Protein AF-0000000074087307 (afdb_homodimer)

Radius of gyration: 29.1 Å; Cα contacts (8 Å, |Δi|>4): 1219; chains: 2; bounding box: 66×86×50 Å

Foldseek 3Di:
DEAEQDQDAEDEDAPAAEQAPPDADVVAASAEYEQPARYQFYFHQNYFEYQGGAHEYEQAQRQQLVVAQADQCRHHPPCNVPRYHYDPNYNNPYDNVVAADDPERHARHNDPSGHHDGFQVLQPPVEPLSGWDDAPPDPDIDDEDNQADSHFHDHFQQTHP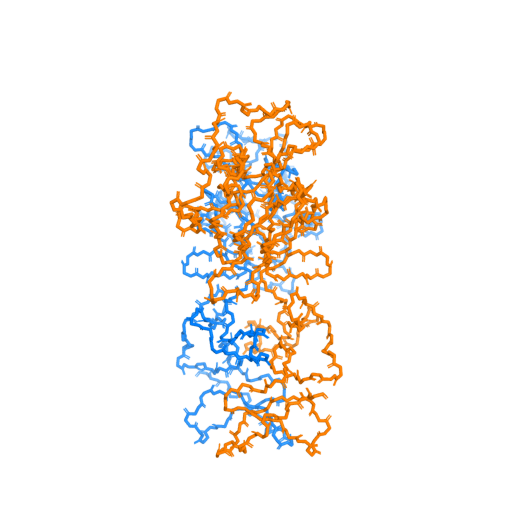DGSAADEPRGHDPDFAFQWDADPVVRDIDGDPRHFADDHRYTHNDEPPCFADERRYTHNADDPQWDDDPVDPHSYIGGDPPDDDPDDSPPPD/DEDEQDQDAEDEDAPAAEQAPPDADVVAASAEAEQPARHQFYFYQNYFEYQGGAHEYEQAQRQQLVVAQADQCRHHPPCNVPRYHYDPNYNNPYDNVVAADDPERHARHNDPSGHHDGFQVVQPPVEPLSGWDDAPPDPDIDDEDNQADSHFHDHFQQTHPDGSAADEPNGHDPDFAFQWDADPVVRDIDGDPRAFADDHRYTHNDEPPCFADEGRYTHNADDPQWDDDPVDPHSYIDGDPPDDPPDDSPPPD

Sequence (506 aa):
LLIYNVDIRSIDFPSLKIIWGDDLLDETSALTLSSNLELKELRMPKLRAIHKGNVRIENSTFLCYLQSKVNWNELLEDDAENRLITSDSAFRQCNPKLLKCTECDHCWSGKAKYCQEEYRSVCGDRCSSRQCFLPANSSEYECCHEACTGGCTGRGAHQCVACRELSLDGACVHQCPPMMVHDPKKGMLIPNPKGRYVYDRYCVEECPKELLVERDACVRHCSEGSHHDMTKDSRRCEPCKGPCPKGNLTLFVLLIYNVDIRSIDFPSLKIIWGDDLLDETSALTLSSNLELKELRMPKLRAIHKGNVRIENSTFLCYLQSKVNWNELLEDDAENRLITSDSAFRQCNPKLLKCTECDHCWSGKAKYCQEEYRSVCGDRCSSRQCFLPANSSEYECCHEACTGGCTGRGAHQCVACRELSLDGACVHQCPPMMVHDPKKGMLIPNPKGRYVYDRYCVEECPKELLVERDACVRHCSEGSHHDMTKDSRRCEPCKGPCPKGNLTLFV

Structure (mmCIF, N/CA/C/O backbone):
data_AF-0000000074087307-model_v1
#
loop_
_entity.id
_entity.type
_entity.pdbx_description
1 polymer 'receptor protein-tyrosine kinase'
#
loop_
_atom_site.group_PDB
_atom_site.id
_atom_site.type_symbol
_atom_site.label_atom_id
_atom_site.label_alt_id
_atom_site.label_comp_id
_atom_site.label_asym_id
_atom_site.label_entity_id
_atom_site.label_seq_id
_atom_site.pdbx_PDB_ins_code
_atom_site.Cartn_x
_atom_site.Cartn_y
_atom_site.Cartn_z
_atom_site.occupancy
_atom_site.B_iso_or_equiv
_atom_site.auth_seq_id
_atom_site.auth_comp_id
_atom_site.auth_asym_id
_atom_site.auth_atom_id
_atom_site.pdbx_PDB_model_num
ATOM 1 N N . LEU A 1 1 ? -1.862 25.969 13.203 1 85.94 1 LEU A N 1
ATOM 2 C CA . LEU A 1 1 ? -0.921 26.719 14.031 1 85.94 1 LEU A CA 1
ATOM 3 C C . LEU A 1 1 ? -0.958 28.203 13.68 1 85.94 1 LEU A C 1
ATOM 5 O O . LEU A 1 1 ? -0.869 28.578 12.508 1 85.94 1 LEU A O 1
ATOM 9 N N . LEU A 1 2 ? -1.305 28.938 14.594 1 84 2 LEU A N 1
ATOM 10 C CA . LEU A 1 2 ? -1.378 30.375 14.375 1 84 2 LEU A CA 1
ATOM 11 C C . LEU A 1 2 ? -0.417 31.109 15.305 1 84 2 LEU A C 1
ATOM 13 O O . LEU A 1 2 ? -0.439 30.906 16.516 1 84 2 LEU A O 1
ATOM 17 N N . ILE A 1 3 ? 0.475 31.875 14.773 1 87.94 3 ILE A N 1
ATOM 18 C CA . ILE A 1 3 ? 1.354 32.781 15.508 1 87.94 3 ILE A CA 1
ATOM 19 C C . ILE A 1 3 ? 1.018 34.219 15.156 1 87.94 3 ILE A C 1
ATOM 21 O O . ILE A 1 3 ? 1.267 34.656 14.039 1 87.94 3 ILE A O 1
ATOM 25 N N . TYR A 1 4 ? 0.355 34.875 16.219 1 88.31 4 TYR A N 1
ATOM 26 C CA . TYR A 1 4 ? -0.213 36.188 15.945 1 88.31 4 TYR A CA 1
ATOM 27 C C . TYR A 1 4 ? 0.204 37.219 17 1 88.31 4 TYR A C 1
ATOM 29 O O . TYR A 1 4 ? 0.026 36.969 18.203 1 88.31 4 TYR A O 1
ATOM 37 N N . ASN A 1 5 ? 0.677 38.219 16.547 1 88 5 ASN A N 1
ATOM 38 C CA . ASN A 1 5 ? 0.942 39.406 17.375 1 88 5 ASN A CA 1
ATOM 39 C C . ASN A 1 5 ? 1.734 39.031 18.625 1 88 5 ASN A C 1
ATOM 41 O O . ASN A 1 5 ? 1.336 39.375 19.75 1 88 5 ASN A O 1
ATOM 45 N N . VAL A 1 6 ? 2.846 38.344 18.344 1 85.69 6 VAL A N 1
ATOM 46 C CA . VAL A 1 6 ? 3.699 37.969 19.469 1 85.69 6 VAL A CA 1
ATOM 47 C C . VAL A 1 6 ? 4.773 39.031 19.672 1 85.69 6 VAL A C 1
ATOM 49 O O . VAL A 1 6 ? 5.301 39.594 18.703 1 85.69 6 VAL A O 1
ATOM 52 N N . ASP A 1 7 ? 5.004 39.344 21.016 1 87.81 7 ASP A N 1
ATOM 53 C CA . ASP A 1 7 ? 5.977 40.375 21.359 1 87.81 7 ASP A CA 1
ATOM 54 C C . ASP A 1 7 ? 7.277 39.75 21.859 1 87.81 7 ASP A C 1
ATOM 56 O O . ASP A 1 7 ? 7.703 40 23 1 87.81 7 ASP A O 1
ATOM 60 N N . ILE A 1 8 ? 7.758 38.812 21.234 1 90 8 ILE A N 1
ATOM 61 C CA . ILE A 1 8 ? 9.031 38.188 21.531 1 90 8 ILE A CA 1
ATOM 62 C C . ILE A 1 8 ? 9.898 38.125 20.281 1 90 8 ILE A C 1
ATOM 64 O O . ILE A 1 8 ? 9.391 38.312 19.172 1 90 8 ILE A O 1
ATOM 68 N N . ARG A 1 9 ? 11.117 37.906 20.531 1 91.69 9 ARG A N 1
ATOM 69 C CA . ARG A 1 9 ? 12.078 37.969 19.438 1 91.69 9 ARG A CA 1
ATOM 70 C C . ARG A 1 9 ? 12.172 36.656 18.703 1 91.69 9 ARG A C 1
ATOM 72 O O . ARG A 1 9 ? 12.461 36.594 17.5 1 91.69 9 ARG A O 1
ATOM 79 N N . SER A 1 10 ? 12.047 35.562 19.531 1 94 10 SER A N 1
ATOM 80 C CA . SER A 1 10 ? 12.188 34.25 18.891 1 94 10 SER A CA 1
ATOM 81 C C . SER A 1 10 ? 11.211 33.25 19.484 1 94 10 SER A C 1
ATOM 83 O O . SER A 1 10 ? 10.844 33.344 20.656 1 94 10 SER A O 1
ATOM 85 N N . ILE A 1 11 ? 10.727 32.344 18.641 1 93.62 11 ILE A N 1
ATOM 86 C CA . ILE A 1 11 ? 9.906 31.219 19.062 1 93.62 11 ILE A CA 1
ATOM 87 C C . ILE A 1 11 ? 10.57 29.922 18.625 1 93.62 11 ILE A C 1
ATOM 89 O O . ILE A 1 11 ? 11.07 29.812 17.516 1 93.62 11 ILE A O 1
ATOM 93 N N . ASP A 1 12 ? 10.641 28.953 19.625 1 93.25 12 ASP A N 1
ATOM 94 C CA . ASP A 1 12 ? 11.281 27.672 19.328 1 93.25 12 ASP A CA 1
ATOM 95 C C . ASP A 1 12 ? 10.281 26.531 19.406 1 93.25 12 ASP A C 1
ATOM 97 O O . ASP A 1 12 ? 9.555 26.406 20.391 1 93.25 12 ASP A O 1
ATOM 101 N N . PHE A 1 13 ? 10.164 25.719 18.391 1 94.25 13 PHE A N 1
ATOM 102 C CA . PHE A 1 13 ? 9.484 24.438 18.391 1 94.25 13 PHE A CA 1
ATOM 103 C C . PHE A 1 13 ? 10.461 23.297 18.109 1 94.25 13 PHE A C 1
ATOM 105 O O . PHE A 1 13 ? 10.453 22.719 17.016 1 94.25 13 PHE A O 1
ATOM 112 N N . PRO A 1 14 ? 11.211 22.906 19.109 1 92.06 14 PRO A N 1
ATOM 113 C CA . PRO A 1 14 ? 12.344 22.016 18.859 1 92.06 14 PRO A CA 1
ATOM 114 C C . PRO A 1 14 ? 11.914 20.578 18.547 1 92.06 14 PRO A C 1
ATOM 116 O O . PRO A 1 14 ? 12.695 19.797 18 1 92.06 14 PRO A O 1
ATOM 119 N N . SER A 1 15 ? 10.625 20.234 18.828 1 90.38 15 SER A N 1
ATOM 120 C CA . SER A 1 15 ? 10.227 18.828 18.672 1 90.38 15 SER A CA 1
ATOM 121 C C . SER A 1 15 ? 9.094 18.688 17.672 1 90.38 15 SER A C 1
ATOM 123 O O . SER A 1 15 ? 8.633 17.578 17.391 1 90.38 15 SER A O 1
ATOM 125 N N . LEU A 1 16 ? 8.703 19.781 17.031 1 93.75 16 LEU A N 1
ATOM 126 C CA . LEU A 1 16 ? 7.629 19.75 16.047 1 93.75 16 LEU A CA 1
ATOM 127 C C . LEU A 1 16 ? 8.109 19.109 14.75 1 93.75 16 LEU A C 1
ATOM 129 O O . LEU A 1 16 ? 9.055 19.594 14.125 1 93.75 16 LEU A O 1
ATOM 133 N N . LYS A 1 17 ? 7.406 18.047 14.406 1 94.81 17 LYS A N 1
ATOM 134 C CA . LYS A 1 17 ? 7.887 17.312 13.234 1 94.81 17 LYS A CA 1
ATOM 135 C C . LYS A 1 17 ? 6.938 17.484 12.055 1 94.81 17 LYS A C 1
ATOM 137 O O . LYS A 1 17 ? 7.375 17.531 10.898 1 94.81 17 LYS A O 1
ATOM 142 N N . ILE A 1 18 ? 5.684 17.547 12.398 1 95.06 18 ILE A N 1
ATOM 143 C CA . ILE A 1 18 ? 4.703 17.578 11.32 1 95.06 18 ILE A CA 1
ATOM 144 C C . ILE A 1 18 ? 3.562 18.531 11.688 1 95.06 18 ILE A C 1
ATOM 146 O O . ILE A 1 18 ? 3.09 18.531 12.828 1 95.06 18 ILE A O 1
ATOM 150 N N . ILE A 1 19 ? 3.156 19.328 10.797 1 94.69 19 ILE A N 1
ATOM 151 C CA . ILE A 1 19 ? 1.884 20.047 10.852 1 94.69 19 ILE A CA 1
ATOM 152 C C . ILE A 1 19 ? 0.872 19.359 9.938 1 94.69 19 ILE A C 1
ATOM 154 O O . ILE A 1 19 ? 0.979 19.453 8.711 1 94.69 19 ILE A O 1
ATOM 158 N N . TRP A 1 20 ? -0.094 18.703 10.477 1 90.44 20 TRP A N 1
ATOM 159 C CA . TRP A 1 20 ? -0.995 17.844 9.719 1 90.44 20 TRP A CA 1
ATOM 160 C C . TRP A 1 20 ? -2.012 18.672 8.938 1 90.44 20 TRP A C 1
ATOM 162 O O . TRP A 1 20 ? -2.4 18.297 7.828 1 90.44 20 TRP A O 1
ATOM 172 N N . GLY A 1 21 ? -2.447 19.781 9.523 1 91.12 21 GLY A N 1
ATOM 173 C CA . GLY A 1 21 ? -3.459 20.594 8.867 1 91.12 21 GLY A CA 1
ATOM 174 C C . GLY A 1 21 ? -4.844 19.969 8.906 1 91.12 21 GLY A C 1
ATOM 175 O O . GLY A 1 21 ? -5.621 20.109 7.961 1 91.12 21 GLY A O 1
ATOM 176 N N . ASP A 1 22 ? -5.105 19.234 9.906 1 84.19 22 ASP A N 1
ATOM 177 C CA . ASP A 1 22 ? -6.434 18.641 10.062 1 84.19 22 ASP A CA 1
ATOM 178 C C . ASP A 1 22 ? -7.484 19.719 10.352 1 84.19 22 ASP A C 1
ATOM 180 O O . ASP A 1 22 ? -8.625 19.594 9.898 1 84.19 22 ASP A O 1
ATOM 184 N N . ASP A 1 23 ? -7.098 20.672 11.133 1 84.69 23 ASP A N 1
ATOM 185 C CA . ASP A 1 23 ? -7.906 21.875 11.359 1 84.69 23 ASP A CA 1
ATOM 186 C C . ASP A 1 23 ? -7.238 23.109 10.773 1 84.69 23 ASP A C 1
ATOM 188 O O . ASP A 1 23 ? -6.207 23.562 11.281 1 84.69 23 ASP A O 1
ATOM 192 N N . LEU A 1 24 ? -7.945 23.625 9.781 1 91.5 24 LEU A N 1
ATOM 193 C CA . LEU A 1 24 ? -7.336 24.734 9.055 1 91.5 24 LEU A CA 1
ATOM 194 C C . LEU A 1 24 ? -7.93 26.062 9.5 1 91.5 24 LEU A C 1
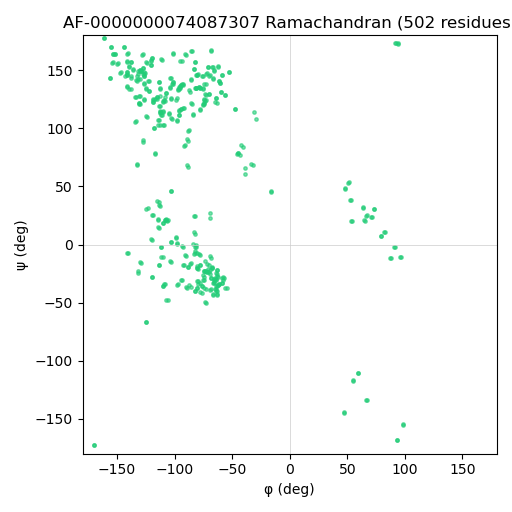ATOM 196 O O . LEU A 1 24 ? -9.133 26.156 9.742 1 91.5 24 LEU A O 1
ATOM 200 N N . LEU A 1 25 ? -6.988 26.953 9.586 1 88.75 25 LEU A N 1
ATOM 201 C CA . LEU A 1 25 ? -7.434 28.312 9.836 1 88.75 25 LEU A CA 1
ATOM 202 C C . LEU A 1 25 ? -8.023 28.938 8.57 1 88.75 25 LEU A C 1
ATOM 204 O O . LEU A 1 25 ? -7.457 28.797 7.484 1 88.75 25 LEU A O 1
ATOM 208 N N . ASP A 1 26 ? -9.203 29.609 8.648 1 88.38 26 ASP A N 1
ATOM 209 C CA . ASP A 1 26 ? -9.898 30.219 7.523 1 88.38 26 ASP A CA 1
ATOM 210 C C . ASP A 1 26 ? -10.133 29.219 6.406 1 88.38 26 ASP A C 1
ATOM 212 O O . ASP A 1 26 ? -10.023 29.547 5.223 1 88.38 26 ASP A O 1
ATOM 216 N N . GLU A 1 27 ? -10.102 27.953 6.656 1 89.94 27 GLU A N 1
ATOM 217 C CA . GLU A 1 27 ? -10.438 26.828 5.773 1 89.94 27 GLU A CA 1
ATOM 218 C C . GLU A 1 27 ? -9.227 26.406 4.949 1 89.94 27 GLU A C 1
ATOM 220 O O . GLU A 1 27 ? -9.188 25.281 4.422 1 89.94 27 GLU A O 1
ATOM 225 N N . THR A 1 28 ? -8.188 27.219 4.973 1 94.06 28 THR A N 1
ATOM 226 C CA . THR A 1 28 ? -7.145 26.875 4.008 1 94.06 28 THR A CA 1
ATOM 227 C C . THR A 1 28 ? -5.773 26.859 4.68 1 94.06 28 THR A C 1
ATOM 229 O O . THR A 1 28 ? -4.828 26.25 4.172 1 94.06 28 THR A O 1
ATOM 232 N N . SER A 1 29 ? -5.648 27.562 5.73 1 95.25 29 SER A N 1
ATOM 233 C CA . SER A 1 29 ? -4.305 27.797 6.246 1 95.25 29 SER A CA 1
ATOM 234 C C . SER A 1 29 ? -3.961 26.828 7.371 1 95.25 29 SER A C 1
ATOM 236 O O . SER A 1 29 ? -4.695 26.734 8.359 1 95.25 29 SER A O 1
ATOM 238 N N . ALA A 1 30 ? -2.828 26.141 7.184 1 96.12 30 ALA A N 1
ATOM 239 C CA . ALA A 1 30 ? -2.324 25.25 8.219 1 96.12 30 ALA A CA 1
ATOM 240 C C . ALA A 1 30 ? -1.382 25.984 9.172 1 96.12 30 ALA A C 1
ATOM 242 O O . ALA A 1 30 ? -1.341 25.688 10.367 1 96.12 30 ALA A O 1
ATOM 243 N N . LEU A 1 31 ? -0.605 26.891 8.656 1 95.88 31 LEU A N 1
ATOM 244 C CA . LEU A 1 31 ? 0.32 27.734 9.406 1 95.88 31 LEU A CA 1
ATOM 245 C C . LEU A 1 31 ? 0.159 29.188 9.023 1 95.88 31 LEU A C 1
ATOM 247 O O . LEU A 1 31 ? 0.284 29.547 7.848 1 95.88 31 LEU A O 1
ATOM 251 N N . THR A 1 32 ? -0.162 30 10.023 1 95.19 32 THR A N 1
ATOM 252 C CA . THR A 1 32 ? -0.345 31.438 9.758 1 95.19 32 THR A CA 1
ATOM 253 C C . THR A 1 32 ? 0.518 32.281 10.695 1 95.19 32 THR A C 1
ATOM 255 O O . THR A 1 32 ? 0.467 32.094 11.914 1 95.19 32 THR A O 1
ATOM 258 N N . LEU A 1 33 ? 1.315 33.094 10.164 1 94.44 33 LEU A N 1
ATOM 259 C CA . LEU A 1 33 ? 2.07 34.125 10.875 1 94.44 33 LEU A CA 1
ATOM 260 C C . LEU A 1 33 ? 1.579 35.5 10.492 1 94.44 33 LEU A C 1
ATOM 262 O O . LEU A 1 33 ? 1.708 35.938 9.336 1 94.44 33 LEU A O 1
ATOM 266 N N . SER A 1 34 ? 1.016 36.156 11.469 1 92.75 34 SER A N 1
ATOM 267 C CA . SER A 1 34 ? 0.419 37.438 11.133 1 92.75 34 SER A CA 1
ATOM 268 C C . SER A 1 34 ? 0.702 38.469 12.219 1 92.75 34 SER A C 1
ATOM 270 O O . SER A 1 34 ? 0.574 38.188 13.406 1 92.75 34 SER A O 1
ATOM 272 N N . SER A 1 35 ? 1.08 39.594 11.836 1 91.94 35 SER A N 1
ATOM 273 C CA . SER A 1 35 ? 1.216 40.781 12.68 1 91.94 35 SER A CA 1
ATOM 274 C C . SER A 1 35 ? 2.268 40.594 13.758 1 91.94 35 SER A C 1
ATOM 276 O O . SER A 1 35 ? 2.072 41 14.906 1 91.94 35 SER A O 1
ATOM 278 N N . ASN A 1 36 ? 3.305 39.781 13.414 1 90.12 36 ASN A N 1
ATOM 279 C CA . ASN A 1 36 ? 4.414 39.594 14.344 1 90.12 36 ASN A CA 1
ATOM 280 C C . ASN A 1 36 ? 5.527 40.625 14.086 1 90.12 36 ASN A C 1
ATOM 282 O O . ASN A 1 36 ? 6.527 40.312 13.438 1 90.12 36 ASN A O 1
ATOM 286 N N . LEU A 1 37 ? 5.383 41.75 14.664 1 86.94 37 LEU A N 1
ATOM 287 C CA . LEU A 1 37 ? 6.215 42.906 14.312 1 86.94 37 LEU A CA 1
ATOM 288 C C . LEU A 1 37 ? 7.574 42.812 15 1 86.94 37 LEU A C 1
ATOM 290 O O . LEU A 1 37 ? 8.539 43.438 14.555 1 86.94 37 LEU A O 1
ATOM 294 N N . GLU A 1 38 ? 7.652 42.031 16.047 1 88.19 38 GLU A N 1
ATOM 295 C CA . GLU A 1 38 ? 8.906 41.969 16.781 1 88.19 38 GLU A CA 1
ATOM 296 C C . GLU A 1 38 ? 9.57 40.594 16.609 1 88.19 38 GLU A C 1
ATOM 298 O O . GLU A 1 38 ? 10.734 40.406 16.953 1 88.19 38 GLU A O 1
ATOM 303 N N . LEU A 1 39 ? 8.852 39.688 16.062 1 90.5 39 LEU A N 1
ATOM 304 C CA . LEU A 1 39 ? 9.375 38.312 15.906 1 90.5 39 LEU A CA 1
ATOM 305 C C . LEU A 1 39 ? 10.43 38.281 14.812 1 90.5 39 LEU A C 1
ATOM 307 O O . LEU A 1 39 ? 10.156 38.625 13.664 1 90.5 39 LEU A O 1
ATOM 311 N N . LYS A 1 40 ? 11.57 37.812 15.141 1 90.75 40 LYS A N 1
ATOM 312 C CA . LYS A 1 40 ? 12.672 37.781 14.18 1 90.75 40 LYS A CA 1
ATOM 313 C C . LYS A 1 40 ? 12.992 36.375 13.719 1 90.75 40 LYS A C 1
ATOM 315 O O . LYS A 1 40 ? 13.414 36.156 12.578 1 90.75 40 LYS A O 1
ATOM 320 N N . GLU A 1 41 ? 12.797 35.5 14.695 1 93.44 41 GLU A N 1
ATOM 321 C CA . GLU A 1 41 ? 13.156 34.125 14.359 1 93.44 41 GLU A CA 1
ATOM 322 C C . GLU A 1 41 ? 12.07 33.125 14.805 1 93.44 41 GLU A C 1
ATOM 324 O O . GLU A 1 41 ? 11.641 33.156 15.961 1 93.44 41 GLU A O 1
ATOM 329 N N . LEU A 1 42 ? 11.617 32.312 13.891 1 95.06 42 LEU A N 1
ATOM 330 C CA . LEU A 1 42 ? 10.797 31.141 14.148 1 95.06 42 LEU A CA 1
ATOM 331 C C . LEU A 1 42 ? 11.57 29.875 13.859 1 95.06 42 LEU A C 1
ATOM 333 O O . LEU A 1 42 ? 11.891 29.578 12.695 1 95.06 42 LEU A O 1
ATOM 337 N N . ARG A 1 43 ? 11.859 29.172 14.945 1 96.44 43 ARG A N 1
ATOM 338 C CA . ARG A 1 43 ? 12.797 28.062 14.812 1 96.44 43 ARG A CA 1
ATOM 339 C C . ARG A 1 43 ? 12.086 26.719 14.969 1 96.44 43 ARG A C 1
ATOM 341 O O . ARG A 1 43 ? 11.586 26.391 16.047 1 96.44 43 ARG A O 1
ATOM 348 N N . MET A 1 44 ? 12.047 25.906 13.875 1 97 44 MET A N 1
ATOM 349 C CA . MET A 1 44 ? 11.445 24.578 13.828 1 97 44 MET A CA 1
ATOM 350 C C . MET A 1 44 ? 12.383 23.578 13.164 1 97 44 MET A C 1
ATOM 352 O O . MET A 1 44 ? 12.055 23.016 12.117 1 97 44 MET A O 1
ATOM 356 N N . PRO A 1 45 ? 13.445 23.297 13.82 1 95.94 45 PRO A N 1
ATOM 357 C CA . PRO A 1 45 ? 14.508 22.547 13.148 1 95.94 45 PRO A CA 1
ATOM 358 C C . PRO A 1 45 ? 14.094 21.109 12.828 1 95.94 45 PRO A C 1
ATOM 360 O O . PRO A 1 45 ? 14.648 20.484 11.922 1 95.94 45 PRO A O 1
ATOM 363 N N . LYS A 1 46 ? 13.07 20.578 13.484 1 95.25 46 LYS A N 1
ATOM 364 C CA . LYS A 1 46 ? 12.68 19.188 13.273 1 95.25 46 LYS A CA 1
ATOM 365 C C . LYS A 1 46 ? 11.438 19.094 12.398 1 95.25 46 LYS A C 1
ATOM 367 O O . LYS A 1 46 ? 10.984 17.984 12.078 1 95.25 46 LYS A O 1
ATOM 372 N N . LEU A 1 47 ? 10.938 20.266 11.922 1 96.75 47 LEU A N 1
ATOM 373 C CA . LEU A 1 47 ? 9.766 20.25 11.047 1 96.75 47 LEU A CA 1
ATOM 374 C C . LEU A 1 47 ? 10.117 19.672 9.68 1 96.75 47 LEU A C 1
ATOM 376 O O . LEU A 1 47 ? 11.062 20.141 9.031 1 96.75 47 LEU A O 1
ATOM 380 N N . ARG A 1 48 ? 9.25 18.719 9.328 1 95.25 48 ARG A N 1
ATOM 381 C CA . ARG A 1 48 ? 9.586 18 8.102 1 95.25 48 ARG A CA 1
ATOM 382 C C . ARG A 1 48 ? 8.492 18.156 7.051 1 95.25 48 ARG A C 1
ATOM 384 O O . ARG A 1 48 ? 8.766 18.094 5.852 1 95.25 48 ARG A O 1
ATOM 391 N N . ALA A 1 49 ? 7.367 18.344 7.562 1 95.38 49 ALA A N 1
ATOM 392 C CA . ALA A 1 49 ? 6.297 18.391 6.566 1 95.38 49 ALA A CA 1
ATOM 393 C C . ALA A 1 49 ? 5.098 19.172 7.082 1 95.38 49 ALA A C 1
ATOM 395 O O . ALA A 1 49 ? 4.793 19.141 8.281 1 95.38 49 ALA A O 1
ATOM 396 N N . ILE A 1 50 ? 4.477 19.875 6.242 1 95.44 50 ILE A N 1
ATOM 397 C CA . ILE A 1 50 ? 3.123 20.406 6.387 1 95.44 50 ILE A CA 1
ATOM 398 C C . ILE A 1 50 ? 2.182 19.672 5.434 1 95.44 50 ILE A C 1
ATOM 400 O O . ILE A 1 50 ? 2.164 19.953 4.234 1 95.44 50 ILE A O 1
ATOM 404 N N . HIS A 1 51 ? 1.435 18.797 5.984 1 92.25 51 HIS A N 1
ATOM 405 C CA . HIS A 1 51 ? 0.752 17.766 5.211 1 92.25 51 HIS A CA 1
ATOM 406 C C . HIS A 1 51 ? -0.416 18.344 4.426 1 92.25 51 HIS A C 1
ATOM 408 O O . HIS A 1 51 ? -0.555 18.078 3.227 1 92.25 51 HIS A O 1
ATOM 414 N N . LYS A 1 52 ? -1.243 19.094 5.121 1 90.31 52 LYS A N 1
ATOM 415 C CA . LYS A 1 52 ? -2.381 19.75 4.484 1 90.31 52 LYS A CA 1
ATOM 416 C C . LYS A 1 52 ? -2.396 21.25 4.801 1 90.31 52 LYS A C 1
ATOM 418 O O . LYS A 1 52 ? -1.934 21.672 5.863 1 90.31 52 LYS A O 1
ATOM 423 N N . GLY A 1 53 ? -3.002 21.938 3.807 1 94.12 53 GLY A N 1
ATOM 424 C CA . GLY A 1 53 ? -3.223 23.359 4.059 1 94.12 53 GLY A CA 1
ATOM 425 C C . GLY A 1 53 ? -2.086 24.234 3.568 1 94.12 53 GLY A C 1
ATOM 426 O O . GLY A 1 53 ? -1.028 23.734 3.186 1 94.12 53 GLY A O 1
ATOM 427 N N . ASN A 1 54 ? -2.32 25.562 3.664 1 96.25 54 ASN A N 1
ATOM 428 C CA . ASN A 1 54 ? -1.366 26.547 3.191 1 96.25 54 ASN A CA 1
ATOM 429 C C . ASN A 1 54 ? -0.56 27.141 4.344 1 96.25 54 ASN A C 1
ATOM 431 O O . ASN A 1 54 ? -0.921 26.984 5.512 1 96.25 54 ASN A O 1
ATOM 435 N N . VAL A 1 55 ? 0.543 27.797 3.916 1 96.5 55 VAL A N 1
ATOM 436 C CA . VAL A 1 55 ? 1.328 28.625 4.828 1 96.5 55 VAL A CA 1
ATOM 437 C C . VAL A 1 55 ? 1.133 30.094 4.484 1 96.5 55 VAL A C 1
ATOM 439 O O . VAL A 1 55 ? 1.353 30.516 3.344 1 96.5 55 VAL A O 1
ATOM 442 N N . ARG A 1 56 ? 0.707 30.844 5.504 1 95.25 56 ARG A N 1
ATOM 443 C CA . ARG A 1 56 ? 0.451 32.281 5.301 1 95.25 56 ARG A CA 1
ATOM 444 C C . ARG A 1 56 ? 1.357 33.125 6.184 1 95.25 56 ARG A C 1
ATOM 446 O O . ARG A 1 56 ? 1.39 32.938 7.402 1 95.25 56 ARG A O 1
ATOM 453 N N . ILE A 1 57 ? 2.08 34.031 5.566 1 94.31 57 ILE A N 1
ATOM 454 C CA . ILE A 1 57 ? 2.961 34.938 6.285 1 94.31 57 ILE A CA 1
ATOM 455 C C . ILE A 1 57 ? 2.605 36.375 5.938 1 94.31 57 ILE A C 1
ATOM 457 O O . ILE A 1 57 ? 2.822 36.844 4.809 1 94.31 57 ILE A O 1
ATOM 461 N N . GLU A 1 58 ? 2.072 37 6.949 1 92.69 58 GLU A N 1
ATOM 462 C CA . GLU A 1 58 ? 1.597 38.344 6.719 1 92.69 58 GLU A CA 1
ATOM 463 C C . GLU A 1 58 ? 2.1 39.312 7.801 1 92.69 58 GLU A C 1
ATOM 465 O O . GLU A 1 58 ? 2.176 38.938 8.977 1 92.69 58 GLU A O 1
ATOM 470 N N . ASN A 1 59 ? 2.408 40.469 7.375 1 89.75 59 ASN A N 1
ATOM 471 C CA . ASN A 1 59 ? 2.773 41.531 8.297 1 89.75 59 ASN A CA 1
ATOM 472 C C . ASN A 1 59 ? 3.797 41.062 9.32 1 89.75 59 ASN A C 1
ATOM 474 O O . ASN A 1 59 ? 3.594 41.25 10.523 1 89.75 59 ASN A O 1
ATOM 478 N N . SER A 1 60 ? 4.789 40.438 8.875 1 88.69 60 SER A N 1
ATOM 479 C CA . SER A 1 60 ? 5.906 39.938 9.672 1 88.69 60 SER A CA 1
ATOM 480 C C . SER A 1 60 ? 7.242 40.406 9.109 1 88.69 60 SER A C 1
ATOM 482 O O . SER A 1 60 ? 7.891 39.688 8.352 1 88.69 60 SER A O 1
ATOM 484 N N . THR A 1 61 ? 7.609 41.5 9.586 1 88.12 61 THR A N 1
ATOM 485 C CA . THR A 1 61 ? 8.617 42.344 8.93 1 88.12 61 THR A CA 1
ATOM 486 C C . THR A 1 61 ? 10.008 41.75 9.125 1 88.12 61 THR A C 1
ATOM 488 O O . THR A 1 61 ? 10.867 41.875 8.242 1 88.12 61 THR A O 1
ATOM 491 N N . PHE A 1 62 ? 10.219 40.969 10.281 1 89.75 62 PHE A N 1
ATOM 492 C CA . PHE A 1 62 ? 11.602 40.656 10.617 1 89.75 62 PHE A CA 1
ATOM 493 C C . PHE A 1 62 ? 11.844 39.156 10.5 1 89.75 62 PHE A C 1
ATOM 495 O O . PHE A 1 62 ? 12.875 38.656 10.953 1 89.75 62 PHE A O 1
ATOM 502 N N . LEU A 1 63 ? 10.984 38.406 9.875 1 92.25 63 LEU A N 1
ATOM 503 C CA . LEU A 1 63 ? 11.148 36.938 9.734 1 92.25 63 LEU A CA 1
ATOM 504 C C . LEU A 1 63 ? 11.945 36.625 8.477 1 92.25 63 LEU A C 1
ATOM 506 O O . LEU A 1 63 ? 11.438 35.938 7.578 1 92.25 63 LEU A O 1
ATOM 510 N N . CYS A 1 64 ? 13.156 36.969 8.516 1 93.38 64 CYS A N 1
ATOM 511 C CA . CYS A 1 64 ? 13.969 37 7.301 1 93.38 64 CYS A CA 1
ATOM 512 C C . CYS A 1 64 ? 14.438 35.594 6.922 1 93.38 64 CYS A C 1
ATOM 514 O O . CYS A 1 64 ? 14.586 35.281 5.738 1 93.38 64 CYS A O 1
ATOM 516 N N . TYR A 1 65 ? 14.703 34.719 7.875 1 94.44 65 TYR A N 1
ATOM 517 C CA . TYR A 1 65 ? 15.109 33.344 7.57 1 94.44 65 TYR A CA 1
ATOM 518 C C . TYR A 1 65 ? 14.023 32.625 6.797 1 94.44 65 TYR A C 1
ATOM 520 O O . TYR A 1 65 ? 14.312 31.828 5.902 1 94.44 65 TYR A O 1
ATOM 528 N N . LEU A 1 66 ? 12.797 32.938 7.09 1 94.06 66 LEU A N 1
ATOM 529 C CA . LEU A 1 66 ? 11.672 32.281 6.434 1 94.06 66 LEU A CA 1
ATOM 530 C C . LEU A 1 66 ? 11.578 32.688 4.969 1 94.06 66 LEU A C 1
ATOM 532 O O . LEU A 1 66 ? 11.078 31.938 4.137 1 94.06 66 LEU A O 1
ATOM 536 N N . GLN A 1 67 ? 12.094 33.812 4.762 1 91.62 67 GLN A N 1
ATOM 537 C CA . GLN A 1 67 ? 12.031 34.344 3.402 1 91.62 67 GLN A CA 1
ATOM 538 C C . GLN A 1 67 ? 13.055 33.656 2.498 1 91.62 67 GLN A C 1
ATOM 540 O O . GLN A 1 67 ? 12.742 33.281 1.365 1 91.62 67 GLN A O 1
ATOM 545 N N . SER A 1 68 ? 14.242 33.469 3.096 1 92.62 68 SER A N 1
ATOM 546 C CA . SER A 1 68 ? 15.305 33.219 2.133 1 92.62 68 SER A CA 1
ATOM 547 C C . SER A 1 68 ? 16.109 31.953 2.502 1 92.62 68 SER A C 1
ATOM 549 O O . SER A 1 68 ? 16.859 31.422 1.68 1 92.62 68 SER A O 1
ATOM 551 N N . LYS A 1 69 ? 15.977 31.469 3.725 1 96 69 LYS A N 1
ATOM 552 C CA . LYS A 1 69 ? 16.891 30.406 4.152 1 96 69 LYS A CA 1
ATOM 553 C C . LYS A 1 69 ? 16.141 29.094 4.371 1 96 69 LYS A C 1
ATOM 555 O O . LYS A 1 69 ? 16.75 28.016 4.379 1 96 69 LYS A O 1
ATOM 560 N N . VAL A 1 70 ? 14.891 29.172 4.504 1 95.75 70 VAL A N 1
ATOM 561 C CA . VAL A 1 70 ? 14.086 27.969 4.648 1 95.75 70 VAL A CA 1
ATOM 562 C C . VAL A 1 70 ? 13.711 27.422 3.268 1 95.75 70 VAL A C 1
ATOM 564 O O . VAL A 1 70 ? 13.312 28.188 2.387 1 95.75 70 VAL A O 1
ATOM 567 N N . ASN A 1 71 ? 13.914 26.141 3.086 1 95.31 71 ASN A N 1
ATOM 568 C CA . ASN A 1 71 ? 13.453 25.484 1.871 1 95.31 71 ASN A CA 1
ATOM 569 C C . ASN A 1 71 ? 12.008 25 2.006 1 95.31 71 ASN A C 1
ATOM 571 O O . ASN A 1 71 ? 11.758 23.891 2.471 1 95.31 71 ASN A O 1
ATOM 575 N N . TRP A 1 72 ? 11.125 25.734 1.516 1 95.38 72 TRP A N 1
ATOM 576 C CA . TRP A 1 72 ? 9.703 25.453 1.692 1 95.38 72 TRP A CA 1
ATOM 577 C C . TRP A 1 72 ? 9.273 24.266 0.835 1 95.38 72 TRP A C 1
ATOM 579 O O . TRP A 1 72 ? 8.266 23.609 1.12 1 95.38 72 TRP A O 1
ATOM 589 N N . ASN A 1 73 ? 10.016 23.969 -0.233 1 92.31 73 ASN A N 1
ATOM 590 C CA . ASN A 1 73 ? 9.719 22.797 -1.049 1 92.31 73 ASN A CA 1
ATOM 591 C C . ASN A 1 73 ? 9.883 21.5 -0.255 1 92.31 73 ASN A C 1
ATOM 593 O O . ASN A 1 73 ? 9.227 20.5 -0.551 1 92.31 73 ASN A O 1
ATOM 597 N N . GLU A 1 74 ? 10.758 21.609 0.738 1 92.94 74 GLU A N 1
ATOM 598 C CA . GLU A 1 74 ? 10.977 20.469 1.62 1 92.94 74 GLU A CA 1
ATOM 599 C C . GLU A 1 74 ? 9.734 20.172 2.453 1 92.94 74 GLU A C 1
ATOM 601 O O . GLU A 1 74 ? 9.453 19.016 2.773 1 92.94 74 GLU A O 1
ATOM 606 N N . LEU A 1 75 ? 9 21.188 2.797 1 95.69 75 LEU A N 1
ATOM 607 C CA . LEU A 1 75 ? 7.914 21.078 3.766 1 95.69 75 LEU A CA 1
ATOM 608 C C . LEU A 1 75 ? 6.574 20.922 3.061 1 95.69 75 LEU A C 1
ATOM 610 O O . LEU A 1 75 ? 5.688 20.219 3.561 1 95.69 75 LEU A O 1
ATOM 614 N N . LEU A 1 76 ? 6.375 21.547 1.913 1 94.5 76 LEU A N 1
ATOM 615 C CA . LEU A 1 76 ? 5.082 21.625 1.241 1 94.5 76 LEU A CA 1
ATOM 616 C C . LEU A 1 76 ? 5.062 20.75 -0.01 1 94.5 76 LEU A C 1
ATOM 618 O O . LEU A 1 76 ? 4.172 20.891 -0.853 1 94.5 76 LEU A O 1
ATOM 622 N N . GLU A 1 77 ? 5.902 19.828 -0.062 1 78.94 77 GLU A N 1
ATOM 623 C CA . GLU A 1 77 ? 6.016 18.891 -1.177 1 78.94 77 GLU A CA 1
ATOM 624 C C . GLU A 1 77 ? 5.992 19.625 -2.516 1 78.94 77 GLU A C 1
ATOM 626 O O . GLU A 1 77 ? 6.648 20.656 -2.68 1 78.94 77 GLU A O 1
ATOM 631 N N . ASP A 1 78 ? 5.406 19.094 -3.572 1 74 78 ASP A N 1
ATOM 632 C CA . ASP A 1 78 ? 5.574 19.625 -4.926 1 74 78 ASP A CA 1
ATOM 633 C C . ASP A 1 78 ? 4.641 20.797 -5.176 1 74 78 ASP A C 1
ATOM 635 O O . ASP A 1 78 ? 4.613 21.359 -6.281 1 74 78 ASP A O 1
ATOM 639 N N . ASP A 1 79 ? 3.971 21.312 -4.219 1 83.88 79 ASP A N 1
ATOM 640 C CA . ASP A 1 79 ? 3.018 22.406 -4.434 1 83.88 79 ASP A CA 1
ATOM 641 C C . ASP A 1 79 ? 3.363 23.609 -3.576 1 83.88 79 ASP A C 1
ATOM 643 O O . ASP A 1 79 ? 2.475 24.359 -3.158 1 83.88 79 ASP A O 1
ATOM 647 N N . ALA A 1 80 ? 4.594 23.766 -3.35 1 87.88 80 ALA A N 1
ATOM 648 C CA . ALA A 1 80 ? 4.992 24.828 -2.43 1 87.88 80 ALA A CA 1
ATOM 649 C C . ALA A 1 80 ? 4.625 26.203 -2.988 1 87.88 80 ALA A C 1
ATOM 651 O O . ALA A 1 80 ? 4.172 27.078 -2.248 1 87.88 80 ALA A O 1
ATOM 652 N N . GLU A 1 81 ? 4.793 26.422 -4.234 1 88.44 81 GLU A N 1
ATOM 653 C CA . GLU A 1 81 ? 4.535 27.719 -4.855 1 88.44 81 GLU A CA 1
ATOM 654 C C . GLU A 1 81 ? 3.086 28.156 -4.652 1 88.44 81 GLU A C 1
ATOM 656 O O . GLU A 1 81 ? 2.805 29.344 -4.457 1 88.44 81 GLU A O 1
ATOM 661 N N . ASN A 1 82 ? 2.244 27.219 -4.625 1 93.06 82 ASN A N 1
ATOM 662 C CA . ASN A 1 82 ? 0.821 27.516 -4.508 1 93.06 82 ASN A CA 1
ATOM 663 C C . ASN A 1 82 ? 0.365 27.531 -3.053 1 93.06 82 ASN A C 1
ATOM 665 O O . ASN A 1 82 ? -0.658 28.125 -2.721 1 93.06 82 ASN A O 1
ATOM 669 N N . ARG A 1 83 ? 1.195 26.938 -2.258 1 96 83 ARG A N 1
ATOM 670 C CA . ARG A 1 83 ? 0.735 26.75 -0.886 1 96 83 ARG A CA 1
ATOM 671 C C . ARG A 1 83 ? 1.389 27.75 0.057 1 96 83 ARG A C 1
ATOM 673 O O . ARG A 1 83 ? 0.954 27.922 1.198 1 96 83 ARG A O 1
ATOM 680 N N . LEU A 1 84 ? 2.424 28.406 -0.403 1 95.69 84 LEU A N 1
ATOM 681 C CA . LEU A 1 84 ? 3.062 29.453 0.385 1 95.69 84 LEU A CA 1
ATOM 682 C C . LEU A 1 84 ? 2.543 30.828 -0.018 1 95.69 84 LEU A C 1
ATOM 684 O O . LEU A 1 84 ? 2.859 31.312 -1.103 1 95.69 84 LEU A O 1
ATOM 688 N N . ILE A 1 85 ? 1.807 31.453 0.892 1 94.44 85 ILE A N 1
ATOM 689 C CA . ILE A 1 85 ? 1.183 32.75 0.62 1 94.44 85 ILE A CA 1
ATOM 690 C C . ILE A 1 85 ? 1.82 33.812 1.494 1 94.44 85 ILE A C 1
ATOM 692 O O . ILE A 1 85 ? 1.736 33.75 2.723 1 94.44 85 ILE A O 1
ATOM 696 N N . THR A 1 86 ? 2.408 34.781 0.841 1 92.88 86 THR A N 1
ATOM 697 C CA . THR A 1 86 ? 3.062 35.875 1.568 1 92.88 86 THR A CA 1
ATOM 698 C C . THR A 1 86 ? 2.475 37.219 1.172 1 92.88 86 THR A C 1
ATOM 700 O O . THR A 1 86 ? 2.09 37.406 0.018 1 92.88 86 THR A O 1
ATOM 703 N N . SER A 1 87 ? 2.338 38.062 2.152 1 89.94 87 SER A N 1
ATOM 704 C CA . SER A 1 87 ? 1.892 39.406 1.872 1 89.94 87 SER A CA 1
ATOM 705 C C . SER A 1 87 ? 3.062 40.312 1.487 1 89.94 87 SER A C 1
ATOM 707 O O . SER A 1 87 ? 4.223 39.969 1.725 1 89.94 87 SER A O 1
ATOM 709 N N . ASP A 1 88 ? 2.674 41.5 0.935 1 81.88 88 ASP A N 1
ATOM 710 C CA . ASP A 1 88 ? 3.688 42.469 0.54 1 81.88 88 ASP A CA 1
ATOM 711 C C . ASP A 1 88 ? 4.438 43 1.758 1 81.88 88 ASP A C 1
ATOM 713 O O . ASP A 1 88 ? 5.613 43.375 1.663 1 81.88 88 ASP A O 1
ATOM 717 N N . SER A 1 89 ? 3.738 43.062 2.793 1 82.06 89 SER A N 1
ATOM 718 C CA . SER A 1 89 ? 4.316 43.625 4 1 82.06 89 SER A CA 1
ATOM 719 C C . SER A 1 89 ? 5.168 42.625 4.75 1 82.06 89 SER A C 1
ATOM 721 O O . SER A 1 89 ? 5.789 42.938 5.766 1 82.06 89 SER A O 1
ATOM 723 N N . ALA A 1 90 ? 5.152 41.562 4.129 1 82.81 90 ALA A N 1
ATOM 724 C CA . ALA A 1 90 ? 5.996 40.531 4.762 1 82.81 90 ALA A CA 1
ATOM 725 C C . ALA A 1 90 ? 7.469 40.781 4.43 1 82.81 90 ALA A C 1
ATOM 727 O O . ALA A 1 90 ? 7.801 41.219 3.334 1 82.81 90 ALA A O 1
ATOM 728 N N . PHE A 1 91 ? 8.312 40.688 5.34 1 87 91 PHE A N 1
ATOM 729 C CA . PHE A 1 91 ? 9.758 40.656 5.207 1 87 91 PHE A CA 1
ATOM 730 C C . PHE A 1 91 ? 10.305 42 4.785 1 87 91 PHE A C 1
ATOM 732 O O . PHE A 1 91 ? 11.328 42.094 4.102 1 87 91 PHE A O 1
ATOM 739 N N . ARG A 1 92 ? 9.656 43.062 5.02 1 85.69 92 ARG A N 1
ATOM 740 C CA . ARG A 1 92 ? 9.992 44.406 4.531 1 85.69 92 ARG A CA 1
ATOM 741 C C . ARG A 1 92 ? 11.383 44.844 4.988 1 85.69 92 ARG A C 1
ATOM 743 O O . ARG A 1 92 ? 12.07 45.594 4.293 1 85.69 92 ARG A O 1
ATOM 750 N N . GLN A 1 93 ? 11.789 44.375 6.062 1 86.12 93 GLN A N 1
ATOM 751 C CA . GLN A 1 93 ? 13.062 44.844 6.602 1 86.12 93 GLN A CA 1
ATOM 752 C C . GLN A 1 93 ? 14.141 43.75 6.465 1 86.12 93 GLN A C 1
ATOM 754 O O . GLN A 1 93 ? 15.148 43.781 7.168 1 86.12 93 GLN A O 1
ATOM 759 N N . CYS A 1 94 ? 13.914 42.875 5.602 1 88.56 94 CYS A N 1
ATOM 760 C CA . CYS A 1 94 ? 14.852 41.75 5.48 1 88.56 94 CYS A CA 1
ATOM 761 C C . CYS A 1 94 ? 15.867 42.031 4.383 1 88.56 94 CYS A C 1
ATOM 763 O O . CYS A 1 94 ? 15.531 42.594 3.34 1 88.56 94 CYS A O 1
ATOM 765 N N . ASN A 1 95 ? 17.109 41.719 4.754 1 88 95 ASN A N 1
ATOM 766 C CA . ASN A 1 95 ? 18.203 41.656 3.793 1 88 95 ASN A CA 1
ATOM 767 C C . ASN A 1 95 ? 18.812 40.281 3.699 1 88 95 ASN A C 1
ATOM 769 O O . ASN A 1 95 ? 19.656 39.906 4.527 1 88 95 ASN A O 1
ATOM 773 N N . PRO A 1 96 ? 18.438 39.531 2.676 1 85.19 96 PRO A N 1
ATOM 774 C CA . PRO A 1 96 ? 18.844 38.125 2.557 1 85.19 96 PRO A CA 1
ATOM 775 C C . PRO A 1 96 ? 20.359 37.938 2.566 1 85.19 96 PRO A C 1
ATOM 777 O O . PRO A 1 96 ? 20.859 36.906 2.979 1 85.19 96 PRO A O 1
ATOM 780 N N . LYS A 1 97 ? 21.109 38.906 2.113 1 87.88 97 LYS A N 1
ATOM 781 C CA . LYS A 1 97 ? 22.562 38.844 2.014 1 87.88 97 LYS A CA 1
ATOM 782 C C . LYS A 1 97 ? 23.203 38.812 3.395 1 87.88 97 LYS A C 1
ATOM 784 O O . LYS A 1 97 ? 24.359 38.406 3.543 1 87.88 97 LYS A O 1
ATOM 789 N N . LEU A 1 98 ? 22.438 39.25 4.34 1 86 98 LEU A N 1
ATOM 790 C CA . LEU A 1 98 ? 23 39.344 5.688 1 86 98 LEU A CA 1
ATOM 791 C C . LEU A 1 98 ? 22.75 38.031 6.457 1 86 98 LEU A C 1
ATOM 793 O O . LEU A 1 98 ? 23.297 37.844 7.547 1 86 98 LEU A O 1
ATOM 797 N N . LEU A 1 99 ? 22 37.188 5.938 1 91.81 99 LEU A N 1
ATOM 798 C CA . LEU A 1 99 ? 21.656 35.938 6.645 1 91.81 99 LEU A CA 1
ATOM 799 C C . LEU A 1 99 ? 22.562 34.812 6.207 1 91.81 99 LEU A C 1
ATOM 801 O O . LEU A 1 99 ? 22.906 34.688 5.027 1 91.81 99 LEU A O 1
ATOM 805 N N . LYS A 1 100 ? 23.031 34.125 7.188 1 93.62 100 LYS A N 1
ATOM 806 C CA . LYS A 1 100 ? 23.875 32.969 6.902 1 93.62 100 LYS A CA 1
ATOM 807 C C . LYS A 1 100 ? 23.422 31.734 7.695 1 93.62 100 LYS A C 1
ATOM 809 O O . LYS A 1 100 ? 22.922 31.875 8.812 1 93.62 100 LYS A O 1
ATOM 814 N N . CYS A 1 101 ? 23.594 30.594 7.07 1 95.75 101 CYS A N 1
ATOM 815 C CA . CYS A 1 101 ? 23.422 29.312 7.742 1 95.75 101 CYS A CA 1
ATOM 816 C C . CYS A 1 101 ? 24.766 28.672 8.047 1 95.75 101 CYS A C 1
ATOM 818 O O . CYS A 1 101 ? 25.656 28.672 7.199 1 95.75 101 CYS A O 1
ATOM 820 N N . THR A 1 102 ? 24.891 28.172 9.188 1 95.44 102 THR A N 1
ATOM 821 C CA . THR A 1 102 ? 26.125 27.5 9.578 1 95.44 102 THR A CA 1
ATOM 822 C C . THR A 1 102 ? 26.016 26 9.289 1 95.44 102 THR A C 1
ATOM 824 O O . THR A 1 102 ? 25.125 25.328 9.797 1 95.44 102 THR A O 1
ATOM 827 N N . GLU A 1 103 ? 26.875 25.469 8.391 1 94.69 103 GLU A N 1
ATOM 828 C CA . GLU A 1 103 ? 27.078 24.047 8.164 1 94.69 103 GLU A CA 1
ATOM 829 C C . GLU A 1 103 ? 25.969 23.469 7.285 1 94.69 103 GLU A C 1
ATOM 831 O O . GLU A 1 103 ? 25.859 22.25 7.137 1 94.69 103 GLU A O 1
ATOM 836 N N . CYS A 1 104 ? 25.109 24.281 6.75 1 95 104 CYS A N 1
ATOM 837 C CA . CYS A 1 104 ? 24.031 23.797 5.906 1 95 104 CYS A CA 1
ATOM 838 C C . CYS A 1 104 ? 23.562 24.891 4.941 1 95 104 CYS A C 1
ATOM 840 O O . CYS A 1 104 ? 23.969 26.047 5.059 1 95 104 CYS A O 1
ATOM 842 N N . ASP A 1 105 ? 22.75 24.5 4.027 1 94.25 105 ASP A N 1
ATOM 843 C CA . ASP A 1 105 ? 22.281 25.453 3.021 1 94.25 105 ASP A CA 1
ATOM 844 C C . ASP A 1 105 ? 20.953 26.094 3.447 1 94.25 105 ASP A C 1
ATOM 846 O O . ASP A 1 105 ? 20.656 27.219 3.051 1 94.25 105 ASP A O 1
ATOM 850 N N . HIS A 1 106 ? 20.188 25.359 4.164 1 97.19 106 HIS A N 1
ATOM 851 C CA . HIS A 1 106 ? 18.891 25.844 4.621 1 97.19 106 HIS A CA 1
ATOM 852 C C . HIS A 1 106 ? 18.766 25.734 6.137 1 97.19 106 HIS A C 1
ATOM 854 O O . HIS A 1 106 ? 19.156 24.734 6.73 1 97.19 106 HIS A O 1
ATOM 860 N N . CYS A 1 107 ? 18.281 26.797 6.746 1 97.62 107 CYS A N 1
ATOM 861 C CA . CYS A 1 107 ? 18.234 26.844 8.203 1 97.62 107 CYS A CA 1
ATOM 862 C C . CYS A 1 107 ? 17.109 27.766 8.688 1 97.62 107 CYS A C 1
ATOM 864 O O . CYS A 1 107 ? 16.625 28.609 7.938 1 97.62 107 CYS A O 1
ATOM 866 N N . TRP A 1 108 ? 16.688 27.531 9.883 1 97.38 108 TRP A N 1
ATOM 867 C CA . TRP A 1 108 ? 15.656 28.328 10.539 1 97.38 108 TRP A CA 1
ATOM 868 C C . TRP A 1 108 ? 16.281 29.516 11.281 1 97.38 108 TRP A C 1
ATOM 870 O O . TRP A 1 108 ? 15.578 30.453 11.664 1 97.38 108 TRP A O 1
ATOM 880 N N . SER A 1 109 ? 17.578 29.391 11.547 1 95.94 109 SER A N 1
ATOM 881 C CA . SER A 1 109 ? 18.406 30.406 12.203 1 95.94 109 SER A CA 1
ATOM 882 C C . SER A 1 109 ? 19.891 30.156 11.953 1 95.94 109 SER A C 1
ATOM 884 O O . SER A 1 109 ? 20.266 29.141 11.375 1 95.94 109 SER A O 1
ATOM 886 N N . GLY A 1 110 ? 20.703 31.047 12.469 1 95.19 110 GLY A N 1
ATOM 887 C CA . GLY A 1 110 ? 22.094 31.109 12.047 1 95.19 110 GLY A CA 1
ATOM 888 C C . GLY A 1 110 ? 22.969 30.047 12.695 1 95.19 110 GLY A C 1
ATOM 889 O O . GLY A 1 110 ? 24.125 29.859 12.289 1 95.19 110 GLY A O 1
ATOM 890 N N . LYS A 1 111 ? 22.484 29.344 13.625 1 95.31 111 LYS A N 1
ATOM 891 C CA . LYS A 1 111 ? 23.297 28.328 14.305 1 95.31 111 LYS A CA 1
ATOM 892 C C . LYS A 1 111 ? 23.125 26.953 13.664 1 95.31 111 LYS A C 1
ATOM 894 O O . LYS A 1 111 ? 22.062 26.656 13.094 1 95.31 111 LYS A O 1
ATOM 899 N N . ALA A 1 112 ? 24.078 26.125 13.875 1 96.56 112 ALA A N 1
ATOM 900 C CA . ALA A 1 112 ? 24.109 24.812 13.266 1 96.56 112 ALA A CA 1
ATOM 901 C C . ALA A 1 112 ? 22.938 23.953 13.742 1 96.56 112 ALA A C 1
ATOM 903 O O . ALA A 1 112 ? 22.391 23.141 12.984 1 96.56 112 ALA A O 1
ATOM 904 N N . LYS A 1 113 ? 22.594 24.109 14.906 1 95.94 113 LYS A N 1
ATOM 905 C CA . LYS A 1 113 ? 21.531 23.281 15.477 1 95.94 113 LYS A CA 1
ATOM 906 C C . LYS A 1 113 ? 20.172 23.625 14.859 1 95.94 113 LYS A C 1
ATOM 908 O O . LYS A 1 113 ? 19.203 22.906 15.062 1 95.94 113 LYS A O 1
ATOM 913 N N . TYR A 1 114 ? 20.109 24.734 14.078 1 97.25 114 TYR A N 1
ATOM 914 C CA . TYR A 1 114 ? 18.844 25.156 13.477 1 97.25 114 TYR A CA 1
ATOM 915 C C . TYR A 1 114 ? 18.828 24.891 11.977 1 97.25 114 TYR A C 1
ATOM 917 O O . TYR A 1 114 ? 18.062 25.5 11.234 1 97.25 114 TYR A O 1
ATOM 925 N N . CYS A 1 115 ? 19.688 23.969 11.602 1 97.31 115 CYS A N 1
ATOM 926 C CA . CYS A 1 115 ? 19.641 23.516 10.211 1 97.31 115 CYS A CA 1
ATOM 927 C C . CYS A 1 115 ? 18.344 22.766 9.922 1 97.31 115 CYS A C 1
ATOM 929 O O . CYS A 1 115 ? 17.859 22.016 10.766 1 97.31 115 CYS A O 1
ATOM 931 N N . GLN A 1 116 ? 17.859 22.969 8.734 1 96.38 116 GLN A N 1
ATOM 932 C CA . GLN A 1 116 ? 16.641 22.281 8.297 1 96.38 116 GLN A CA 1
ATOM 933 C C . GLN A 1 116 ? 16.922 20.828 7.984 1 96.38 116 GLN A C 1
ATOM 935 O O . GLN A 1 116 ? 17.953 20.5 7.387 1 96.38 116 GLN A O 1
ATOM 940 N N . GLU A 1 117 ? 15.992 19.953 8.422 1 92.94 117 GLU A N 1
ATOM 941 C CA . GLU A 1 117 ? 16.062 18.547 8.023 1 92.94 117 GLU A CA 1
ATOM 942 C C . GLU A 1 117 ? 15.547 18.344 6.602 1 92.94 117 GLU A C 1
ATOM 944 O O . GLU A 1 117 ? 14.375 18.609 6.32 1 92.94 117 GLU A O 1
ATOM 949 N N . GLU A 1 118 ? 16.484 17.891 5.723 1 92.94 118 GLU A N 1
ATOM 950 C CA . GLU A 1 118 ? 16.109 17.703 4.328 1 92.94 118 GLU A CA 1
ATOM 951 C C . GLU A 1 118 ? 16 16.219 3.979 1 92.94 118 GLU A C 1
ATOM 953 O O . GLU A 1 118 ? 16.875 15.43 4.32 1 92.94 118 GLU A O 1
ATOM 958 N N . TYR A 1 119 ? 14.898 15.844 3.365 1 93.56 119 TYR A N 1
ATOM 959 C CA . TYR A 1 119 ? 14.672 14.438 3.066 1 93.56 119 TYR A CA 1
ATOM 960 C C . TYR A 1 119 ? 14.031 14.266 1.692 1 93.56 119 TYR A C 1
ATOM 962 O O . TYR A 1 119 ? 13.93 13.148 1.184 1 93.56 119 TYR A O 1
ATOM 970 N N . ARG A 1 120 ? 13.648 15.297 1.061 1 93.06 120 ARG A N 1
ATOM 971 C CA . ARG A 1 120 ? 13.047 15.234 -0.269 1 93.06 120 ARG A CA 1
ATOM 972 C C . ARG A 1 120 ? 14.031 15.711 -1.333 1 93.06 120 ARG A C 1
ATOM 974 O O . ARG A 1 120 ? 14.258 15.023 -2.33 1 93.06 120 ARG A O 1
ATOM 981 N N . SER A 1 121 ? 14.641 16.828 -1.055 1 91.56 121 SER A N 1
ATOM 982 C CA . SER A 1 121 ? 15.547 17.438 -2.029 1 91.56 121 SER A CA 1
ATOM 983 C C . SER A 1 121 ? 16.766 16.547 -2.258 1 91.56 121 SER A C 1
ATOM 985 O O . SER A 1 121 ? 17.344 16.547 -3.348 1 91.56 121 SER A O 1
ATOM 987 N N . VAL A 1 122 ? 17.094 15.852 -1.284 1 90.06 122 VAL A N 1
ATOM 988 C CA . VAL A 1 122 ? 18.297 15.016 -1.378 1 90.06 122 VAL A CA 1
ATOM 989 C C . VAL A 1 122 ? 17.969 13.727 -2.131 1 90.06 122 VAL A C 1
ATOM 991 O O . VAL A 1 122 ? 18.859 13 -2.561 1 90.06 122 VAL A O 1
ATOM 994 N N . CYS A 1 123 ? 16.734 13.398 -2.217 1 87.5 123 CYS A N 1
ATOM 995 C CA . CYS A 1 123 ? 16.297 12.156 -2.84 1 87.5 123 CYS A CA 1
ATOM 996 C C . CYS A 1 123 ? 16.234 12.305 -4.355 1 87.5 123 CYS A C 1
ATOM 998 O O . CYS A 1 123 ? 16.641 11.398 -5.086 1 87.5 123 CYS A O 1
ATOM 1000 N N . GLY A 1 124 ? 15.766 13.445 -4.812 1 78.12 124 GLY A N 1
ATOM 1001 C CA . GLY A 1 124 ? 15.508 13.602 -6.238 1 78.12 124 GLY A CA 1
ATOM 1002 C C . GLY A 1 124 ? 14.375 12.727 -6.742 1 78.12 124 GLY A C 1
ATOM 1003 O O . GLY A 1 124 ? 13.297 12.68 -6.141 1 78.12 124 GLY A O 1
ATOM 1004 N N . ASP A 1 125 ? 14.672 12.047 -7.941 1 77.56 125 ASP A N 1
ATOM 1005 C CA . ASP A 1 125 ? 13.617 11.242 -8.555 1 77.56 125 ASP A CA 1
ATOM 1006 C C . ASP A 1 125 ? 13.93 9.75 -8.445 1 77.56 125 ASP A C 1
ATOM 1008 O O . ASP A 1 125 ? 13.359 8.938 -9.18 1 77.56 125 ASP A O 1
ATOM 1012 N N . ARG A 1 126 ? 14.82 9.477 -7.543 1 75.44 126 ARG A N 1
ATOM 1013 C CA . ARG A 1 126 ? 15.312 8.109 -7.473 1 75.44 126 ARG A CA 1
ATOM 1014 C C . ARG A 1 126 ? 14.273 7.184 -6.84 1 75.44 126 ARG A C 1
ATOM 1016 O O . ARG A 1 126 ? 14.234 5.992 -7.145 1 75.44 126 ARG A O 1
ATOM 1023 N N . CYS A 1 127 ? 13.469 7.836 -5.898 1 81.5 127 CYS A N 1
ATOM 1024 C CA . CYS A 1 127 ? 12.508 7.031 -5.148 1 81.5 127 CYS A CA 1
ATOM 1025 C C . CYS A 1 127 ? 11.078 7.41 -5.504 1 81.5 127 CYS A C 1
ATOM 1027 O O . CYS A 1 127 ? 10.758 8.594 -5.621 1 81.5 127 CYS A O 1
ATOM 1029 N N . SER A 1 128 ? 10.266 6.375 -5.598 1 77.5 128 SER A N 1
ATOM 1030 C CA . SER A 1 128 ? 8.859 6.652 -5.867 1 77.5 128 SER A CA 1
ATOM 1031 C C . SER A 1 128 ? 8.219 7.434 -4.727 1 77.5 128 SER A C 1
ATOM 1033 O O . SER A 1 128 ? 7.305 8.227 -4.949 1 77.5 128 SER A O 1
ATOM 1035 N N . SER A 1 129 ? 8.703 7.238 -3.57 1 83.94 129 SER A N 1
ATOM 1036 C CA . SER A 1 129 ? 8.18 7.945 -2.408 1 83.94 129 SER A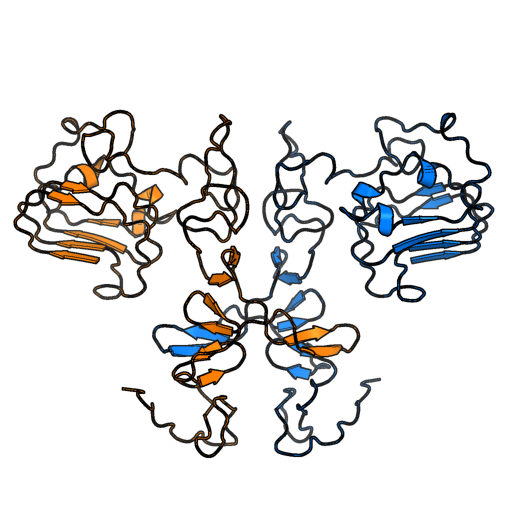 CA 1
ATOM 1037 C C . SER A 1 129 ? 8.641 9.398 -2.389 1 83.94 129 SER A C 1
ATOM 1039 O O . SER A 1 129 ? 8.102 10.219 -1.646 1 83.94 129 SER A O 1
ATOM 1041 N N . ARG A 1 130 ? 9.75 9.672 -3.082 1 88.06 130 ARG A N 1
ATOM 1042 C CA . ARG A 1 130 ? 10.391 10.977 -3.145 1 88.06 130 ARG A CA 1
ATOM 1043 C C . ARG A 1 130 ? 10.922 11.398 -1.778 1 88.06 130 ARG A C 1
ATOM 1045 O O . ARG A 1 130 ? 10.969 12.586 -1.461 1 88.06 130 ARG A O 1
ATOM 1052 N N . GLN A 1 131 ? 11.109 10.461 -0.943 1 92.5 131 GLN A N 1
ATOM 1053 C CA . GLN A 1 131 ? 11.672 10.648 0.391 1 92.5 131 GLN A CA 1
ATOM 1054 C C . GLN A 1 131 ? 12.859 9.719 0.628 1 92.5 131 GLN A C 1
ATOM 1056 O O . GLN A 1 131 ? 12.805 8.531 0.283 1 92.5 131 GLN A O 1
ATOM 1061 N N . CYS A 1 132 ? 13.883 10.273 1.259 1 93.75 132 CYS A N 1
ATOM 1062 C CA . CYS A 1 132 ? 15.086 9.477 1.453 1 93.75 132 CYS A CA 1
ATOM 1063 C C . CYS A 1 132 ? 15.695 9.734 2.824 1 93.75 132 CYS A C 1
ATOM 1065 O O . CYS A 1 132 ? 15.328 10.703 3.5 1 93.75 132 CYS A O 1
ATOM 1067 N N . PHE A 1 133 ? 16.562 8.797 3.143 1 93.38 133 PHE A N 1
ATOM 1068 C CA . PHE A 1 133 ? 17.359 8.93 4.355 1 93.38 133 PHE A CA 1
ATOM 1069 C C . PHE A 1 133 ? 18.781 8.438 4.125 1 93.38 133 PHE A C 1
ATOM 1071 O O . PHE A 1 133 ? 19.047 7.699 3.168 1 93.38 133 PHE A O 1
ATOM 1078 N N . LEU A 1 134 ? 19.641 8.938 4.961 1 92.62 134 LEU A N 1
ATOM 1079 C CA . LEU A 1 134 ? 21.031 8.508 4.898 1 92.62 134 LEU A CA 1
ATOM 1080 C C . LEU A 1 134 ? 21.359 7.551 6.035 1 92.62 134 LEU A C 1
ATOM 1082 O O . LEU A 1 134 ? 21.422 7.957 7.199 1 92.62 134 LEU A O 1
ATOM 1086 N N . PRO A 1 135 ? 21.625 6.281 5.641 1 90.12 135 PRO A N 1
ATOM 1087 C CA . PRO A 1 135 ? 22.016 5.348 6.707 1 90.12 135 PRO A CA 1
ATOM 1088 C C . PRO A 1 135 ? 23.344 5.707 7.355 1 90.12 135 PRO A C 1
ATOM 1090 O O . PRO A 1 135 ? 24.203 6.316 6.715 1 90.12 135 PRO A O 1
ATOM 1093 N N . ALA A 1 136 ? 23.578 5.41 8.664 1 87.38 136 ALA A N 1
ATOM 1094 C CA . ALA A 1 136 ? 24.75 5.777 9.445 1 87.38 136 ALA A CA 1
ATOM 1095 C C . ALA A 1 136 ? 26.031 5.301 8.766 1 87.38 136 ALA A C 1
ATOM 1097 O O . ALA A 1 136 ? 27.031 6.02 8.734 1 87.38 136 ALA A O 1
ATOM 1098 N N . ASN A 1 137 ? 26.094 4.168 8.141 1 86.81 137 ASN A N 1
ATOM 1099 C CA . ASN A 1 137 ? 27.312 3.615 7.578 1 86.81 137 ASN A CA 1
ATOM 1100 C C . ASN A 1 137 ? 27.266 3.553 6.055 1 86.81 137 ASN A C 1
ATOM 1102 O O . ASN A 1 137 ? 27.812 2.639 5.445 1 86.81 137 ASN A O 1
ATOM 1106 N N . SER A 1 138 ? 26.594 4.539 5.527 1 84.75 138 SER A N 1
ATOM 1107 C CA . SER A 1 138 ? 26.5 4.574 4.07 1 84.75 138 SER A CA 1
ATOM 1108 C C . SER A 1 138 ? 26.594 6 3.545 1 84.75 138 SER A C 1
ATOM 1110 O O . SER A 1 138 ? 26.312 6.957 4.266 1 84.75 138 SER A O 1
ATOM 1112 N N . SER A 1 139 ? 27.141 6.176 2.383 1 88.25 139 SER A N 1
ATOM 1113 C CA . SER A 1 139 ? 27.203 7.48 1.732 1 88.25 139 SER A CA 1
ATOM 1114 C C . SER A 1 139 ? 26.094 7.645 0.708 1 88.25 139 SER A C 1
ATOM 1116 O O . SER A 1 139 ? 26 8.68 0.045 1 88.25 139 SER A O 1
ATOM 1118 N N . GLU A 1 140 ? 25.375 6.695 0.642 1 85.75 140 GLU A N 1
ATOM 1119 C CA . GLU A 1 140 ? 24.312 6.73 -0.354 1 85.75 140 GLU A CA 1
ATOM 1120 C C . GLU A 1 140 ? 22.938 6.789 0.31 1 85.75 140 GLU A C 1
ATOM 1122 O O . GLU A 1 140 ? 22.688 6.098 1.303 1 85.75 140 GLU A O 1
ATOM 1127 N N . TYR A 1 141 ? 22.141 7.672 -0.2 1 89.56 141 TYR A N 1
ATOM 1128 C CA . TYR A 1 141 ? 20.766 7.797 0.303 1 89.56 141 TYR A CA 1
ATOM 1129 C C . TYR A 1 141 ? 19.938 6.586 -0.089 1 89.56 141 TYR A C 1
ATOM 1131 O O . TYR A 1 141 ? 20.141 5.992 -1.148 1 89.56 141 TYR A O 1
ATOM 1139 N N . GLU A 1 142 ? 19.047 6.238 0.783 1 87.19 142 GLU A N 1
ATOM 1140 C CA . GLU A 1 142 ? 18.109 5.148 0.531 1 87.19 142 GLU A CA 1
ATOM 1141 C C . GLU A 1 142 ? 16.672 5.641 0.578 1 87.19 142 GLU A C 1
ATOM 1143 O O . GLU A 1 142 ? 16.375 6.684 1.169 1 87.19 142 GLU A O 1
ATOM 1148 N N . CYS A 1 143 ? 15.836 4.859 -0.012 1 88.38 143 CYS A N 1
ATOM 1149 C CA . CYS A 1 143 ? 14.453 5.297 -0.174 1 88.38 143 CYS A CA 1
ATOM 1150 C C . CYS A 1 143 ? 13.633 4.973 1.064 1 88.38 143 CYS A C 1
ATOM 1152 O O . CYS A 1 143 ? 13.781 3.898 1.651 1 88.38 143 CYS A O 1
ATOM 1154 N N . CYS A 1 144 ? 12.742 5.91 1.378 1 92.38 144 CYS A N 1
ATOM 1155 C CA . CYS A 1 144 ? 11.734 5.625 2.396 1 92.38 144 CYS A CA 1
ATOM 1156 C C . CYS A 1 144 ? 10.562 4.848 1.807 1 92.38 144 CYS A C 1
ATOM 1158 O O . CYS A 1 144 ? 10.344 4.883 0.596 1 92.38 144 CYS A O 1
ATOM 1160 N N . HIS A 1 145 ? 9.875 4.168 2.672 1 89.69 145 HIS A N 1
ATOM 1161 C CA . HIS A 1 145 ? 8.633 3.521 2.252 1 89.69 145 HIS A CA 1
ATOM 1162 C C . HIS A 1 145 ? 7.605 4.547 1.784 1 89.69 145 HIS A C 1
ATOM 1164 O O . HIS A 1 145 ? 7.547 5.66 2.316 1 89.69 145 HIS A O 1
ATOM 1170 N N . GLU A 1 146 ? 6.73 4.168 0.926 1 89.75 146 GLU A N 1
ATOM 1171 C CA . GLU A 1 146 ? 5.797 5.094 0.29 1 89.75 146 GLU A CA 1
ATOM 1172 C C . GLU A 1 146 ? 4.734 5.574 1.276 1 89.75 146 GLU A C 1
ATOM 1174 O O . GLU A 1 146 ? 4.152 6.645 1.098 1 89.75 146 GLU A O 1
ATOM 1179 N N . ALA A 1 147 ? 4.512 4.832 2.266 1 93.19 147 ALA A N 1
ATOM 1180 C CA . ALA A 1 147 ? 3.471 5.184 3.23 1 93.19 147 ALA A CA 1
ATOM 1181 C C . ALA A 1 147 ? 3.982 6.203 4.242 1 93.19 147 ALA A C 1
ATOM 1183 O O . ALA A 1 147 ? 3.219 6.695 5.078 1 93.19 147 ALA A O 1
ATOM 1184 N N . CYS A 1 148 ? 5.203 6.566 4.141 1 94.62 148 CYS A N 1
ATOM 1185 C CA . CYS A 1 148 ? 5.812 7.496 5.086 1 94.62 148 CYS A CA 1
ATOM 1186 C C . CYS A 1 148 ? 5.496 8.938 4.707 1 94.62 148 CYS A C 1
ATOM 1188 O O . CYS A 1 148 ? 5.266 9.242 3.535 1 94.62 148 CYS A O 1
ATOM 1190 N N . THR A 1 149 ? 5.461 9.773 5.734 1 94.25 149 THR A N 1
ATOM 1191 C CA . THR A 1 149 ? 5.5 11.219 5.547 1 94.25 149 THR A CA 1
ATOM 1192 C C . THR A 1 149 ? 6.504 11.859 6.496 1 94.25 149 THR A C 1
ATOM 1194 O O . THR A 1 149 ? 6.68 11.398 7.625 1 94.25 149 THR A O 1
ATOM 1197 N N . GLY A 1 150 ? 7.191 12.867 5.926 1 94.88 150 GLY A N 1
ATOM 1198 C CA . GLY A 1 150 ? 8.219 13.508 6.727 1 94.88 150 GLY A CA 1
ATOM 1199 C C . GLY A 1 150 ? 9.531 12.742 6.73 1 94.88 150 GLY A C 1
ATOM 1200 O O . GLY A 1 150 ? 10.398 12.992 7.57 1 94.88 150 GLY A O 1
ATOM 1201 N N . GLY A 1 151 ? 9.562 11.812 5.863 1 94.88 151 GLY A N 1
ATOM 1202 C CA . GLY A 1 151 ? 10.797 11.047 5.758 1 94.88 151 GLY A CA 1
ATOM 1203 C C . GLY A 1 151 ? 10.789 9.789 6.602 1 94.88 151 GLY A C 1
ATOM 1204 O O . GLY A 1 151 ? 9.734 9.344 7.055 1 94.88 151 GLY A O 1
ATOM 1205 N N . CYS A 1 152 ? 12.078 9.164 6.727 1 95.38 152 CYS A N 1
ATOM 1206 C CA . CYS A 1 152 ? 12.273 7.926 7.469 1 95.38 152 CYS A CA 1
ATOM 1207 C C . CYS A 1 152 ? 13.688 7.848 8.039 1 95.38 152 CYS A C 1
ATOM 1209 O O . CYS A 1 152 ? 14.539 8.68 7.719 1 95.38 152 CYS A O 1
ATOM 1211 N N . THR A 1 153 ? 13.805 6.926 8.977 1 93.38 153 THR A N 1
ATOM 1212 C CA . THR A 1 153 ? 15.109 6.742 9.602 1 93.38 153 THR A CA 1
ATOM 1213 C C . THR A 1 153 ? 15.711 5.395 9.211 1 93.38 153 THR A C 1
ATOM 1215 O O . THR A 1 153 ? 16.812 5.059 9.633 1 93.38 153 THR A O 1
ATOM 1218 N N . GLY A 1 154 ? 14.953 4.707 8.469 1 90.69 154 GLY A N 1
ATOM 1219 C CA . GLY A 1 154 ? 15.383 3.393 8.016 1 90.69 154 GLY A CA 1
ATOM 1220 C C . GLY A 1 154 ? 14.469 2.805 6.953 1 90.69 154 GLY A C 1
ATOM 1221 O O . GLY A 1 154 ? 13.562 3.477 6.465 1 90.69 154 GLY A O 1
ATOM 1222 N N . ARG A 1 155 ? 14.805 1.536 6.676 1 86.25 155 ARG A N 1
ATOM 1223 C CA . ARG A 1 155 ? 14.055 0.856 5.625 1 86.25 155 ARG A CA 1
ATOM 1224 C C . ARG A 1 155 ? 12.719 0.333 6.148 1 86.25 155 ARG A C 1
ATOM 1226 O O . ARG A 1 155 ? 12.625 -0.081 7.309 1 86.25 155 ARG A O 1
ATOM 1233 N N . GLY A 1 156 ? 11.75 0.379 5.23 1 87.88 156 GLY A N 1
ATOM 1234 C CA . GLY A 1 156 ? 10.492 -0.273 5.555 1 87.88 156 GLY A CA 1
ATOM 1235 C C . GLY A 1 156 ? 9.469 0.672 6.152 1 87.88 156 GLY A C 1
ATOM 1236 O O . GLY A 1 156 ? 9.797 1.804 6.516 1 87.88 156 GLY A O 1
ATOM 1237 N N . ALA A 1 157 ? 8.281 0.164 6.344 1 93 157 ALA A N 1
ATOM 1238 C CA . ALA A 1 157 ? 7.133 0.957 6.773 1 93 157 ALA A CA 1
ATOM 1239 C C . ALA A 1 157 ? 7.137 1.155 8.281 1 93 157 ALA A C 1
ATOM 1241 O O . ALA A 1 157 ? 6.336 1.925 8.82 1 93 157 ALA A O 1
ATOM 1242 N N . HIS A 1 158 ? 8.078 0.505 8.977 1 94.69 158 HIS A N 1
ATOM 1243 C CA . HIS A 1 158 ? 8.18 0.629 10.43 1 94.69 158 HIS A CA 1
ATOM 1244 C C . HIS A 1 158 ? 9.172 1.719 10.82 1 94.69 158 HIS A C 1
ATOM 1246 O O . HIS A 1 158 ? 9.328 2.033 12 1 94.69 158 HIS A O 1
ATOM 1252 N N . GLN A 1 159 ? 9.773 2.324 9.859 1 94.56 159 GLN A N 1
ATOM 1253 C CA . GLN A 1 159 ? 10.859 3.26 10.156 1 94.56 159 GLN A CA 1
ATOM 1254 C C . GLN A 1 159 ? 10.523 4.664 9.656 1 94.56 159 GLN A C 1
ATOM 1256 O O . GLN A 1 159 ? 11.422 5.434 9.32 1 94.56 159 GLN A O 1
ATOM 1261 N N . CYS A 1 160 ? 9.227 4.906 9.555 1 96.06 160 CYS A N 1
ATOM 1262 C CA . CYS A 1 160 ? 8.758 6.211 9.094 1 96.06 160 CYS A CA 1
ATOM 1263 C C . CYS A 1 160 ? 8.797 7.23 10.227 1 96.06 160 CYS A C 1
ATOM 1265 O O . CYS A 1 160 ? 8.594 6.879 11.391 1 96.06 160 CYS A O 1
ATOM 1267 N N . VAL A 1 161 ? 9.078 8.508 9.945 1 96 161 VAL A N 1
ATOM 1268 C CA . VAL A 1 161 ? 8.914 9.578 10.922 1 96 161 VAL A CA 1
ATOM 1269 C C . VAL A 1 161 ? 7.445 9.703 11.32 1 96 161 VAL A C 1
ATOM 1271 O O . VAL A 1 161 ? 7.125 9.867 12.492 1 96 161 VAL A O 1
ATOM 1274 N N . ALA A 1 162 ? 6.633 9.617 10.312 1 95.56 162 ALA A N 1
ATOM 1275 C CA . ALA A 1 162 ? 5.188 9.617 10.516 1 95.56 162 ALA A CA 1
ATOM 1276 C C . ALA A 1 162 ? 4.477 8.883 9.383 1 95.56 162 ALA A C 1
ATOM 1278 O O . ALA A 1 162 ? 5.066 8.633 8.328 1 95.56 162 ALA A O 1
ATOM 1279 N N . CYS A 1 163 ? 3.207 8.57 9.695 1 95.94 163 CYS A N 1
ATOM 1280 C CA . CYS A 1 163 ? 2.426 7.871 8.68 1 95.94 163 CYS A CA 1
ATOM 1281 C C . CYS A 1 163 ? 1.562 8.852 7.891 1 95.94 163 CYS A C 1
ATOM 1283 O O . CYS A 1 163 ? 0.839 9.656 8.469 1 95.94 163 CYS A O 1
ATOM 1285 N N . ARG A 1 164 ? 1.634 8.656 6.609 1 94.06 164 ARG A N 1
ATOM 1286 C CA . ARG A 1 164 ? 0.891 9.539 5.719 1 94.06 164 ARG A CA 1
ATOM 1287 C C . ARG A 1 164 ? -0.612 9.391 5.926 1 94.06 164 ARG A C 1
ATOM 1289 O O . ARG A 1 164 ? -1.348 10.383 5.926 1 94.06 164 ARG A O 1
ATOM 1296 N N . GLU A 1 165 ? -1.021 8.117 6.156 1 93.56 165 GLU A N 1
ATOM 1297 C CA . GLU A 1 165 ? -2.455 7.879 6.301 1 93.56 165 GLU A CA 1
ATOM 1298 C C . GLU A 1 165 ? -2.768 7.168 7.613 1 93.56 165 GLU A C 1
ATOM 1300 O O . GLU A 1 165 ? -3.383 7.75 8.508 1 93.56 165 GLU A O 1
ATOM 1305 N N . LEU A 1 166 ? -2.322 5.961 7.711 1 96.12 166 LEU A N 1
ATOM 1306 C CA . LEU A 1 166 ? -2.732 5.16 8.859 1 96.12 166 LEU A CA 1
ATOM 1307 C C . LEU A 1 166 ? -1.545 4.406 9.445 1 96.12 166 LEU A C 1
ATOM 1309 O O . LEU A 1 166 ? -0.59 4.09 8.734 1 96.12 166 LEU A O 1
ATOM 1313 N N . SER A 1 167 ? -1.645 4.184 10.742 1 97.25 167 SER A N 1
ATOM 1314 C CA . SER A 1 167 ? -0.656 3.373 11.445 1 97.25 167 SER A CA 1
ATOM 1315 C C . SER A 1 167 ? -1.247 2.037 11.883 1 97.25 167 SER A C 1
ATOM 1317 O O . SER A 1 167 ? -2.289 1.997 12.539 1 97.25 167 SER A O 1
ATOM 1319 N N . LEU A 1 168 ? -0.631 0.942 11.445 1 97.69 168 LEU A N 1
ATOM 1320 C CA . LEU A 1 168 ? -1.003 -0.416 11.828 1 97.69 168 LEU A CA 1
ATOM 1321 C C . LEU A 1 168 ? 0.096 -1.067 12.664 1 97.69 168 LEU A C 1
ATOM 1323 O O . LEU A 1 168 ? 1.108 -1.516 12.117 1 97.69 168 LEU A O 1
ATOM 1327 N N . ASP A 1 169 ? -0.071 -1.143 13.945 1 95.31 169 ASP A N 1
ATOM 1328 C CA . ASP A 1 169 ? 0.872 -1.797 14.852 1 95.31 169 ASP A CA 1
ATOM 1329 C C . ASP A 1 169 ? 2.285 -1.251 14.656 1 95.31 169 ASP A C 1
ATOM 1331 O O . ASP A 1 169 ? 3.242 -2.02 14.539 1 95.31 169 ASP A O 1
ATOM 1335 N N . GLY A 1 170 ? 2.373 0.01 14.438 1 94.75 170 GLY A N 1
ATOM 1336 C CA . GLY A 1 170 ? 3.666 0.669 14.352 1 94.75 170 GLY A CA 1
ATOM 1337 C C . GLY A 1 170 ? 4.164 0.831 12.93 1 94.75 170 GLY A C 1
ATOM 1338 O O . GLY A 1 170 ? 5.18 1.493 12.695 1 94.75 170 GLY A O 1
ATOM 1339 N N . ALA A 1 171 ? 3.539 0.211 11.992 1 96.56 171 ALA A N 1
ATOM 1340 C CA . ALA A 1 171 ? 3.898 0.359 10.586 1 96.56 171 ALA A CA 1
ATOM 1341 C C . ALA A 1 171 ? 2.908 1.265 9.859 1 96.56 171 ALA A C 1
ATOM 1343 O O . ALA A 1 171 ? 1.704 1.215 10.117 1 96.56 171 ALA A O 1
ATOM 1344 N N . CYS A 1 172 ? 3.424 2.016 8.969 1 96.75 172 CYS A N 1
ATOM 1345 C CA . CYS A 1 172 ? 2.562 2.895 8.188 1 96.75 172 CYS A CA 1
ATOM 1346 C C . CYS A 1 172 ? 1.903 2.135 7.043 1 96.75 172 CYS A C 1
ATOM 1348 O O . CYS A 1 172 ? 2.564 1.369 6.34 1 96.75 172 CYS A O 1
ATOM 1350 N N . VAL A 1 173 ? 0.604 2.342 6.859 1 95 173 VAL A N 1
ATOM 1351 C CA . VAL A 1 173 ? -0.136 1.676 5.793 1 95 173 VAL A CA 1
ATOM 1352 C C . VAL A 1 173 ? -1.096 2.664 5.133 1 95 173 VAL A C 1
ATOM 1354 O O . VAL A 1 173 ? -1.477 3.668 5.742 1 95 173 VAL A O 1
ATOM 1357 N N . HIS A 1 174 ? -1.472 2.35 3.896 1 92.69 174 HIS A N 1
ATOM 1358 C CA . HIS A 1 174 ? -2.426 3.197 3.191 1 92.69 174 HIS A CA 1
ATOM 1359 C C . HIS A 1 174 ? -3.855 2.898 3.629 1 92.69 174 HIS A C 1
ATOM 1361 O O . HIS A 1 174 ? -4.711 3.787 3.611 1 92.69 174 HIS A O 1
ATOM 1367 N N . GLN A 1 175 ? -4.062 1.679 3.977 1 94.38 175 GLN A N 1
ATOM 1368 C CA . GLN A 1 175 ? -5.383 1.217 4.395 1 94.38 175 GLN A CA 1
ATOM 1369 C C . GLN A 1 175 ? -5.27 0.122 5.453 1 94.38 175 GLN A C 1
ATOM 1371 O O . GLN A 1 175 ? -4.324 -0.667 5.438 1 94.38 175 GLN A O 1
ATOM 1376 N N . CYS A 1 176 ? -6.266 0.119 6.34 1 96.75 176 CYS A N 1
ATOM 1377 C CA . CYS A 1 176 ? -6.312 -0.972 7.305 1 96.75 176 CYS A CA 1
ATOM 1378 C C . CYS A 1 176 ? -6.73 -2.277 6.637 1 96.75 176 CYS A C 1
ATOM 1380 O O . CYS A 1 176 ? -7.5 -2.268 5.676 1 96.75 176 CYS A O 1
ATOM 1382 N N . PRO A 1 177 ? -6.199 -3.389 7.137 1 96.06 177 PRO A N 1
ATOM 1383 C CA . PRO A 1 177 ? -6.754 -4.656 6.664 1 96.06 177 PRO A CA 1
ATOM 1384 C C . PRO A 1 177 ? -8.258 -4.766 6.891 1 96.06 177 PRO A C 1
ATOM 1386 O O . PRO A 1 177 ? -8.742 -4.527 8 1 96.06 177 PRO A O 1
ATOM 1389 N N . PRO A 1 178 ? -8.969 -5.102 5.852 1 95.62 178 PRO A N 1
ATOM 1390 C CA . PRO A 1 178 ? -10.43 -5.141 6.004 1 95.62 178 PRO A CA 1
ATOM 1391 C C . PRO A 1 178 ? -10.891 -6.258 6.934 1 95.62 178 PRO A C 1
ATOM 1393 O O . PRO A 1 178 ? -10.227 -7.289 7.051 1 95.62 178 PRO A O 1
ATOM 1396 N N . MET A 1 179 ? -12.055 -6.051 7.578 1 95.31 179 MET A N 1
ATOM 1397 C CA . MET A 1 179 ? -12.602 -7.023 8.523 1 95.31 179 MET A CA 1
ATOM 1398 C C . MET A 1 179 ? -13.047 -8.289 7.805 1 95.31 179 MET A C 1
ATOM 1400 O O . MET A 1 179 ? -13.133 -9.359 8.414 1 95.31 179 MET A O 1
ATOM 1404 N N . MET A 1 180 ? -13.438 -8.164 6.547 1 94.81 180 MET A N 1
ATOM 1405 C CA . MET A 1 180 ? -13.82 -9.289 5.699 1 94.81 180 MET A CA 1
ATOM 1406 C C . MET A 1 180 ? -13.031 -9.281 4.395 1 94.81 180 MET A C 1
ATOM 1408 O O . MET A 1 180 ? -12.719 -8.219 3.857 1 94.81 180 MET A O 1
ATOM 1412 N N . VAL A 1 181 ? -12.703 -10.438 3.895 1 94.31 181 VAL A N 1
ATOM 1413 C CA . VAL A 1 181 ? -11.953 -10.531 2.646 1 94.31 181 VAL A CA 1
ATOM 1414 C C . VAL A 1 181 ? -12.656 -11.484 1.687 1 94.31 181 VAL A C 1
ATOM 1416 O O . VAL A 1 181 ? -13.305 -12.438 2.115 1 94.31 181 VAL A O 1
ATOM 1419 N N . HIS A 1 182 ? -12.469 -11.156 0.437 1 92.5 182 HIS A N 1
ATOM 1420 C CA . HIS A 1 182 ? -13.062 -12 -0.595 1 92.5 182 HIS A CA 1
ATOM 1421 C C . HIS A 1 182 ? -12.305 -13.305 -0.745 1 92.5 182 HIS A C 1
ATOM 1423 O O . HIS A 1 182 ? -11.078 -13.305 -0.914 1 92.5 182 HIS A O 1
ATOM 1429 N N . ASP A 1 183 ? -12.992 -14.383 -0.632 1 88.75 183 ASP A N 1
ATOM 1430 C CA . ASP A 1 183 ? -12.453 -15.703 -0.936 1 88.75 183 ASP A CA 1
ATOM 1431 C C . ASP A 1 183 ? -12.859 -16.156 -2.338 1 88.75 183 ASP A C 1
ATOM 1433 O O . ASP A 1 183 ? -14.016 -16.5 -2.572 1 88.75 183 ASP A O 1
ATOM 1437 N N . PRO A 1 184 ? -11.961 -16.141 -3.17 1 83.62 184 PRO A N 1
ATOM 1438 C CA . PRO A 1 184 ? -12.312 -16.469 -4.551 1 83.62 184 PRO A CA 1
ATOM 1439 C C . PRO A 1 184 ? -12.844 -17.891 -4.703 1 83.62 184 PRO A C 1
ATOM 1441 O O . PRO A 1 184 ? -13.656 -18.172 -5.59 1 83.62 184 PRO A O 1
ATOM 1444 N N . LYS A 1 185 ? -12.352 -18.812 -3.961 1 84.12 185 LYS A N 1
ATOM 1445 C CA . LYS A 1 185 ? -12.805 -20.203 -4.055 1 84.12 185 LYS A CA 1
ATOM 1446 C C . LYS A 1 185 ? -14.25 -20.344 -3.592 1 84.12 185 LYS A C 1
ATOM 1448 O O . LYS A 1 185 ? -15.062 -20.984 -4.254 1 84.12 185 LYS A O 1
ATOM 1453 N N . LYS A 1 186 ? -14.578 -19.688 -2.527 1 88 186 LYS A N 1
ATOM 1454 C CA . LYS A 1 186 ? -15.93 -19.766 -1.976 1 88 186 LYS A CA 1
ATOM 1455 C C . LYS A 1 186 ? -16.859 -18.75 -2.633 1 88 186 LYS A C 1
ATOM 1457 O O . LYS A 1 186 ? -18.078 -18.859 -2.549 1 88 186 LYS A O 1
ATOM 1462 N N . GLY A 1 187 ? -16.203 -17.797 -3.273 1 90.5 187 GLY A N 1
ATOM 1463 C CA . GLY A 1 187 ? -16.969 -16.766 -3.943 1 90.5 187 GLY A CA 1
ATOM 1464 C C . GLY A 1 187 ? -17.734 -15.875 -2.982 1 90.5 187 GLY A C 1
ATOM 1465 O O . GLY A 1 187 ? -18.844 -15.438 -3.291 1 90.5 187 GLY A O 1
ATOM 1466 N N . MET A 1 188 ? -17.266 -15.773 -1.783 1 93.19 188 MET A N 1
ATOM 1467 C CA . MET A 1 188 ? -17.953 -14.969 -0.773 1 93.19 188 MET A CA 1
ATOM 1468 C C . MET A 1 188 ? -16.953 -14.281 0.146 1 93.19 188 MET A C 1
ATOM 1470 O O . MET A 1 188 ? -15.758 -14.562 0.091 1 93.19 188 MET A O 1
ATOM 1474 N N . LEU A 1 189 ? -17.484 -13.383 0.952 1 94.25 189 LEU A N 1
ATOM 1475 C CA . LEU A 1 189 ? -16.656 -12.734 1.968 1 94.25 189 LEU A CA 1
ATOM 1476 C C . LEU A 1 189 ? -16.531 -13.617 3.207 1 94.25 189 LEU A C 1
ATOM 1478 O O . LEU A 1 189 ? -17.5 -14.242 3.629 1 94.25 189 LEU A O 1
ATOM 1482 N N . ILE A 1 190 ? -15.375 -13.688 3.633 1 95.25 190 ILE A N 1
ATOM 1483 C CA . ILE A 1 190 ? -15.125 -14.422 4.867 1 95.25 190 ILE A CA 1
ATOM 1484 C C . ILE A 1 190 ? -14.406 -13.523 5.871 1 95.25 190 ILE A C 1
ATOM 1486 O O . ILE A 1 190 ? -13.773 -12.531 5.488 1 95.25 190 ILE A O 1
ATOM 1490 N N . PRO A 1 191 ? -14.516 -13.844 7.137 1 95.25 191 PRO A N 1
ATOM 1491 C CA . PRO A 1 191 ? -13.82 -13.031 8.141 1 95.25 191 PRO A CA 1
ATOM 1492 C C . PRO A 1 191 ? -12.305 -13.016 7.938 1 95.25 191 PRO A C 1
ATOM 1494 O O . PRO A 1 191 ? -11.711 -14.055 7.613 1 95.25 191 PRO A O 1
ATOM 1497 N N . ASN A 1 192 ? -11.711 -11.875 8.102 1 95.88 192 ASN A N 1
ATOM 1498 C CA . ASN A 1 192 ? -10.266 -11.688 8.062 1 95.88 192 ASN A CA 1
ATOM 1499 C C . ASN A 1 192 ? -9.664 -11.711 9.469 1 95.88 192 ASN A C 1
ATOM 1501 O O . ASN A 1 192 ? -9.914 -10.812 10.266 1 95.88 192 ASN A O 1
ATOM 1505 N N . PRO A 1 193 ? -8.883 -12.648 9.711 1 95.56 193 PRO A N 1
ATOM 1506 C CA . PRO A 1 193 ? -8.289 -12.703 11.047 1 95.56 193 PRO A CA 1
ATOM 1507 C C . PRO A 1 193 ? -7.398 -11.5 11.352 1 95.56 193 PRO A C 1
ATOM 1509 O O . PRO A 1 193 ? -7.176 -11.172 12.516 1 95.56 193 PRO A O 1
ATOM 1512 N N . LYS A 1 194 ? -6.91 -10.828 10.359 1 95.62 194 LYS A N 1
ATOM 1513 C CA . LYS A 1 194 ? -6.031 -9.672 10.539 1 95.62 194 LYS A CA 1
ATOM 1514 C C . LYS A 1 194 ? -6.812 -8.367 10.414 1 95.62 194 LYS A C 1
ATOM 1516 O O . LYS A 1 194 ? -6.219 -7.289 10.367 1 95.62 194 LYS A O 1
ATOM 1521 N N . GLY A 1 195 ? -8.047 -8.469 10.305 1 96.88 195 GLY A N 1
ATOM 1522 C CA . GLY A 1 195 ? -8.898 -7.305 10.109 1 96.88 195 GLY A CA 1
ATOM 1523 C C . GLY A 1 195 ? -8.773 -6.285 11.219 1 96.88 195 GLY A C 1
ATOM 1524 O O . GLY A 1 195 ? -8.594 -6.645 12.391 1 96.88 195 GLY A O 1
ATOM 1525 N N . ARG A 1 196 ? -8.891 -5 10.844 1 97.75 196 ARG A N 1
ATOM 1526 C CA . ARG A 1 196 ? -8.836 -3.879 11.781 1 97.75 196 ARG A CA 1
ATOM 1527 C C . ARG A 1 196 ? -9.875 -2.822 11.43 1 97.75 196 ARG A C 1
ATOM 1529 O O . ARG A 1 196 ? -10.297 -2.711 10.281 1 97.75 196 ARG A O 1
ATOM 1536 N N . TYR A 1 197 ? -10.258 -2.1 12.508 1 97.06 197 TYR A N 1
ATOM 1537 C CA . TYR A 1 197 ? -11.141 -0.954 12.305 1 97.06 197 TYR A CA 1
ATOM 1538 C C . TYR A 1 197 ? -10.336 0.329 12.141 1 97.06 197 TYR A C 1
ATOM 1540 O O . TYR A 1 197 ? -9.328 0.527 12.82 1 97.06 197 TYR A O 1
ATOM 1548 N N . VAL A 1 198 ? -10.789 1.093 11.188 1 96.88 198 VAL A N 1
ATOM 1549 C CA . VAL A 1 198 ? -10.18 2.412 11.047 1 96.88 198 VAL A CA 1
ATOM 1550 C C . VAL A 1 198 ? -10.68 3.336 12.156 1 96.88 198 VAL A C 1
ATOM 1552 O O . VAL A 1 198 ? -11.891 3.523 12.312 1 96.88 198 VAL A O 1
ATOM 1555 N N . TYR A 1 199 ? -9.789 3.857 12.969 1 94.5 199 TYR A N 1
ATOM 1556 C CA . TYR A 1 199 ? -10.086 4.84 14.008 1 94.5 199 TYR A CA 1
ATOM 1557 C C . TYR A 1 199 ? -9.07 5.98 13.977 1 94.5 199 TYR A C 1
ATOM 1559 O O . TYR A 1 199 ? -7.922 5.805 14.391 1 94.5 199 TYR A O 1
ATOM 1567 N N . ASP A 1 200 ? -9.625 7.145 13.438 1 89.25 200 ASP A N 1
ATOM 1568 C CA . ASP A 1 200 ? -8.734 8.289 13.258 1 89.25 200 ASP A CA 1
ATOM 1569 C C . ASP A 1 200 ? -7.574 7.934 12.32 1 89.25 200 ASP A C 1
ATOM 1571 O O . ASP A 1 200 ? -7.785 7.668 11.141 1 89.25 200 ASP A O 1
ATOM 1575 N N . ARG A 1 201 ? -6.328 7.836 12.859 1 92.12 201 ARG A N 1
ATOM 1576 C CA . ARG A 1 201 ? -5.164 7.531 12.031 1 92.12 201 ARG A CA 1
ATOM 1577 C C . ARG A 1 201 ? -4.57 6.172 12.398 1 92.12 201 ARG A C 1
ATOM 1579 O O . ARG A 1 201 ? -3.4 5.906 12.125 1 92.12 201 ARG A O 1
ATOM 1586 N N . TYR A 1 202 ? -5.406 5.414 12.984 1 95.81 202 TYR A N 1
ATOM 1587 C CA . TYR A 1 202 ? -4.906 4.129 13.461 1 95.81 202 TYR A CA 1
ATOM 1588 C C . TYR A 1 202 ? -5.812 2.99 13.008 1 95.81 202 TYR A C 1
ATOM 1590 O O . TYR A 1 202 ? -7.012 3.189 12.789 1 95.81 202 TYR A O 1
ATOM 1598 N N . CYS A 1 203 ? -5.234 1.838 12.82 1 97.75 203 CYS A N 1
ATOM 1599 C CA . CYS A 1 203 ? -5.957 0.582 12.664 1 97.75 203 CYS A CA 1
ATOM 1600 C C . CYS A 1 203 ? -6.074 -0.151 14 1 97.75 203 CYS A C 1
ATOM 1602 O O . CYS A 1 203 ? -5.066 -0.582 14.562 1 97.75 203 CYS A O 1
ATOM 1604 N N . VAL A 1 204 ? -7.273 -0.326 14.484 1 97.25 204 VAL A N 1
ATOM 1605 C CA . VAL A 1 204 ? -7.438 -0.856 15.828 1 97.25 204 VAL A CA 1
ATOM 1606 C C . VAL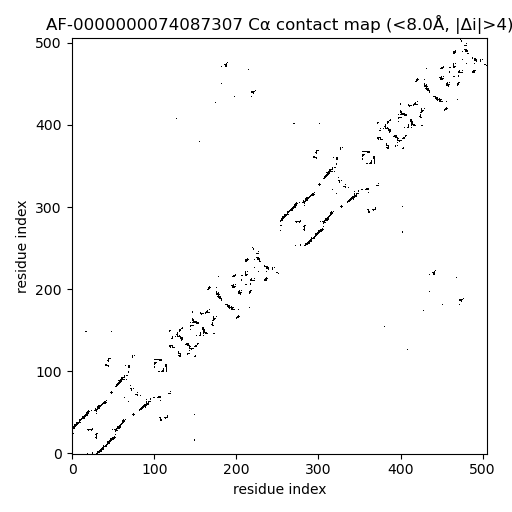 A 1 204 ? -8.234 -2.156 15.781 1 97.25 204 VAL A C 1
ATOM 1608 O O . VAL A 1 204 ? -9.039 -2.367 14.867 1 97.25 204 VAL A O 1
ATOM 1611 N N . GLU A 1 205 ? -8.062 -2.986 16.734 1 96.69 205 GLU A N 1
ATOM 1612 C CA . GLU A 1 205 ? -8.742 -4.277 16.781 1 96.69 205 GLU A CA 1
ATOM 1613 C C . GLU A 1 205 ? -10.211 -4.109 17.156 1 96.69 205 GLU A C 1
ATOM 1615 O O . GLU A 1 205 ? -11.07 -4.855 16.688 1 96.69 205 GLU A O 1
ATOM 1620 N N . GLU A 1 206 ? -10.383 -3.162 18.047 1 96.06 206 GLU A N 1
ATOM 1621 C CA . GLU A 1 206 ? -11.734 -2.879 18.531 1 96.06 206 GLU A CA 1
ATOM 1622 C C . GLU A 1 206 ? -11.977 -1.376 18.641 1 96.06 206 GLU A C 1
ATOM 1624 O O . GLU A 1 206 ? -11.094 -0.628 19.062 1 96.06 206 GLU A O 1
ATOM 1629 N N . CYS A 1 207 ? -13.234 -1.019 18.312 1 95.44 207 CYS A N 1
ATOM 1630 C CA . CYS A 1 207 ? -13.586 0.393 18.438 1 95.44 207 CYS A CA 1
ATOM 1631 C C . CYS A 1 207 ? -13.789 0.786 19.891 1 95.44 207 CYS A C 1
ATOM 1633 O O . CYS A 1 207 ? -14.312 -0.002 20.688 1 95.44 207 CYS A O 1
ATOM 1635 N N . PRO A 1 208 ? -13.398 2.021 20.219 1 93.94 208 PRO A N 1
ATOM 1636 C CA . PRO A 1 208 ? -13.742 2.514 21.562 1 93.94 208 PRO A CA 1
ATOM 1637 C C . PRO A 1 208 ? -15.234 2.377 21.875 1 93.94 208 PRO A C 1
ATOM 1639 O O . PRO A 1 208 ? -16.078 2.533 20.984 1 93.94 208 PRO A O 1
ATOM 1642 N N . LYS A 1 209 ? -15.523 2.16 23.172 1 91.56 209 LYS A N 1
ATOM 1643 C CA . LYS A 1 209 ? -16.891 1.854 23.609 1 91.56 209 LYS A CA 1
ATOM 1644 C C . LYS A 1 209 ? -17.828 3.027 23.328 1 91.56 209 LYS A C 1
ATOM 1646 O O . LYS A 1 209 ? -19.031 2.836 23.156 1 91.56 209 LYS A O 1
ATOM 1651 N N . GLU A 1 210 ? -17.25 4.188 23.266 1 91.75 210 GLU A N 1
ATOM 1652 C CA . GLU A 1 210 ? -18.062 5.395 23.109 1 91.75 210 GLU A CA 1
ATOM 1653 C C . GLU A 1 210 ? -18.438 5.633 21.656 1 91.75 210 GLU A C 1
ATOM 1655 O O . GLU A 1 210 ? -19.234 6.531 21.359 1 91.75 210 GLU A O 1
ATOM 1660 N N . LEU A 1 211 ? -17.906 4.867 20.75 1 93.88 211 LEU A N 1
ATOM 1661 C CA . LEU A 1 211 ? -18.141 5.09 19.328 1 93.88 211 LEU A CA 1
ATOM 1662 C C . LEU A 1 211 ? -18.984 3.963 18.75 1 93.88 211 LEU A C 1
ATOM 1664 O O . LEU A 1 211 ? -19.047 2.871 19.312 1 93.88 211 LEU A O 1
ATOM 1668 N N . LEU A 1 212 ? -19.578 4.301 17.641 1 94.56 212 LEU A N 1
ATOM 1669 C CA . LEU A 1 212 ? -20.328 3.312 16.875 1 94.56 212 LEU A CA 1
ATOM 1670 C C . LEU A 1 212 ? -19.422 2.639 15.844 1 94.56 212 LEU A C 1
ATOM 1672 O O . LEU A 1 212 ? -18.312 3.09 15.602 1 94.56 212 LEU A O 1
ATOM 1676 N N . VAL A 1 213 ? -19.938 1.509 15.344 1 95 213 VAL A N 1
ATOM 1677 C CA . VAL A 1 213 ? -19.203 0.774 14.32 1 95 213 VAL A CA 1
ATOM 1678 C C . VAL A 1 213 ? -20.016 0.75 13.023 1 95 213 VAL A C 1
ATOM 1680 O O . VAL A 1 213 ? -21.203 0.39 13.031 1 95 213 VAL A O 1
ATOM 1683 N N . GLU A 1 214 ? -19.438 1.187 11.984 1 93.38 214 GLU A N 1
ATOM 1684 C CA . GLU A 1 214 ? -20.016 1.048 10.648 1 93.38 214 GLU A CA 1
ATOM 1685 C C . GLU A 1 214 ? -19 0.488 9.664 1 93.38 214 GLU A C 1
ATOM 1687 O O . GLU A 1 214 ? -17.922 1.07 9.469 1 93.38 214 GLU A O 1
ATOM 1692 N N . ARG A 1 215 ? -19.328 -0.662 9.047 1 92.56 215 ARG A N 1
ATOM 1693 C CA . ARG A 1 215 ? -18.391 -1.348 8.18 1 92.56 215 ARG A CA 1
ATOM 1694 C C . ARG A 1 215 ? -17.078 -1.631 8.906 1 92.56 215 ARG A C 1
ATOM 1696 O O . ARG A 1 215 ? -17.062 -2.336 9.922 1 92.56 215 ARG A O 1
ATOM 1703 N N . ASP A 1 216 ? -15.961 -1.031 8.438 1 95.25 216 ASP A N 1
ATOM 1704 C CA . ASP A 1 216 ? -14.664 -1.266 9.055 1 95.25 216 ASP A CA 1
ATOM 1705 C C . ASP A 1 216 ? -14.117 0.011 9.688 1 95.25 216 ASP A C 1
ATOM 1707 O O . ASP A 1 216 ? -12.914 0.286 9.617 1 95.25 216 ASP A O 1
ATOM 1711 N N . ALA A 1 217 ? -15.07 0.782 10.273 1 96.44 217 ALA A N 1
ATOM 1712 C CA . ALA A 1 217 ? -14.617 2.053 10.844 1 96.44 217 ALA A CA 1
ATOM 1713 C C . ALA A 1 217 ? -15.336 2.355 12.148 1 96.44 217 ALA A C 1
ATOM 1715 O O . ALA A 1 217 ? -16.5 1.975 12.336 1 96.44 217 ALA A O 1
ATOM 1716 N N . CYS A 1 218 ? -14.688 2.975 13.055 1 96.69 218 CYS A N 1
ATOM 1717 C CA . CYS A 1 218 ? -15.281 3.535 14.266 1 96.69 218 CYS A CA 1
ATOM 1718 C C . CYS A 1 218 ? -15.828 4.934 14.008 1 96.69 218 CYS A C 1
ATOM 1720 O O . CYS A 1 218 ? -15.07 5.848 13.664 1 96.69 218 CYS A O 1
ATOM 1722 N N . VAL A 1 219 ? -17.094 5.148 14.234 1 95.81 219 VAL A N 1
ATOM 1723 C CA . VAL A 1 219 ? -17.703 6.402 13.812 1 95.81 219 VAL A CA 1
ATOM 1724 C C . VAL A 1 219 ? -18.516 7 14.969 1 95.81 219 VAL A C 1
ATOM 1726 O O . VAL A 1 219 ? -18.953 6.273 15.859 1 95.81 219 VAL A O 1
ATOM 1729 N N . ARG A 1 220 ? -18.562 8.289 14.953 1 94 220 ARG A N 1
ATOM 1730 C CA . ARG A 1 220 ? -19.406 8.977 15.93 1 94 220 ARG A CA 1
ATOM 1731 C C . ARG A 1 220 ? -20.875 8.969 15.484 1 94 220 ARG A C 1
ATOM 1733 O O . ARG A 1 220 ? -21.781 8.859 16.312 1 94 220 ARG A O 1
ATOM 1740 N N . HIS A 1 221 ? -21.031 9.117 14.18 1 92.31 221 HIS A N 1
ATOM 1741 C CA . HIS A 1 221 ? -22.359 9.117 13.555 1 92.31 221 HIS A CA 1
ATOM 1742 C C . HIS A 1 221 ? -22.422 8.117 12.414 1 92.31 221 HIS A C 1
ATOM 1744 O O . HIS A 1 221 ? -21.453 7.941 11.672 1 92.31 221 HIS A O 1
ATOM 1750 N N . CYS A 1 222 ? -23.641 7.508 12.242 1 93.12 222 CYS A N 1
ATOM 1751 C CA . CYS A 1 222 ? -23.828 6.625 11.094 1 93.12 222 CYS A CA 1
ATOM 1752 C C . CYS A 1 222 ? -23.875 7.418 9.797 1 93.12 222 CYS A C 1
ATOM 1754 O O . CYS A 1 222 ? -24.281 8.586 9.797 1 93.12 222 CYS A O 1
ATOM 1756 N N . SER A 1 223 ? -23.5 6.77 8.766 1 92.44 223 SER A N 1
ATOM 1757 C CA . SER A 1 223 ? -23.531 7.406 7.453 1 92.44 223 SER A CA 1
ATOM 1758 C C . SER A 1 223 ? -24.953 7.66 6.996 1 92.44 223 SER A C 1
ATOM 1760 O O . SER A 1 223 ? -25.906 7.137 7.582 1 92.44 223 SER A O 1
ATOM 1762 N N . GLU A 1 224 ? -24.984 8.469 5.953 1 87.88 224 GLU A N 1
ATOM 1763 C CA . GLU A 1 224 ? -26.312 8.758 5.398 1 87.88 224 GLU A CA 1
ATOM 1764 C C . GLU A 1 224 ? -27 7.477 4.938 1 87.88 224 GLU A C 1
ATOM 1766 O O . GLU A 1 224 ? -26.391 6.645 4.262 1 87.88 224 GLU A O 1
ATOM 1771 N N . GLY A 1 225 ? -28.234 7.273 5.32 1 86.19 225 GLY A N 1
ATOM 1772 C CA . GLY A 1 225 ? -29 6.098 4.945 1 86.19 225 GLY A CA 1
ATOM 1773 C C . GLY A 1 225 ? -28.875 4.957 5.938 1 86.19 225 GLY A C 1
ATOM 1774 O O . GLY A 1 225 ? -29.469 3.895 5.75 1 86.19 225 GLY A O 1
ATOM 1775 N N . SER A 1 226 ? -28.062 5.18 6.961 1 88.31 226 SER A N 1
ATOM 1776 C CA . SER A 1 226 ? -27.875 4.18 8.008 1 88.31 226 SER A CA 1
ATOM 1777 C C . SER A 1 226 ? -28.281 4.734 9.375 1 88.31 226 SER A C 1
ATOM 1779 O O . SER A 1 226 ? -28.391 5.949 9.547 1 88.31 226 SER A O 1
ATOM 1781 N N . HIS A 1 227 ? -28.594 3.809 10.281 1 87.19 227 HIS A N 1
ATOM 1782 C CA . HIS A 1 227 ? -28.969 4.219 11.625 1 87.19 227 HIS A CA 1
ATOM 1783 C C . HIS A 1 227 ? -28.562 3.174 12.656 1 87.19 227 HIS A C 1
ATOM 1785 O O . HIS A 1 227 ? -28.281 2.029 12.305 1 87.19 227 HIS A O 1
ATOM 1791 N N . HIS A 1 228 ? -28.422 3.703 13.812 1 87.06 228 HIS A N 1
ATOM 1792 C CA . HIS A 1 228 ? -28.156 2.809 14.938 1 87.06 228 HIS A CA 1
ATOM 1793 C C . HIS A 1 228 ? -29.406 2.604 15.781 1 87.06 228 HIS A C 1
ATOM 1795 O O . HIS A 1 228 ? -30.062 3.574 16.188 1 87.06 228 HIS A O 1
ATOM 1801 N N . ASP A 1 229 ? -29.703 1.351 15.938 1 77.88 229 ASP A N 1
ATOM 1802 C CA . ASP A 1 229 ? -30.844 1.033 16.781 1 77.88 229 ASP A CA 1
ATOM 1803 C C . ASP A 1 229 ? -30.438 0.997 18.266 1 77.88 229 ASP A C 1
ATOM 1805 O O . ASP A 1 229 ? -29.766 0.062 18.703 1 77.88 229 ASP A O 1
ATOM 1809 N N . MET A 1 230 ? -30.906 1.911 19.047 1 76.5 230 MET A N 1
ATOM 1810 C CA . MET A 1 230 ? -30.516 2.066 20.453 1 76.5 230 MET A CA 1
ATOM 1811 C C . MET A 1 230 ? -31.078 0.932 21.297 1 76.5 230 MET A C 1
ATOM 1813 O O . MET A 1 230 ? -30.625 0.7 22.422 1 76.5 230 MET A O 1
ATOM 1817 N N . THR A 1 231 ? -32.125 0.329 20.734 1 71.88 231 THR A N 1
ATOM 1818 C CA . THR A 1 231 ? -32.75 -0.733 21.5 1 71.88 231 THR A CA 1
ATOM 1819 C C . THR A 1 231 ? -31.938 -2.021 21.422 1 71.88 231 THR A C 1
ATOM 1821 O O . THR A 1 231 ? -32.125 -2.928 22.234 1 71.88 231 THR A O 1
ATOM 1824 N N . LYS A 1 232 ? -31.125 -2.068 20.5 1 67.5 232 LYS A N 1
ATOM 1825 C CA . LYS A 1 232 ? -30.266 -3.242 20.328 1 67.5 232 LYS A CA 1
ATOM 1826 C C . LYS A 1 232 ? -28.922 -3.045 21 1 67.5 232 LYS A C 1
ATOM 1828 O O . LYS A 1 232 ? -28.422 -1.92 21.094 1 67.5 232 LYS A O 1
ATOM 1833 N N . ASP A 1 233 ? -28.469 -4.012 21.641 1 68.69 233 ASP A N 1
ATOM 1834 C CA . ASP A 1 233 ? -27.156 -3.943 22.297 1 68.69 233 ASP A CA 1
ATOM 1835 C C . ASP A 1 233 ? -26.031 -3.918 21.281 1 68.69 233 ASP A C 1
ATOM 1837 O O . ASP A 1 233 ? -24.875 -4.23 21.609 1 68.69 233 ASP A O 1
ATOM 1841 N N . SER A 1 234 ? -26.438 -3.486 20.094 1 79 234 SER A N 1
ATOM 1842 C CA . SER A 1 234 ? -25.375 -3.475 19.078 1 79 234 SER A CA 1
ATOM 1843 C C . SER A 1 234 ? -24.953 -2.049 18.75 1 79 234 SER A C 1
ATOM 1845 O O . SER A 1 234 ? -25.781 -1.137 18.719 1 79 234 SER A O 1
ATOM 1847 N N . ARG A 1 235 ? -23.734 -1.715 18.812 1 88.62 235 ARG A N 1
ATOM 1848 C CA . ARG A 1 235 ? -23.188 -0.417 18.438 1 88.62 235 ARG A CA 1
ATOM 1849 C C . ARG A 1 235 ? -22.969 -0.324 16.922 1 88.62 235 ARG A C 1
ATOM 1851 O O . ARG A 1 235 ? -22.219 0.525 16.453 1 88.62 235 ARG A O 1
ATOM 1858 N N . ARG A 1 236 ? -23.672 -1.076 16.156 1 89.75 236 ARG A N 1
ATOM 1859 C CA . ARG A 1 236 ? -23.438 -1.135 14.719 1 89.75 236 ARG A CA 1
ATOM 1860 C C . ARG A 1 236 ? -24.469 -0.307 13.961 1 89.75 236 ARG A C 1
ATOM 1862 O O . ARG A 1 236 ? -25.656 -0.323 14.289 1 89.75 236 ARG A O 1
ATOM 1869 N N . CYS A 1 237 ? -24.016 0.382 13.016 1 90.94 237 CYS A N 1
ATOM 1870 C CA . CYS A 1 237 ? -24.906 1.086 12.102 1 90.94 237 CYS A CA 1
ATOM 1871 C C . CYS A 1 237 ? -25.516 0.127 11.078 1 90.94 237 CYS A C 1
ATOM 1873 O O . CYS A 1 237 ? -24.797 -0.705 10.508 1 90.94 237 CYS A O 1
ATOM 1875 N N . GLU A 1 238 ? -26.781 0.25 10.859 1 84.94 238 GLU A N 1
ATOM 1876 C CA . GLU A 1 238 ? -27.484 -0.609 9.914 1 84.94 238 GLU A CA 1
ATOM 1877 C C . GLU A 1 238 ? -28.25 0.216 8.883 1 84.94 238 GLU A C 1
ATOM 1879 O O . GLU A 1 238 ? -28.734 1.313 9.188 1 84.94 238 GLU A O 1
ATOM 1884 N N . PRO A 1 239 ? -28.344 -0.376 7.684 1 83.56 239 PRO A N 1
ATOM 1885 C CA . PRO A 1 239 ? -29.109 0.359 6.68 1 83.56 239 PRO A CA 1
ATOM 1886 C C . PRO A 1 239 ? -30.562 0.565 7.094 1 83.56 239 PRO A C 1
ATOM 1888 O O . PRO A 1 239 ? -31.172 -0.323 7.699 1 83.56 239 PRO A O 1
ATOM 1891 N N . CYS A 1 240 ? -31.047 1.647 6.828 1 81.38 240 CYS A N 1
ATOM 1892 C CA . CYS A 1 240 ? -32.438 1.949 7.152 1 81.38 240 CYS A CA 1
ATOM 1893 C C . CYS A 1 240 ? -33.406 1.197 6.227 1 81.38 240 CYS A C 1
ATOM 1895 O O . CYS A 1 240 ? -33.125 1.045 5.035 1 81.38 240 CYS A O 1
ATOM 1897 N N . LYS A 1 241 ? -34.375 0.51 6.93 1 72.81 241 LYS A N 1
ATOM 1898 C CA . LYS A 1 241 ? -35.5 -0.058 6.191 1 72.81 241 LYS A CA 1
ATOM 1899 C C . LYS A 1 241 ? -36.656 0.949 6.066 1 72.81 241 LYS A C 1
ATOM 1901 O O . LYS A 1 241 ? -37.375 1.185 7.027 1 72.81 241 LYS A O 1
ATOM 1906 N N . GLY A 1 242 ? -36.594 1.735 4.941 1 70.88 242 GLY A N 1
ATOM 1907 C CA . GLY A 1 242 ? -37.5 2.865 4.801 1 70.88 242 GLY A CA 1
ATOM 1908 C C . GLY A 1 242 ? -36.875 4.188 5.191 1 70.88 242 GLY A C 1
ATOM 1909 O O . GLY A 1 242 ? -35.656 4.379 5.023 1 70.88 242 GLY A O 1
ATOM 1910 N N . PRO A 1 243 ? -37.812 5.156 5.602 1 74.62 243 PRO A N 1
ATOM 1911 C CA . PRO A 1 243 ? -37.219 6.43 6.031 1 74.62 243 PRO A CA 1
ATOM 1912 C C . PRO A 1 243 ? -36.375 6.289 7.285 1 74.62 243 PRO A C 1
ATOM 1914 O O . PRO A 1 243 ? -36.75 5.617 8.242 1 74.62 243 PRO A O 1
ATOM 1917 N N . CYS A 1 244 ? -35.156 6.672 7.141 1 74.06 244 CYS A N 1
ATOM 1918 C CA . CYS A 1 244 ? -34.281 6.574 8.281 1 74.06 244 CYS A CA 1
ATOM 1919 C C . CYS A 1 244 ? -34.719 7.48 9.422 1 74.06 244 CYS A C 1
ATOM 1921 O O . CYS A 1 244 ? -35.156 8.617 9.18 1 74.06 244 CYS A O 1
ATOM 1923 N N . PRO A 1 245 ? -34.875 6.887 10.578 1 65.5 245 PRO A N 1
ATOM 1924 C CA . PRO A 1 245 ? -35.219 7.77 11.703 1 65.5 245 PRO A CA 1
ATOM 1925 C C . PRO A 1 245 ? -34.312 9 11.758 1 65.5 245 PRO A C 1
ATOM 1927 O O . PRO A 1 245 ? -33.156 8.945 11.352 1 65.5 245 PRO A O 1
ATOM 1930 N N . LYS A 1 246 ? -34.969 10.125 11.586 1 55.53 246 LYS A N 1
ATOM 1931 C CA . LYS A 1 246 ? -34.188 11.352 11.688 1 55.53 246 LYS A CA 1
ATOM 1932 C C . LYS A 1 246 ? -33.156 11.242 12.805 1 55.53 246 LYS A C 1
ATOM 1934 O O . LYS A 1 246 ? -33.5 11.008 13.961 1 55.53 246 LYS A O 1
ATOM 1939 N N . GLY A 1 247 ? -32.281 10.398 12.609 1 47.88 247 GLY A N 1
ATOM 1940 C CA . GLY A 1 247 ? -31.234 10.211 13.594 1 47.88 247 GLY A CA 1
ATOM 1941 C C . GLY A 1 247 ? -30.922 11.469 14.375 1 47.88 247 GLY A C 1
ATOM 1942 O O . GLY A 1 247 ? -30.844 12.555 13.805 1 47.88 247 GLY A O 1
ATOM 1943 N N . ASN A 1 248 ? -31.312 11.469 15.586 1 39.91 248 ASN A N 1
ATOM 1944 C CA . ASN A 1 248 ? -30.734 12.391 16.562 1 39.91 248 ASN A CA 1
ATOM 1945 C C . ASN A 1 248 ? -29.219 12.516 16.375 1 39.91 248 ASN A C 1
ATOM 1947 O O . ASN A 1 248 ? -28.516 11.508 16.281 1 39.91 248 ASN A O 1
ATOM 1951 N N . LEU A 1 249 ? -28.609 13.336 15.508 1 38.69 249 LEU A N 1
ATOM 1952 C CA . LEU A 1 249 ? -27.25 13.75 15.789 1 38.69 249 LEU A CA 1
ATOM 1953 C C . LEU A 1 249 ? -26.891 13.492 17.25 1 38.69 249 LEU A C 1
ATOM 1955 O O . LEU A 1 249 ? -27.266 14.266 18.125 1 38.69 249 LEU A O 1
ATOM 1959 N N . THR A 1 250 ? -27.188 12.414 17.781 1 34.72 250 THR A N 1
ATOM 1960 C CA . THR A 1 250 ? -26.797 12.273 19.172 1 34.72 250 THR A CA 1
ATOM 1961 C C . THR A 1 250 ? -25.359 12.742 19.391 1 34.72 250 THR A C 1
ATOM 1963 O O . THR A 1 250 ? -24.422 12.188 18.797 1 34.72 250 THR A O 1
ATOM 1966 N N . LEU A 1 251 ? -25.125 13.977 19.453 1 29.73 251 LEU A N 1
ATOM 1967 C CA . LEU A 1 251 ? -24.016 14.672 20.078 1 29.73 251 LEU A CA 1
ATOM 1968 C C . LEU A 1 251 ? -23.516 13.914 21.297 1 29.73 251 LEU A C 1
ATOM 1970 O O . LEU A 1 251 ? -24.234 13.781 22.297 1 29.73 251 LEU A O 1
ATOM 1974 N N . PHE A 1 252 ? -22.938 12.805 21.219 1 28.23 252 PHE A N 1
ATOM 1975 C CA . PHE A 1 252 ? -22.219 12.477 22.453 1 28.23 252 PHE A CA 1
ATOM 1976 C C . PHE A 1 252 ? -21.438 13.68 22.953 1 28.23 252 PHE A C 1
ATOM 1978 O O . PHE A 1 252 ? -20.578 14.203 22.25 1 28.23 252 PHE A O 1
ATOM 1985 N N . VAL A 1 253 ? -22.078 14.695 23.625 1 21.84 253 VAL A N 1
ATOM 1986 C CA . VAL A 1 253 ? -21.406 15.656 24.5 1 21.84 253 VAL A CA 1
ATOM 1987 C C . VAL A 1 253 ? -20.688 14.914 25.625 1 21.84 253 VAL A C 1
ATOM 1989 O O . VAL A 1 253 ? -21.25 14.031 26.266 1 21.84 253 VAL A O 1
ATOM 1992 N N . LEU B 1 1 ? -0.613 -26.656 -12.531 1 85.88 1 LEU B N 1
ATOM 1993 C CA . LEU B 1 1 ? 0.015 -27.172 -13.742 1 85.88 1 LEU B CA 1
ATOM 1994 C C . LEU B 1 1 ? 0.536 -28.594 -13.516 1 85.88 1 LEU B C 1
ATOM 1996 O O . LEU B 1 1 ? 1.241 -28.844 -12.531 1 85.88 1 LEU B O 1
ATOM 2000 N N . LEU B 1 2 ? 0.01 -29.438 -14.219 1 83.81 2 LEU B N 1
ATOM 2001 C CA . LEU B 1 2 ? 0.428 -30.828 -14.086 1 83.81 2 LEU B CA 1
ATOM 2002 C C . LEU B 1 2 ? 1.023 -31.344 -15.398 1 83.81 2 LEU B C 1
ATOM 2004 O O . LEU B 1 2 ? 0.4 -31.234 -16.453 1 83.81 2 LEU B O 1
ATOM 2008 N N . ILE B 1 3 ? 2.23 -31.812 -15.375 1 87.62 3 ILE B N 1
ATOM 2009 C CA . ILE B 1 3 ? 2.883 -32.5 -16.484 1 87.62 3 ILE B CA 1
ATOM 2010 C C . ILE B 1 3 ? 3.139 -33.938 -16.109 1 87.62 3 ILE B C 1
ATOM 2012 O O . ILE B 1 3 ? 3.973 -34.25 -15.258 1 87.62 3 ILE B O 1
ATOM 2016 N N . TYR B 1 4 ? 2.273 -34.844 -16.781 1 88.62 4 TYR B N 1
ATOM 2017 C CA . TYR B 1 4 ? 2.26 -36.219 -16.359 1 88.62 4 TYR B CA 1
ATOM 2018 C C . TYR B 1 4 ? 2.4 -37.156 -17.562 1 88.62 4 TYR B C 1
ATOM 2020 O O . TYR B 1 4 ? 1.645 -37.062 -18.531 1 88.62 4 TYR B O 1
ATOM 2028 N N . ASN B 1 5 ? 3.277 -37.969 -17.438 1 88.12 5 ASN B N 1
ATOM 2029 C CA . ASN B 1 5 ? 3.438 -39.094 -18.375 1 88.12 5 ASN B CA 1
ATOM 2030 C C . ASN B 1 5 ? 3.457 -38.594 -19.812 1 88.12 5 ASN B C 1
ATOM 2032 O O . ASN B 1 5 ? 2.703 -39.125 -20.656 1 88.12 5 ASN B O 1
ATOM 2036 N N . VAL B 1 6 ? 4.348 -37.656 -20.016 1 85.88 6 VAL B N 1
ATOM 2037 C CA . VAL B 1 6 ? 4.469 -37.125 -21.375 1 85.88 6 VAL B CA 1
ATOM 2038 C C . VAL B 1 6 ? 5.578 -37.875 -22.109 1 85.88 6 VAL B C 1
ATOM 2040 O O . VAL B 1 6 ? 6.609 -38.219 -21.516 1 85.88 6 VAL B O 1
ATOM 2043 N N . ASP B 1 7 ? 5.254 -38.219 -23.438 1 87.88 7 ASP B N 1
ATOM 2044 C CA . ASP B 1 7 ? 6.195 -38.969 -24.25 1 87.88 7 ASP B CA 1
ATOM 2045 C C . ASP B 1 7 ? 6.914 -38.062 -25.25 1 87.88 7 ASP B C 1
ATOM 2047 O O . ASP B 1 7 ? 6.836 -38.281 -26.453 1 87.88 7 ASP B O 1
ATOM 2051 N N . ILE B 1 8 ? 7.355 -37 -24.844 1 90.31 8 ILE B N 1
ATOM 2052 C CA . ILE B 1 8 ? 8.141 -36.062 -25.656 1 90.31 8 ILE B CA 1
ATOM 2053 C C . ILE B 1 8 ? 9.43 -35.719 -24.922 1 90.31 8 ILE B C 1
ATOM 2055 O O . ILE B 1 8 ? 9.547 -35.938 -23.719 1 90.31 8 ILE B O 1
ATOM 2059 N N . ARG B 1 9 ? 10.289 -35.188 -25.672 1 91.81 9 ARG B N 1
ATOM 2060 C CA . ARG B 1 9 ? 11.625 -34.938 -25.141 1 91.81 9 ARG B CA 1
ATOM 2061 C C . ARG B 1 9 ? 11.68 -33.562 -24.453 1 91.81 9 ARG B C 1
ATOM 2063 O O . ARG B 1 9 ? 12.461 -33.375 -23.516 1 91.81 9 ARG B O 1
ATOM 2070 N N . SER B 1 10 ? 10.914 -32.625 -25.047 1 94 10 SER B N 1
ATOM 2071 C CA . SER B 1 10 ? 10.977 -31.281 -24.469 1 94 10 SER B CA 1
ATOM 2072 C C . SER B 1 10 ? 9.617 -30.609 -24.5 1 94 10 SER B C 1
ATOM 2074 O O . SER B 1 10 ? 8.797 -30.859 -25.375 1 94 10 SER B O 1
ATOM 2076 N N . ILE B 1 11 ? 9.336 -29.812 -23.469 1 93.75 11 ILE B N 1
ATOM 2077 C CA . ILE B 1 11 ? 8.148 -28.969 -23.406 1 93.75 11 ILE B CA 1
ATOM 2078 C C . ILE B 1 11 ? 8.562 -27.516 -23.234 1 93.75 11 ILE B C 1
ATOM 2080 O O . ILE B 1 11 ? 9.461 -27.203 -22.453 1 93.75 11 ILE B O 1
ATOM 2084 N N . ASP B 1 12 ? 7.93 -26.625 -24.094 1 93.25 12 ASP B N 1
ATOM 2085 C CA . ASP B 1 12 ? 8.266 -25.203 -24.031 1 93.25 12 ASP B CA 1
ATOM 2086 C C . ASP B 1 12 ? 7.07 -24.375 -23.578 1 93.25 12 ASP B C 1
ATOM 2088 O O . ASP B 1 12 ? 5.969 -24.516 -24.109 1 93.25 12 ASP B O 1
ATOM 2092 N N . PHE B 1 13 ? 7.219 -23.547 -22.562 1 94.31 13 PHE B N 1
ATOM 2093 C CA . PHE B 1 13 ? 6.293 -22.5 -22.172 1 94.31 13 PHE B CA 1
ATOM 2094 C C . PHE B 1 13 ? 6.949 -21.125 -22.297 1 94.31 13 PHE B C 1
ATOM 2096 O O . PHE B 1 13 ? 7.281 -20.5 -21.281 1 94.31 13 PHE B O 1
ATOM 2103 N N . PRO B 1 14 ? 7.035 -20.625 -23.484 1 92.12 14 PRO B N 1
ATOM 2104 C CA . PRO B 1 14 ? 7.871 -19.438 -23.734 1 92.12 14 PRO B CA 1
ATOM 2105 C C . PRO B 1 14 ? 7.266 -18.156 -23.156 1 92.12 14 PRO B C 1
ATOM 2107 O O . PRO B 1 14 ? 7.977 -17.172 -22.984 1 92.12 14 PRO B O 1
ATOM 2110 N N . SER B 1 15 ? 5.945 -18.172 -22.812 1 90.38 15 SER B N 1
ATOM 2111 C CA . SER B 1 15 ? 5.305 -16.938 -22.406 1 90.38 15 SER B CA 1
ATOM 2112 C C . SER B 1 15 ? 4.758 -17.031 -20.984 1 90.38 15 SER B C 1
ATOM 2114 O O . SER B 1 15 ? 4.203 -16.062 -20.453 1 90.38 15 SER B O 1
ATOM 2116 N N . LEU B 1 16 ? 5 -18.141 -20.312 1 93.88 16 LEU B N 1
ATOM 2117 C CA . LEU B 1 16 ? 4.52 -18.328 -18.953 1 93.88 16 LEU B CA 1
ATOM 2118 C C . LEU B 1 16 ? 5.344 -17.5 -17.969 1 93.88 16 LEU B C 1
ATOM 2120 O O . LEU B 1 16 ? 6.562 -17.672 -17.875 1 93.88 16 LEU B O 1
ATOM 2124 N N . LYS B 1 17 ? 4.617 -16.641 -17.281 1 95 17 LYS B N 1
ATOM 2125 C CA . LYS B 1 17 ? 5.367 -15.734 -16.406 1 95 17 LYS B CA 1
ATOM 2126 C C . LYS B 1 17 ? 5.137 -16.078 -14.938 1 95 17 LYS B C 1
ATOM 2128 O O . LYS B 1 17 ? 6.039 -15.93 -14.117 1 95 17 LYS B O 1
ATOM 2133 N N . ILE B 1 18 ? 3.932 -16.484 -14.688 1 95.06 18 ILE B N 1
ATOM 2134 C CA . ILE B 1 18 ? 3.59 -16.703 -13.289 1 95.06 18 ILE B CA 1
ATOM 2135 C C . ILE B 1 18 ? 2.707 -17.953 -13.164 1 95.06 18 ILE B C 1
ATOM 2137 O O . ILE B 1 18 ? 1.792 -18.156 -13.969 1 95.06 18 ILE B O 1
ATOM 2141 N N . ILE B 1 19 ? 2.967 -18.766 -12.234 1 94.69 19 ILE B N 1
ATOM 2142 C CA . ILE B 1 19 ? 2.047 -19.797 -11.758 1 94.69 19 ILE B CA 1
ATOM 2143 C C . ILE B 1 19 ? 1.417 -19.344 -10.438 1 94.69 19 ILE B C 1
ATOM 2145 O O . ILE B 1 19 ? 2.084 -19.328 -9.398 1 94.69 19 ILE B O 1
ATOM 2149 N N . TRP B 1 20 ? 0.176 -19.016 -10.438 1 90.44 20 TRP B N 1
ATOM 2150 C CA . TRP B 1 20 ? -0.48 -18.375 -9.305 1 90.44 20 TRP B CA 1
ATOM 2151 C C . TRP B 1 20 ? -0.769 -19.375 -8.203 1 90.44 20 TRP B C 1
ATOM 2153 O O . TRP B 1 20 ? -0.694 -19.047 -7.016 1 90.44 20 TRP B O 1
ATOM 2163 N N . GLY B 1 21 ? -1.099 -20.609 -8.602 1 91.06 21 GLY B N 1
ATOM 2164 C CA . GLY B 1 21 ? -1.442 -21.625 -7.605 1 91.06 21 GLY B CA 1
ATOM 2165 C C . GLY B 1 21 ? -2.803 -21.391 -6.977 1 91.06 21 GLY B C 1
ATOM 2166 O O . GLY B 1 21 ? -2.998 -21.672 -5.789 1 91.06 21 GLY B O 1
ATOM 2167 N N . ASP B 1 22 ? -3.688 -20.828 -7.691 1 84.25 22 ASP B N 1
ATOM 2168 C CA . ASP B 1 22 ? -5.043 -20.609 -7.188 1 84.25 22 ASP B CA 1
ATOM 2169 C C . ASP B 1 22 ? -5.781 -21.938 -7.039 1 84.25 22 ASP B C 1
ATOM 2171 O O . ASP B 1 22 ? -6.582 -22.109 -6.117 1 84.25 22 ASP B O 1
ATOM 2175 N N . ASP B 1 23 ? -5.559 -22.812 -7.977 1 84.69 23 ASP B N 1
ATOM 2176 C CA . ASP B 1 23 ? -6.035 -24.188 -7.895 1 84.69 23 ASP B CA 1
ATOM 2177 C C . ASP B 1 23 ? -4.867 -25.172 -7.758 1 84.69 23 ASP B C 1
ATOM 2179 O O . ASP B 1 23 ? -4.102 -25.359 -8.703 1 84.69 23 ASP B O 1
ATOM 2183 N N . LEU B 1 24 ? -4.887 -25.781 -6.586 1 91.5 24 LEU B N 1
ATOM 2184 C CA . LEU B 1 24 ? -3.742 -26.625 -6.289 1 91.5 24 LEU B CA 1
ATOM 2185 C C . LEU B 1 24 ? -4.094 -28.094 -6.504 1 91.5 24 LEU B C 1
ATOM 2187 O O . LEU B 1 24 ? -5.199 -28.531 -6.18 1 91.5 24 LEU B O 1
ATOM 2191 N N . LEU B 1 25 ? -3.1 -28.703 -7.059 1 88.75 25 LEU B N 1
ATOM 2192 C CA . LEU B 1 25 ? -3.223 -30.156 -7.172 1 88.75 25 LEU B CA 1
ATOM 2193 C C . LEU B 1 25 ? -2.988 -30.828 -5.824 1 88.75 25 LEU B C 1
ATOM 2195 O O . LEU B 1 25 ? -2.047 -30.469 -5.105 1 88.75 25 LEU B O 1
ATOM 2199 N N . ASP B 1 26 ? -3.842 -31.812 -5.406 1 88.31 26 ASP B N 1
ATOM 2200 C CA . ASP B 1 26 ? -3.756 -32.5 -4.129 1 88.31 26 ASP B CA 1
ATOM 2201 C C . ASP B 1 26 ? -3.723 -31.531 -2.961 1 88.31 26 ASP B C 1
ATOM 2203 O O . ASP B 1 26 ? -3.006 -31.75 -1.981 1 88.31 26 ASP B O 1
ATOM 2207 N N . GLU B 1 27 ? -4.145 -30.328 -3.105 1 89.94 27 GLU B N 1
ATOM 2208 C CA . GLU B 1 27 ? -4.328 -29.297 -2.096 1 89.94 27 GLU B CA 1
ATOM 2209 C C . GLU B 1 27 ? -3.043 -28.5 -1.884 1 89.94 27 GLU B C 1
ATO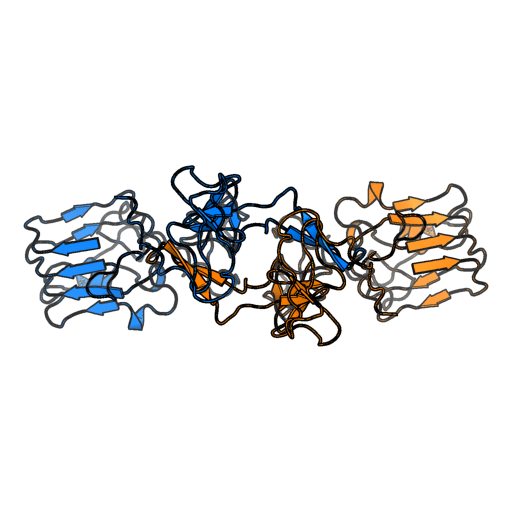M 2211 O O . GLU B 1 27 ? -3.074 -27.375 -1.353 1 89.94 27 GLU B O 1
ATOM 2216 N N . THR B 1 28 ? -1.95 -29 -2.438 1 94.06 28 THR B N 1
ATOM 2217 C CA . THR B 1 28 ? -0.72 -28.328 -2.035 1 94.06 28 THR B CA 1
ATOM 2218 C C . THR B 1 28 ? 0.139 -28 -3.252 1 94.06 28 THR B C 1
ATOM 2220 O O . THR B 1 28 ? 1.003 -27.125 -3.189 1 94.06 28 THR B O 1
ATOM 2223 N N . SER B 1 29 ? -0.042 -28.672 -4.285 1 95.25 29 SER B N 1
ATOM 2224 C CA . SER B 1 29 ? 0.931 -28.594 -5.367 1 95.25 29 SER B CA 1
ATOM 2225 C C . SER B 1 29 ? 0.458 -27.641 -6.461 1 95.25 29 SER B C 1
ATOM 2227 O O . SER B 1 29 ? -0.64 -27.797 -7 1 95.25 29 SER B O 1
ATOM 2229 N N . ALA B 1 30 ? 1.319 -26.656 -6.758 1 96.12 30 ALA B N 1
ATOM 2230 C CA . ALA B 1 30 ? 1.041 -25.734 -7.852 1 96.12 30 ALA B CA 1
ATOM 2231 C C . ALA B 1 30 ? 1.609 -26.266 -9.172 1 96.12 30 ALA B C 1
ATOM 2233 O O . ALA B 1 30 ? 1.021 -26.047 -10.234 1 96.12 30 ALA B O 1
ATOM 2234 N N . LEU B 1 31 ? 2.754 -26.891 -9.125 1 95.88 31 LEU B N 1
ATOM 2235 C CA . LEU B 1 31 ? 3.424 -27.5 -10.266 1 95.88 31 LEU B CA 1
ATOM 2236 C C . LEU B 1 31 ? 3.848 -28.938 -9.938 1 95.88 31 LEU B C 1
ATOM 2238 O O . LEU B 1 31 ? 4.578 -29.172 -8.977 1 95.88 31 LEU B O 1
ATOM 2242 N N . THR B 1 32 ? 3.336 -29.875 -10.734 1 95.19 32 THR B N 1
ATOM 2243 C CA . THR B 1 32 ? 3.678 -31.266 -10.508 1 95.19 32 THR B CA 1
ATOM 2244 C C . THR B 1 32 ? 4.211 -31.906 -11.789 1 95.19 32 THR B C 1
ATOM 2246 O O . THR B 1 32 ? 3.572 -31.844 -12.836 1 95.19 32 THR B O 1
ATOM 2249 N N . LEU B 1 33 ? 5.352 -32.469 -11.727 1 94.44 33 LEU B N 1
ATOM 2250 C CA . LEU B 1 33 ? 5.949 -33.312 -12.758 1 94.44 33 LEU B CA 1
ATOM 2251 C C . LEU B 1 33 ? 6.074 -34.75 -12.289 1 94.44 33 LEU B C 1
ATOM 2253 O O . LEU B 1 33 ? 6.809 -35.031 -11.344 1 94.44 33 LEU B O 1
ATOM 2257 N N . SER B 1 34 ? 5.309 -35.562 -12.938 1 92.62 34 SER B N 1
ATOM 2258 C CA . SER B 1 34 ? 5.297 -36.938 -12.461 1 92.62 34 SER B CA 1
ATOM 2259 C C . SER B 1 34 ? 5.324 -37.938 -13.617 1 92.62 34 SER B C 1
ATOM 2261 O O . SER B 1 34 ? 4.602 -37.75 -14.602 1 92.62 34 SER B O 1
ATOM 2263 N N . SER B 1 35 ? 6.113 -38.875 -13.531 1 91.88 35 SER B N 1
ATOM 2264 C CA . SER B 1 35 ? 6.168 -40.031 -14.414 1 91.88 35 SER B CA 1
ATOM 2265 C C . SER B 1 35 ? 6.52 -39.625 -15.844 1 91.88 35 SER B C 1
ATOM 2267 O O . SER B 1 35 ? 5.945 -40.156 -16.797 1 91.88 35 SER B O 1
ATOM 2269 N N . ASN B 1 36 ? 7.344 -38.562 -15.938 1 90.31 36 ASN B N 1
ATOM 2270 C CA . ASN B 1 36 ? 7.824 -38.156 -17.25 1 90.31 36 ASN B CA 1
ATOM 2271 C C . ASN B 1 36 ? 9.156 -38.812 -17.594 1 90.31 36 ASN B C 1
ATOM 2273 O O . ASN B 1 36 ? 10.211 -38.188 -17.453 1 90.31 36 ASN B O 1
ATOM 2277 N N . LEU B 1 37 ? 9.078 -40 -18.109 1 87.12 37 LEU B N 1
ATOM 2278 C CA . LEU B 1 37 ? 10.25 -40.875 -18.234 1 87.12 37 LEU B CA 1
ATOM 2279 C C . LEU B 1 37 ? 11.078 -40.469 -19.453 1 87.12 37 LEU B C 1
ATOM 2281 O O . LEU B 1 37 ? 12.273 -40.781 -19.531 1 87.12 37 LEU B O 1
ATOM 2285 N N . GLU B 1 38 ? 10.461 -39.781 -20.375 1 88.31 38 GLU B N 1
ATOM 2286 C CA . GLU B 1 38 ? 11.18 -39.406 -21.594 1 88.31 38 GLU B CA 1
ATOM 2287 C C . GLU B 1 38 ? 11.461 -37.906 -21.656 1 88.31 38 GLU B C 1
ATOM 2289 O O . GLU B 1 38 ? 12.234 -37.469 -22.484 1 88.31 38 GLU B O 1
ATOM 2294 N N . LEU B 1 39 ? 10.852 -37.188 -20.781 1 90.56 39 LEU B N 1
ATOM 2295 C CA . LEU B 1 39 ? 11 -35.719 -20.797 1 90.56 39 LEU B CA 1
ATOM 2296 C C . LEU B 1 39 ? 12.383 -35.312 -20.297 1 90.56 39 LEU B C 1
ATOM 2298 O O . LEU B 1 39 ? 12.766 -35.656 -19.172 1 90.56 39 LEU B O 1
ATOM 2302 N N . LYS B 1 40 ? 13.086 -34.594 -21.094 1 90.75 40 LYS B N 1
ATOM 2303 C CA . LYS B 1 40 ? 14.461 -34.25 -20.734 1 90.75 40 LYS B CA 1
ATOM 2304 C C . LYS B 1 40 ? 14.562 -32.781 -20.375 1 90.75 40 LYS B C 1
ATOM 2306 O O . LYS B 1 40 ? 15.391 -32.375 -19.547 1 90.75 40 LYS B O 1
ATOM 2311 N N . GLU B 1 41 ? 13.719 -32.031 -21.094 1 93.44 41 GLU B N 1
ATOM 2312 C CA . GLU B 1 41 ? 13.812 -30.578 -20.875 1 93.44 41 GLU B CA 1
ATOM 2313 C C . GLU B 1 41 ? 12.43 -29.953 -20.703 1 93.44 41 GLU B C 1
ATOM 2315 O O . GLU B 1 41 ? 11.547 -30.172 -21.547 1 93.44 41 GLU B O 1
ATOM 2320 N N . LEU B 1 42 ? 12.242 -29.234 -19.641 1 95.06 42 LEU B N 1
ATOM 2321 C CA . LEU B 1 42 ? 11.117 -28.344 -19.422 1 95.06 42 LEU B CA 1
ATOM 2322 C C . LEU B 1 42 ? 11.57 -26.875 -19.422 1 95.06 42 LEU B C 1
ATOM 2324 O O . LEU B 1 42 ? 12.297 -26.453 -18.531 1 95.06 42 LEU B O 1
ATOM 2328 N N . ARG B 1 43 ? 11.133 -26.203 -20.469 1 96.44 43 ARG B N 1
ATOM 2329 C CA . ARG B 1 43 ? 11.695 -24.875 -20.703 1 96.44 43 ARG B CA 1
ATOM 2330 C C . ARG B 1 43 ? 10.664 -23.781 -20.438 1 96.44 43 ARG B C 1
ATOM 2332 O O . ARG B 1 43 ? 9.664 -23.672 -21.156 1 96.44 43 ARG B O 1
ATOM 2339 N N . MET B 1 44 ? 10.914 -22.953 -19.391 1 96.94 44 MET B N 1
ATOM 2340 C CA . MET B 1 44 ? 10.07 -21.828 -19 1 96.94 44 MET B CA 1
ATOM 2341 C C . MET B 1 44 ? 10.898 -20.578 -18.766 1 96.94 44 MET B C 1
ATOM 2343 O O . MET B 1 44 ? 10.938 -20.047 -17.641 1 96.94 44 MET B O 1
ATOM 2347 N N . PRO B 1 45 ? 11.438 -20.047 -19.812 1 95.94 45 PRO B N 1
ATOM 2348 C CA . PRO B 1 45 ? 12.438 -18.984 -19.641 1 95.94 45 PRO B CA 1
ATOM 2349 C C . PRO B 1 45 ? 11.844 -17.703 -19.078 1 95.94 45 PRO B C 1
ATOM 2351 O O . PRO B 1 45 ? 12.562 -16.891 -18.469 1 95.94 45 PRO B O 1
ATOM 2354 N N . LYS B 1 46 ? 10.539 -17.5 -19.172 1 95.31 46 LYS B N 1
ATOM 2355 C CA . LYS B 1 46 ? 9.93 -16.25 -18.734 1 95.31 46 LYS B CA 1
ATOM 2356 C C . LYS B 1 46 ? 9.242 -16.438 -17.375 1 95.31 46 LYS B C 1
ATOM 2358 O O . LYS B 1 46 ? 8.703 -15.477 -16.812 1 95.31 46 LYS B O 1
ATOM 2363 N N . LEU B 1 47 ? 9.344 -17.672 -16.797 1 96.88 47 LEU B N 1
ATOM 2364 C CA . LEU B 1 47 ? 8.742 -17.922 -15.492 1 96.88 47 LEU B CA 1
ATOM 2365 C C . LEU B 1 47 ? 9.5 -17.172 -14.398 1 96.88 47 LEU B C 1
ATOM 2367 O O . LEU B 1 47 ? 10.719 -17.328 -14.266 1 96.88 47 LEU B O 1
ATOM 2371 N N . ARG B 1 48 ? 8.656 -16.469 -13.641 1 95.38 48 ARG B N 1
ATOM 2372 C CA . ARG B 1 48 ? 9.297 -15.594 -12.656 1 95.38 48 ARG B CA 1
ATOM 2373 C C . ARG B 1 48 ? 8.883 -15.977 -11.242 1 95.38 48 ARG B C 1
ATOM 2375 O O . ARG B 1 48 ? 9.641 -15.758 -10.289 1 95.38 48 ARG B O 1
ATOM 2382 N N . ALA B 1 49 ? 7.758 -16.5 -11.188 1 95.5 49 ALA B N 1
ATOM 2383 C CA . ALA B 1 49 ? 7.305 -16.75 -9.82 1 95.5 49 ALA B CA 1
ATOM 2384 C C . ALA B 1 49 ? 6.262 -17.859 -9.789 1 95.5 49 ALA B C 1
ATOM 2386 O O . ALA B 1 49 ? 5.453 -17.984 -10.719 1 95.5 49 ALA B O 1
ATOM 2387 N N . ILE B 1 50 ? 6.289 -18.641 -8.812 1 95.56 50 ILE B N 1
ATOM 2388 C CA . ILE B 1 50 ? 5.211 -19.516 -8.367 1 95.56 50 ILE B CA 1
ATOM 2389 C C . ILE B 1 50 ? 4.645 -19 -7.043 1 95.56 50 ILE B C 1
ATOM 2391 O O . ILE B 1 50 ? 5.242 -19.203 -5.984 1 95.56 50 ILE B O 1
ATOM 2395 N N . HIS B 1 51 ? 3.533 -18.391 -7.137 1 92.19 51 HIS B N 1
ATOM 2396 C CA . HIS B 1 51 ? 3.025 -17.531 -6.074 1 92.19 51 HIS B CA 1
ATOM 2397 C C . HIS B 1 51 ? 2.541 -18.344 -4.883 1 92.19 51 HIS B C 1
ATOM 2399 O O . HIS B 1 51 ? 2.906 -18.062 -3.74 1 92.19 51 HIS B O 1
ATOM 2405 N N . LYS B 1 52 ? 1.71 -19.328 -5.176 1 90.25 52 LYS B N 1
ATOM 2406 C CA . LYS B 1 52 ? 1.204 -20.219 -4.141 1 90.25 52 LYS B CA 1
ATOM 2407 C C . LYS B 1 52 ? 1.446 -21.688 -4.512 1 90.25 52 LYS B C 1
ATOM 2409 O O . LYS B 1 52 ? 1.46 -22.031 -5.695 1 90.25 52 LYS B O 1
ATOM 2414 N N . GLY B 1 53 ? 1.572 -22.453 -3.398 1 94.12 53 GLY B N 1
ATOM 2415 C CA . GLY B 1 53 ? 1.649 -23.891 -3.615 1 94.12 53 GLY B CA 1
ATOM 2416 C C . GLY B 1 53 ? 3.072 -24.406 -3.75 1 94.12 53 GLY B C 1
ATOM 2417 O O . GLY B 1 53 ? 4.012 -23.609 -3.854 1 94.12 53 GLY B O 1
ATOM 2418 N N . ASN B 1 54 ? 3.188 -25.734 -3.82 1 96.19 54 ASN B N 1
ATOM 2419 C CA . ASN B 1 54 ? 4.48 -26.406 -3.895 1 96.19 54 ASN B CA 1
ATOM 2420 C C . ASN B 1 54 ? 4.805 -26.844 -5.32 1 96.19 54 ASN B C 1
ATOM 2422 O O . ASN B 1 54 ? 3.926 -26.859 -6.184 1 96.19 54 ASN B O 1
ATOM 2426 N N . VAL B 1 55 ? 6.109 -27.156 -5.488 1 96.56 55 VAL B N 1
ATOM 2427 C CA . VAL B 1 55 ? 6.586 -27.797 -6.707 1 96.56 55 VAL B CA 1
ATOM 2428 C C . VAL B 1 55 ? 6.965 -29.25 -6.41 1 96.56 55 VAL B C 1
ATOM 2430 O O . VAL B 1 55 ? 7.781 -29.516 -5.523 1 96.56 55 VAL B O 1
ATOM 2433 N N . ARG B 1 56 ? 6.336 -30.141 -7.164 1 95.25 56 ARG B N 1
ATOM 2434 C CA . ARG B 1 56 ? 6.59 -31.562 -6.957 1 95.25 56 ARG B CA 1
ATOM 2435 C C . ARG B 1 56 ? 7.184 -32.219 -8.211 1 95.25 56 ARG B C 1
ATOM 2437 O O . ARG B 1 56 ? 6.609 -32.094 -9.297 1 95.25 56 ARG B O 1
ATOM 2444 N N . ILE B 1 57 ? 8.32 -32.844 -8.047 1 94.31 57 ILE B N 1
ATOM 2445 C CA . ILE B 1 57 ? 8.984 -33.531 -9.141 1 94.31 57 ILE B CA 1
ATOM 2446 C C . ILE B 1 57 ? 9.227 -35 -8.766 1 94.31 57 ILE B C 1
ATOM 2448 O O . ILE B 1 57 ? 10.039 -35.281 -7.887 1 94.31 57 ILE B O 1
ATOM 2452 N N . GLU B 1 58 ? 8.469 -35.781 -9.453 1 92.62 58 GLU B N 1
ATOM 2453 C CA . GLU B 1 58 ? 8.539 -37.219 -9.125 1 92.62 58 GLU B CA 1
ATOM 2454 C C . GLU B 1 58 ? 8.734 -38.062 -10.375 1 92.62 58 GLU B C 1
ATOM 2456 O O . GLU B 1 58 ? 8.172 -37.75 -11.43 1 92.62 58 GLU B O 1
ATOM 2461 N N . ASN B 1 59 ? 9.492 -39.062 -10.219 1 89.81 59 ASN B N 1
ATOM 2462 C CA . ASN B 1 59 ? 9.68 -40.062 -11.273 1 89.81 59 ASN B CA 1
ATOM 2463 C C . ASN B 1 59 ? 9.961 -39.406 -12.617 1 89.81 59 ASN B C 1
ATOM 2465 O O . ASN B 1 59 ? 9.289 -39.688 -13.609 1 89.81 59 ASN B O 1
ATOM 2469 N N . SER B 1 60 ? 10.836 -38.531 -12.625 1 88.88 60 SER B N 1
ATOM 2470 C CA . SER B 1 60 ? 11.297 -37.781 -13.805 1 88.88 60 SER B CA 1
ATOM 2471 C C . SER B 1 60 ? 12.812 -37.844 -13.938 1 88.88 60 SER B C 1
ATOM 2473 O O . SER B 1 60 ? 13.516 -36.938 -13.531 1 88.88 60 SER B O 1
ATOM 2475 N N . THR B 1 61 ? 13.203 -38.844 -14.602 1 88.38 61 THR B N 1
ATOM 2476 C CA . THR B 1 61 ? 14.57 -39.312 -14.508 1 88.38 61 THR B CA 1
ATOM 2477 C C . THR B 1 61 ? 15.523 -38.406 -15.281 1 88.38 61 THR B C 1
ATOM 2479 O O . THR B 1 61 ? 16.688 -38.25 -14.898 1 88.38 61 THR B O 1
ATOM 2482 N N . PHE B 1 62 ? 14.977 -37.688 -16.359 1 89.88 62 PHE B N 1
ATOM 2483 C CA . PHE B 1 62 ? 15.914 -37.031 -17.266 1 89.88 62 PHE B CA 1
ATOM 2484 C C . PHE B 1 62 ? 15.781 -35.5 -17.172 1 89.88 62 PHE B C 1
ATOM 2486 O O . PHE B 1 62 ? 16.328 -34.781 -18 1 89.88 62 PHE B O 1
ATOM 2493 N N . LEU B 1 63 ? 15.117 -34.969 -16.172 1 92.25 63 LEU B N 1
ATOM 2494 C CA . LEU B 1 63 ? 14.938 -33.531 -16.031 1 92.25 63 LEU B CA 1
ATOM 2495 C C . LEU B 1 63 ? 16.094 -32.906 -15.25 1 92.25 63 LEU B C 1
ATOM 2497 O O . LEU B 1 63 ? 15.891 -32.344 -14.172 1 92.25 63 LEU B O 1
ATOM 2501 N N . CYS B 1 64 ? 17.203 -32.938 -15.836 1 93.38 64 CYS B N 1
ATOM 2502 C CA . CYS B 1 64 ? 18.438 -32.656 -15.125 1 93.38 64 CYS B CA 1
ATOM 2503 C C . CYS B 1 64 ? 18.656 -31.172 -14.906 1 93.38 64 CYS B C 1
ATOM 2505 O O . CYS B 1 64 ? 19.219 -30.766 -13.898 1 93.38 64 CYS B O 1
ATOM 2507 N N . TYR B 1 65 ? 18.219 -30.328 -15.828 1 94.38 65 TYR B N 1
ATOM 2508 C CA . TYR B 1 65 ? 18.344 -28.875 -15.648 1 94.38 65 TYR B CA 1
ATOM 2509 C C . TYR B 1 65 ? 17.578 -28.406 -14.422 1 94.38 65 TYR B C 1
ATOM 2511 O O . TYR B 1 65 ? 18.016 -27.516 -13.711 1 94.38 65 TYR B O 1
ATOM 2519 N N . LEU B 1 66 ? 16.484 -29.047 -14.141 1 94.06 66 LEU B N 1
ATOM 2520 C CA . LEU B 1 66 ? 15.641 -28.672 -13.008 1 94.06 66 LEU B CA 1
ATOM 2521 C C . LEU B 1 66 ? 16.328 -29.016 -11.688 1 94.06 66 LEU B C 1
ATOM 2523 O O . LEU B 1 66 ? 16.078 -28.359 -10.672 1 94.06 66 LEU B O 1
ATOM 2527 N N . GLN B 1 67 ? 17.172 -29.922 -11.805 1 91.75 67 GLN B N 1
ATOM 2528 C CA . GLN B 1 67 ? 17.859 -30.359 -10.602 1 91.75 67 GLN B CA 1
ATOM 2529 C C . GLN B 1 67 ? 18.953 -29.375 -10.211 1 91.75 67 GLN B C 1
ATOM 2531 O O . GLN B 1 67 ? 19.109 -29.047 -9.039 1 91.75 67 GLN B O 1
ATOM 2536 N N . SER B 1 68 ? 19.641 -28.906 -11.273 1 92.62 68 SER B N 1
ATOM 2537 C CA . SER B 1 68 ? 20.906 -28.312 -10.875 1 92.62 68 SER B CA 1
ATOM 2538 C C . SER B 1 68 ? 21.094 -26.922 -11.492 1 92.62 68 SER B C 1
ATOM 2540 O O . SER B 1 68 ? 21.953 -26.156 -11.062 1 92.62 68 SER B O 1
ATOM 2542 N N . LYS B 1 69 ? 20.312 -26.562 -12.492 1 96 69 LYS B N 1
ATOM 2543 C CA . LYS B 1 69 ? 20.609 -25.328 -13.219 1 96 69 LYS B CA 1
ATOM 2544 C C . LYS B 1 69 ? 19.531 -24.281 -13 1 96 69 LYS B C 1
ATOM 2546 O O . LYS B 1 69 ? 19.75 -23.094 -13.219 1 96 69 LYS B O 1
ATOM 2551 N N . VAL B 1 70 ? 18.422 -24.703 -12.555 1 95.75 70 VAL B N 1
ATOM 2552 C CA . VAL B 1 70 ? 17.359 -23.75 -12.25 1 95.75 70 VAL B CA 1
ATOM 2553 C C . VAL B 1 70 ? 17.516 -23.25 -10.812 1 95.75 70 VAL B C 1
ATOM 2555 O O . VAL B 1 70 ? 17.766 -24.031 -9.898 1 95.75 70 VAL B O 1
ATOM 2558 N N . ASN B 1 71 ? 17.422 -21.938 -10.656 1 95.31 71 ASN B N 1
ATOM 2559 C CA . ASN B 1 71 ? 17.406 -21.344 -9.328 1 95.31 71 ASN B CA 1
ATOM 2560 C C . ASN B 1 71 ? 15.984 -21.266 -8.766 1 95.31 71 ASN B C 1
ATOM 2562 O O . ASN B 1 71 ? 15.266 -20.297 -9 1 95.31 71 ASN B O 1
ATOM 2566 N N . TRP B 1 72 ? 15.648 -22.188 -7.977 1 95.38 72 TRP B N 1
ATOM 2567 C CA . TRP B 1 72 ? 14.289 -22.312 -7.473 1 95.38 72 TRP B CA 1
ATOM 2568 C C . TRP B 1 72 ? 13.992 -21.234 -6.441 1 95.38 72 TRP B C 1
ATOM 2570 O O . TRP B 1 72 ? 12.828 -20.891 -6.191 1 95.38 72 TRP B O 1
ATOM 2580 N N . ASN B 1 73 ? 15.031 -20.672 -5.793 1 92.25 73 ASN B N 1
ATOM 2581 C CA . ASN B 1 73 ? 14.828 -19.562 -4.859 1 92.25 73 ASN B CA 1
ATOM 2582 C C . ASN B 1 73 ? 14.258 -18.344 -5.562 1 92.25 73 ASN B C 1
ATOM 2584 O O . ASN B 1 73 ? 13.562 -17.531 -4.941 1 92.25 73 ASN B O 1
ATOM 2588 N N . GLU B 1 74 ? 14.594 -18.281 -6.859 1 92.88 74 GLU B N 1
ATOM 2589 C CA . GLU B 1 74 ? 14.07 -17.188 -7.672 1 92.88 74 GLU B CA 1
ATOM 2590 C C . GLU B 1 74 ? 12.562 -17.281 -7.832 1 92.88 74 GLU B C 1
ATOM 2592 O O . GLU B 1 74 ? 11.867 -16.266 -7.91 1 92.88 74 GLU B O 1
ATOM 2597 N N . LEU B 1 75 ? 12.055 -18.484 -7.875 1 95.81 75 LEU B N 1
ATOM 2598 C CA . LEU B 1 75 ? 10.664 -18.734 -8.234 1 95.81 75 LEU B CA 1
ATOM 2599 C C . LEU B 1 75 ? 9.797 -18.891 -6.996 1 95.81 75 LEU B C 1
ATOM 2601 O O . LEU B 1 75 ? 8.625 -18.5 -6.996 1 95.81 75 LEU B O 1
ATOM 2605 N N . LEU B 1 76 ? 10.32 -19.453 -5.926 1 94.56 76 LEU B N 1
ATOM 2606 C CA . LEU B 1 76 ? 9.547 -19.828 -4.746 1 94.56 76 LEU B CA 1
ATOM 2607 C C . LEU B 1 76 ? 9.859 -18.906 -3.57 1 94.56 76 LEU B C 1
ATOM 2609 O O . LEU B 1 76 ? 9.539 -19.234 -2.42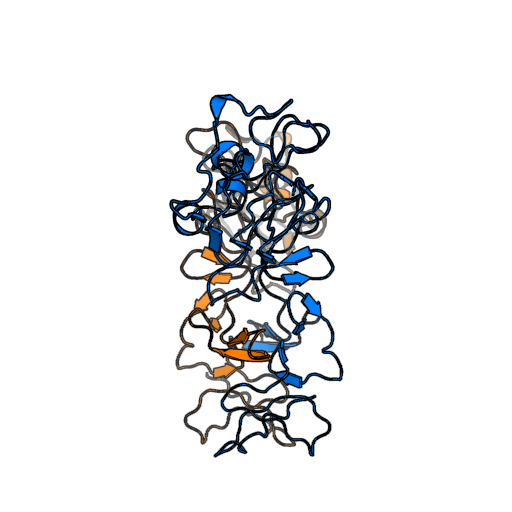4 1 94.56 76 LEU B O 1
ATOM 2613 N N . GLU B 1 77 ? 10.352 -17.797 -3.863 1 79.19 77 GLU B N 1
ATOM 2614 C CA . GLU B 1 77 ? 10.703 -16.797 -2.861 1 79.19 77 GLU B CA 1
ATOM 2615 C C . GLU B 1 77 ? 11.492 -17.422 -1.713 1 79.19 77 GLU B C 1
ATOM 2617 O O . GLU B 1 77 ? 12.422 -18.188 -1.941 1 79.19 77 GLU B O 1
ATOM 2622 N N . ASP B 1 78 ? 11.336 -17 -0.479 1 74.12 78 ASP B N 1
ATOM 2623 C CA . ASP B 1 78 ? 12.242 -17.375 0.604 1 74.12 78 ASP B CA 1
ATOM 2624 C C . ASP B 1 78 ? 11.875 -18.734 1.18 1 74.12 78 ASP B C 1
ATOM 2626 O O . ASP B 1 78 ? 12.477 -19.188 2.156 1 74.12 78 ASP B O 1
ATOM 2630 N N . ASP B 1 79 ? 11.031 -19.484 0.591 1 84.06 79 ASP B N 1
ATOM 2631 C CA . ASP B 1 79 ? 10.602 -20.766 1.155 1 84.06 79 ASP B CA 1
ATOM 2632 C C . ASP B 1 79 ? 10.828 -21.906 0.166 1 84.06 79 ASP B C 1
ATOM 2634 O O . ASP B 1 79 ? 10.07 -22.875 0.156 1 84.06 79 ASP B O 1
ATOM 2638 N N . ALA B 1 80 ? 11.797 -21.75 -0.617 1 87.81 80 ALA B N 1
ATOM 2639 C CA . ALA B 1 80 ? 12.008 -22.734 -1.672 1 87.81 80 ALA B CA 1
ATOM 2640 C C . ALA B 1 80 ? 12.32 -24.109 -1.083 1 87.81 80 ALA B C 1
ATOM 2642 O O . ALA B 1 80 ? 11.836 -25.125 -1.585 1 87.81 80 ALA B O 1
ATOM 2643 N N . GLU B 1 81 ? 13.078 -24.188 -0.059 1 88.56 81 GLU B N 1
ATOM 2644 C CA . GLU B 1 81 ? 13.484 -25.453 0.547 1 88.56 81 GLU B CA 1
ATOM 2645 C C . GLU B 1 81 ? 12.273 -26.266 0.995 1 88.56 81 GLU B C 1
ATOM 2647 O O . GLU B 1 81 ? 12.266 -27.484 0.889 1 88.56 81 GLU B O 1
ATOM 2652 N N . ASN B 1 82 ? 11.281 -25.578 1.393 1 93.06 82 ASN B N 1
ATOM 2653 C CA . ASN B 1 82 ? 10.094 -26.25 1.915 1 93.06 82 ASN B CA 1
ATOM 2654 C C . ASN B 1 82 ? 9.055 -26.484 0.824 1 93.06 82 ASN B C 1
ATOM 2656 O O . ASN B 1 82 ? 8.195 -27.359 0.952 1 93.06 82 ASN B O 1
ATOM 2660 N N . ARG B 1 83 ? 9.234 -25.75 -0.22 1 96 83 ARG B N 1
ATOM 2661 C CA . ARG B 1 83 ? 8.172 -25.781 -1.221 1 96 83 ARG B CA 1
ATOM 2662 C C . ARG B 1 83 ? 8.57 -26.641 -2.418 1 96 83 ARG B C 1
ATOM 2664 O O . ARG B 1 83 ? 7.727 -26.984 -3.246 1 96 83 ARG B O 1
ATOM 2671 N N . LEU B 1 84 ? 9.836 -26.953 -2.52 1 95.69 84 LEU B N 1
ATOM 2672 C CA . LEU B 1 84 ? 10.297 -27.844 -3.576 1 95.69 84 LEU B CA 1
ATOM 2673 C C . LEU B 1 84 ? 10.406 -29.281 -3.07 1 95.69 84 LEU B C 1
ATOM 2675 O O . LEU B 1 84 ? 11.297 -29.609 -2.281 1 95.69 84 LEU B O 1
ATOM 2679 N N . ILE B 1 85 ? 9.523 -30.125 -3.588 1 94.5 85 ILE B N 1
ATOM 2680 C CA . ILE B 1 85 ? 9.453 -31.516 -3.146 1 94.5 85 ILE B CA 1
ATOM 2681 C C . ILE B 1 85 ? 9.891 -32.438 -4.281 1 94.5 85 ILE B C 1
ATOM 2683 O O . ILE B 1 85 ? 9.25 -32.469 -5.336 1 94.5 85 ILE B O 1
ATOM 2687 N N . THR B 1 86 ? 10.938 -33.188 -4.035 1 92.94 86 THR B N 1
ATOM 2688 C CA . THR B 1 86 ? 11.453 -34.094 -5.043 1 92.94 86 THR B CA 1
ATOM 2689 C C . THR B 1 86 ? 11.492 -35.531 -4.512 1 92.94 86 THR B C 1
ATOM 2691 O O . THR B 1 86 ? 11.742 -35.75 -3.322 1 92.94 86 THR B O 1
ATOM 2694 N N . SER B 1 87 ? 11.148 -36.406 -5.371 1 89.88 87 SER B N 1
ATOM 2695 C CA . SER B 1 87 ? 11.258 -37.812 -5.004 1 89.88 87 SER B CA 1
ATOM 2696 C C . SER B 1 87 ? 12.664 -38.344 -5.246 1 89.88 87 SER B C 1
ATOM 2698 O O . SER B 1 87 ? 13.453 -37.719 -5.965 1 89.88 87 SER B O 1
ATOM 2700 N N . ASP B 1 88 ? 12.906 -39.562 -4.652 1 81.75 88 ASP B N 1
ATOM 2701 C CA . ASP B 1 88 ? 14.203 -40.219 -4.82 1 81.75 88 ASP B CA 1
ATOM 2702 C C . ASP B 1 88 ? 14.438 -40.625 -6.277 1 81.75 88 ASP B C 1
ATOM 2704 O O . ASP B 1 88 ? 15.578 -40.625 -6.746 1 81.75 88 ASP B O 1
ATOM 2708 N N . SER B 1 89 ? 13.375 -40.906 -6.883 1 82 89 SER B N 1
ATOM 2709 C CA . SER B 1 89 ? 13.477 -41.406 -8.258 1 82 89 SER B CA 1
ATOM 2710 C C . SER B 1 89 ? 13.586 -40.25 -9.242 1 82 89 SER B C 1
ATOM 2712 O O . SER B 1 89 ? 13.742 -40.469 -10.445 1 82 89 SER B O 1
ATOM 2714 N N . ALA B 1 90 ? 13.57 -39.188 -8.609 1 82.62 90 ALA B N 1
ATOM 2715 C CA . ALA B 1 90 ? 13.734 -38.031 -9.492 1 82.62 90 ALA B CA 1
ATOM 2716 C C . ALA B 1 90 ? 15.195 -37.844 -9.883 1 82.62 90 ALA B C 1
ATOM 2718 O O . ALA B 1 90 ? 16.094 -38.125 -9.094 1 82.62 90 ALA B O 1
ATOM 2719 N N . PHE B 1 91 ? 15.477 -37.594 -11.078 1 87.06 91 PHE B N 1
ATOM 2720 C CA . PHE B 1 91 ? 16.766 -37.156 -11.609 1 87.06 91 PHE B CA 1
ATOM 2721 C C . PHE B 1 91 ? 17.781 -38.312 -11.57 1 87.06 91 PHE B C 1
ATOM 2723 O O . PHE B 1 91 ? 18.984 -38.062 -11.43 1 87.06 91 PHE B O 1
ATOM 2730 N N . ARG B 1 92 ? 17.391 -39.5 -11.555 1 85.81 92 ARG B N 1
ATOM 2731 C CA . ARG B 1 92 ? 18.25 -40.688 -11.352 1 85.81 92 ARG B CA 1
ATOM 2732 C C . ARG B 1 92 ? 19.344 -40.75 -12.406 1 85.81 92 ARG B C 1
ATOM 2734 O O . ARG B 1 92 ? 20.438 -41.25 -12.148 1 85.81 92 ARG B O 1
ATOM 2741 N N . GLN B 1 93 ? 19.094 -40.281 -13.516 1 86.38 93 GLN B N 1
ATOM 2742 C CA . GLN B 1 93 ? 20.062 -40.406 -14.602 1 86.38 93 GLN B CA 1
ATOM 2743 C C . GLN B 1 93 ? 20.75 -39.094 -14.898 1 86.38 93 GLN B C 1
ATOM 2745 O O . GLN B 1 93 ? 21.297 -38.906 -15.984 1 86.38 93 GLN B O 1
ATOM 2750 N N . CYS B 1 94 ? 20.719 -38.219 -13.953 1 88.62 94 CYS B N 1
ATOM 2751 C CA . CYS B 1 94 ? 21.281 -36.906 -14.203 1 88.62 94 CYS B CA 1
ATOM 2752 C C . CYS B 1 94 ? 22.719 -36.812 -13.711 1 88.62 94 CYS B C 1
ATOM 2754 O O . CYS B 1 94 ? 23.047 -37.375 -12.672 1 88.62 94 CYS B O 1
ATOM 2756 N N . ASN B 1 95 ? 23.531 -36.219 -14.578 1 88.12 95 ASN B N 1
ATOM 2757 C CA . ASN B 1 95 ? 24.891 -35.812 -14.219 1 88.12 95 ASN B CA 1
ATOM 2758 C C . ASN B 1 95 ? 25.078 -34.312 -14.32 1 88.12 95 ASN B C 1
ATOM 2760 O O . ASN B 1 95 ? 25.312 -33.781 -15.406 1 88.12 95 ASN B O 1
ATOM 2764 N N . PRO B 1 96 ? 25.016 -33.625 -13.18 1 85.25 96 PRO B N 1
ATOM 2765 C CA . PRO B 1 96 ? 25.031 -32.156 -13.172 1 85.25 96 PRO B CA 1
ATOM 2766 C C . PRO B 1 96 ? 26.281 -31.578 -13.844 1 85.25 96 PRO B C 1
ATOM 2768 O O . PRO B 1 96 ? 26.234 -30.469 -14.367 1 85.25 96 PRO B O 1
ATOM 2771 N N . LYS B 1 97 ? 27.391 -32.281 -13.844 1 87.81 97 LYS B N 1
ATOM 2772 C CA . LYS B 1 97 ? 28.641 -31.781 -14.398 1 87.81 97 LYS B CA 1
ATOM 2773 C C . LYS B 1 97 ? 28.578 -31.688 -15.922 1 87.81 97 LYS B C 1
ATOM 2775 O O . LYS B 1 97 ? 29.391 -30.984 -16.531 1 87.81 97 LYS B O 1
ATOM 2780 N N . LEU B 1 98 ? 27.625 -32.375 -16.438 1 86.06 98 LEU B N 1
ATOM 2781 C CA . LEU B 1 98 ? 27.516 -32.406 -17.891 1 86.06 98 LEU B CA 1
ATOM 2782 C C . LEU B 1 98 ? 26.625 -31.266 -18.391 1 86.06 98 LEU B C 1
ATOM 2784 O O . LEU B 1 98 ? 26.531 -31.016 -19.594 1 86.06 98 LEU B O 1
ATOM 2788 N N . LEU B 1 99 ? 25.969 -30.609 -17.531 1 91.75 99 LEU B N 1
ATOM 2789 C CA . LEU B 1 99 ? 25.031 -29.562 -17.938 1 91.75 99 LEU B CA 1
ATOM 2790 C C . LEU B 1 99 ? 25.688 -28.188 -17.891 1 91.75 99 LEU B C 1
ATOM 2792 O O . LEU B 1 99 ? 26.484 -27.922 -16.984 1 91.75 99 LEU B O 1
ATOM 2796 N N . LYS B 1 100 ? 25.453 -27.469 -18.922 1 93.62 100 LYS B N 1
ATOM 2797 C CA . LYS B 1 100 ? 26 -26.125 -18.984 1 93.62 100 LYS B CA 1
ATOM 2798 C C . LYS B 1 100 ? 24.938 -25.125 -19.406 1 93.62 100 LYS B C 1
ATOM 2800 O O . LYS B 1 100 ? 24.031 -25.453 -20.188 1 93.62 100 LYS B O 1
ATOM 2805 N N . CYS B 1 101 ? 25.047 -23.938 -18.844 1 95.62 101 CYS B N 1
ATOM 2806 C CA . CYS B 1 101 ? 24.266 -22.797 -19.281 1 95.62 101 CYS B CA 1
ATOM 2807 C C . CYS B 1 101 ? 25.094 -21.828 -20.109 1 95.62 101 CYS B C 1
ATOM 2809 O O . CYS B 1 101 ? 26.25 -21.531 -19.766 1 95.62 101 CYS B O 1
ATOM 2811 N N . THR B 1 102 ? 24.562 -21.406 -21.156 1 95.44 102 THR B N 1
ATOM 2812 C CA . THR B 1 102 ? 25.25 -20.453 -22.016 1 95.44 102 THR B CA 1
ATOM 2813 C C . THR B 1 102 ? 24.891 -19.016 -21.625 1 95.44 102 THR B C 1
ATOM 2815 O O . THR B 1 102 ? 23.719 -18.641 -21.625 1 95.44 102 THR B O 1
ATOM 2818 N N . GLU B 1 103 ? 25.906 -18.219 -21.188 1 94.69 103 GLU B N 1
ATOM 2819 C CA . GLU B 1 103 ? 25.781 -16.781 -20.984 1 94.69 103 GLU B CA 1
ATOM 2820 C C . GLU B 1 103 ? 25.078 -16.453 -19.672 1 94.69 103 GLU B C 1
ATOM 2822 O O . GLU B 1 103 ? 24.734 -15.305 -19.422 1 94.69 103 GLU B O 1
ATOM 2827 N N . CYS B 1 104 ? 24.812 -17.422 -18.859 1 95 104 CYS B N 1
ATOM 2828 C CA . CYS B 1 104 ? 24.141 -17.203 -17.594 1 95 104 CYS B CA 1
ATOM 2829 C C . CYS B 1 104 ? 24.469 -18.297 -16.594 1 95 104 CYS B C 1
ATOM 2831 O O . CYS B 1 104 ? 25.078 -19.312 -16.953 1 95 104 CYS B O 1
ATOM 2833 N N . ASP B 1 105 ? 24.078 -18.094 -15.383 1 94.25 105 ASP B N 1
ATOM 2834 C CA . ASP B 1 105 ? 24.391 -19.062 -14.336 1 94.25 105 ASP B CA 1
ATOM 2835 C C . ASP B 1 105 ? 23.234 -20.047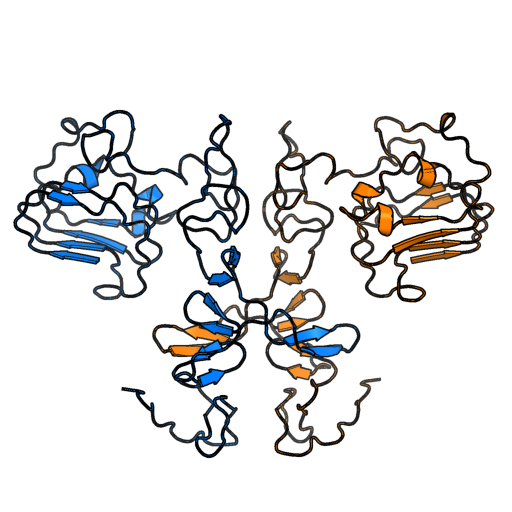 -14.156 1 94.25 105 ASP B C 1
ATOM 2837 O O . ASP B 1 105 ? 23.469 -21.188 -13.742 1 94.25 105 ASP B O 1
ATOM 2841 N N . HIS B 1 106 ? 22.078 -19.594 -14.406 1 97.19 106 HIS B N 1
ATOM 2842 C CA . HIS B 1 106 ? 20.891 -20.438 -14.258 1 97.19 106 HIS B CA 1
ATOM 2843 C C . HIS B 1 106 ? 20.078 -20.484 -15.539 1 97.19 106 HIS B C 1
ATOM 2845 O O . HIS B 1 106 ? 19.859 -19.453 -16.188 1 97.19 106 HIS B O 1
ATOM 2851 N N . CYS B 1 107 ? 19.656 -21.672 -15.922 1 97.62 107 CYS B N 1
ATOM 2852 C CA . CYS B 1 107 ? 18.984 -21.828 -17.203 1 97.62 107 CYS B CA 1
ATOM 2853 C C . CYS B 1 107 ? 18.047 -23.047 -17.188 1 97.62 107 CYS B C 1
ATOM 2855 O O . CYS B 1 107 ? 18.203 -23.938 -16.359 1 97.62 107 CYS B O 1
ATOM 2857 N N . TRP B 1 108 ? 17.078 -23.016 -18.047 1 97.38 108 TRP B N 1
ATOM 2858 C CA . TRP B 1 108 ? 16.125 -24.109 -18.219 1 97.38 108 TRP B CA 1
ATOM 2859 C C . TRP B 1 108 ? 16.625 -25.125 -19.234 1 97.38 108 TRP B C 1
ATOM 2861 O O . TRP B 1 108 ? 16.109 -26.234 -19.312 1 97.38 108 TRP B O 1
ATOM 2871 N N . SER B 1 109 ? 17.578 -24.672 -20.047 1 95.88 109 SER B N 1
ATOM 2872 C CA . SER B 1 109 ? 18.25 -25.484 -21.062 1 95.88 109 SER B CA 1
ATOM 2873 C C . SER B 1 109 ? 19.562 -24.828 -21.5 1 95.88 109 SER B C 1
ATOM 2875 O O . SER B 1 109 ? 19.875 -23.719 -21.078 1 95.88 109 SER B O 1
ATOM 2877 N N . GLY B 1 110 ? 20.281 -25.5 -22.391 1 95.19 110 GLY B N 1
ATOM 2878 C CA . GLY B 1 110 ? 21.672 -25.172 -22.656 1 95.19 110 GLY B CA 1
ATOM 2879 C C . GLY B 1 110 ? 21.844 -23.953 -23.547 1 95.19 110 GLY B C 1
ATOM 2880 O O . GLY B 1 110 ? 22.953 -23.438 -23.703 1 95.19 110 GLY B O 1
ATOM 2881 N N . LYS B 1 111 ? 20.812 -23.453 -24.109 1 95.25 111 LYS B N 1
ATOM 2882 C CA . LYS B 1 111 ? 20.938 -22.328 -25.031 1 95.25 111 LYS B CA 1
ATOM 2883 C C . LYS B 1 111 ? 20.703 -21 -24.297 1 95.25 111 LYS B C 1
ATOM 2885 O O . LYS B 1 111 ? 19.984 -20.953 -23.297 1 95.25 111 LYS B O 1
ATOM 2890 N N . ALA B 1 112 ? 21.203 -19.969 -24.859 1 96.56 112 ALA B N 1
ATOM 2891 C CA . ALA B 1 112 ? 21.141 -18.641 -24.234 1 96.56 112 ALA B CA 1
ATOM 2892 C C . ALA B 1 112 ? 19.703 -18.172 -24.078 1 96.56 112 ALA B C 1
ATOM 2894 O O . ALA B 1 112 ? 19.375 -17.484 -23.109 1 96.56 112 ALA B O 1
ATOM 2895 N N . LYS B 1 113 ? 18.922 -18.484 -24.969 1 95.94 113 LYS B N 1
ATOM 2896 C CA . LYS B 1 113 ? 17.547 -18.016 -24.953 1 95.94 113 LYS B CA 1
ATOM 2897 C C . LYS B 1 113 ? 16.766 -18.656 -23.812 1 95.94 113 LYS B C 1
ATOM 2899 O O . LYS B 1 113 ? 15.641 -18.234 -23.516 1 95.94 113 LYS B O 1
ATOM 2904 N N . TYR B 1 114 ? 17.344 -19.703 -23.156 1 97.19 114 TYR B N 1
ATOM 2905 C CA . TYR B 1 114 ? 16.656 -20.406 -22.078 1 97.19 114 TYR B CA 1
ATOM 2906 C C . TYR B 1 114 ? 17.25 -20.031 -20.719 1 97.19 114 TYR B C 1
ATOM 2908 O O . TYR B 1 114 ? 17.078 -20.781 -19.75 1 97.19 114 TYR B O 1
ATOM 2916 N N . CYS B 1 115 ? 17.906 -18.891 -20.719 1 97.38 115 CYS B N 1
ATOM 2917 C CA . CYS B 1 115 ? 18.375 -18.375 -19.438 1 97.38 115 CYS B CA 1
ATOM 2918 C C . CYS B 1 115 ? 17.203 -17.984 -18.547 1 97.38 115 CYS B C 1
ATOM 2920 O O . CYS B 1 115 ? 16.203 -17.453 -19.031 1 97.38 115 CYS B O 1
ATOM 2922 N N . GLN B 1 116 ? 17.375 -18.25 -17.281 1 96.44 116 GLN B N 1
ATOM 2923 C CA . GLN B 1 116 ? 16.359 -17.875 -16.297 1 96.44 116 GLN B CA 1
ATOM 2924 C C . GLN B 1 116 ? 16.344 -16.375 -16.062 1 96.44 116 GLN B C 1
ATOM 2926 O O . GLN B 1 116 ? 17.406 -15.742 -15.977 1 96.44 116 GLN B O 1
ATOM 2931 N N . GLU B 1 117 ? 15.117 -15.82 -15.969 1 93.06 117 GLU B N 1
ATOM 2932 C CA . GLU B 1 117 ? 14.977 -14.43 -15.555 1 93.06 117 GLU B CA 1
ATOM 2933 C C . GLU B 1 117 ? 15.133 -14.273 -14.047 1 93.06 117 GLU B C 1
ATOM 2935 O O . GLU B 1 117 ? 14.32 -14.805 -13.281 1 93.06 117 GLU B O 1
ATOM 2940 N N . GLU B 1 118 ? 16.203 -13.531 -13.656 1 93.06 118 GLU B N 1
ATOM 2941 C CA . GLU B 1 118 ? 16.469 -13.352 -12.234 1 93.06 118 GLU B CA 1
ATOM 2942 C C . GLU B 1 118 ? 16.141 -11.93 -11.781 1 93.06 118 GLU B C 1
ATOM 2944 O O . GLU B 1 118 ? 16.516 -10.961 -12.445 1 93.06 118 GLU B O 1
ATOM 2949 N N . TYR B 1 119 ? 15.391 -11.828 -10.703 1 93.62 119 TYR B N 1
ATOM 2950 C CA . TYR B 1 119 ? 14.953 -10.516 -10.25 1 93.62 119 TYR B CA 1
ATOM 2951 C C . TYR B 1 119 ? 14.984 -10.43 -8.727 1 93.62 119 TYR B C 1
ATOM 2953 O O . TYR B 1 119 ? 14.812 -9.352 -8.156 1 93.62 119 TYR B O 1
ATOM 2961 N N . ARG B 1 120 ? 15.234 -11.484 -8.055 1 93.19 120 ARG B N 1
ATOM 2962 C CA . ARG B 1 120 ? 15.312 -11.492 -6.594 1 93.19 120 ARG B CA 1
ATOM 2963 C C . ARG B 1 120 ? 16.75 -11.633 -6.125 1 93.19 120 ARG B C 1
ATOM 2965 O O . ARG B 1 120 ? 17.234 -10.844 -5.301 1 93.19 120 ARG B O 1
ATOM 2972 N N . SER B 1 121 ? 17.438 -12.578 -6.711 1 91.56 121 SER B N 1
ATOM 2973 C CA . SER B 1 121 ? 18.812 -12.859 -6.293 1 91.56 121 SER B CA 1
ATOM 2974 C C . SER B 1 121 ? 19.734 -11.68 -6.59 1 91.56 121 SER B C 1
ATOM 2976 O O . SER B 1 121 ? 20.719 -11.453 -5.883 1 91.56 121 SER B O 1
ATOM 2978 N N . VAL B 1 122 ? 19.391 -10.969 -7.566 1 89.88 122 VAL B N 1
ATOM 2979 C CA . VAL B 1 122 ? 20.219 -9.844 -7.969 1 89.88 122 VAL B CA 1
ATOM 2980 C C . VAL B 1 122 ? 19.953 -8.641 -7.066 1 89.88 122 VAL B C 1
ATOM 2982 O O . VAL B 1 122 ? 20.719 -7.684 -7.047 1 89.88 122 VAL B O 1
ATOM 2985 N N . CYS B 1 123 ? 18.859 -8.641 -6.418 1 87.25 123 CYS B N 1
ATOM 2986 C CA . CYS B 1 123 ? 18.438 -7.527 -5.582 1 87.25 123 CYS B CA 1
ATOM 2987 C C . CYS B 1 123 ? 19.094 -7.582 -4.215 1 87.25 123 CYS B C 1
ATOM 2989 O O . CYS B 1 123 ? 19.547 -6.555 -3.695 1 87.25 123 CYS B O 1
ATOM 2991 N N . GLY B 1 124 ? 19.188 -8.781 -3.676 1 78 124 GLY B N 1
ATOM 2992 C CA . GLY B 1 124 ? 19.656 -8.914 -2.305 1 78 124 GLY B CA 1
ATOM 2993 C C . GLY B 1 124 ? 18.703 -8.32 -1.29 1 78 124 GLY B C 1
ATOM 2994 O O . GLY B 1 124 ? 17.5 -8.594 -1.334 1 78 124 GLY B O 1
ATOM 2995 N N . ASP B 1 125 ? 19.328 -7.512 -0.317 1 77.5 125 ASP B N 1
ATOM 2996 C CA . ASP B 1 125 ? 18.5 -6.969 0.757 1 77.5 125 ASP B CA 1
ATOM 2997 C C . ASP B 1 125 ? 18.328 -5.461 0.609 1 77.5 125 ASP B C 1
ATOM 2999 O O . ASP B 1 125 ? 17.969 -4.773 1.568 1 77.5 125 ASP B O 1
ATOM 3003 N N . ARG B 1 126 ? 18.594 -5.023 -0.583 1 75.31 126 ARG B N 1
ATOM 3004 C CA . ARG B 1 126 ? 18.625 -3.58 -0.792 1 75.31 126 ARG B CA 1
ATOM 3005 C C . ARG B 1 126 ? 17.219 -3.004 -0.827 1 75.31 126 ARG B C 1
ATOM 3007 O O . ARG B 1 126 ? 17 -1.84 -0.478 1 75.31 126 ARG B O 1
ATOM 3014 N N . CYS B 1 127 ? 16.266 -3.9 -1.333 1 81.5 127 CYS B N 1
ATOM 3015 C CA . CYS B 1 127 ? 14.898 -3.426 -1.519 1 81.5 127 CYS B CA 1
ATOM 3016 C C . CYS B 1 127 ? 13.945 -4.137 -0.571 1 81.5 127 CYS B C 1
ATOM 3018 O O . CYS B 1 127 ? 14.031 -5.355 -0.392 1 81.5 127 CYS B O 1
ATOM 3020 N N . SER B 1 128 ? 13.031 -3.342 -0.056 1 77.56 128 SER B N 1
ATOM 3021 C CA . SER B 1 128 ? 12.031 -3.953 0.812 1 77.56 128 SER B CA 1
ATOM 3022 C C . SER B 1 128 ? 11.172 -4.957 0.046 1 77.56 128 SER B C 1
ATOM 3024 O O . SER B 1 128 ? 10.703 -5.945 0.614 1 77.56 128 SER B O 1
ATOM 3026 N N . SER B 1 129 ? 10.992 -4.719 -1.188 1 84.31 129 SER B N 1
ATOM 3027 C CA . SER B 1 129 ? 10.203 -5.621 -2.018 1 84.31 129 SER B CA 1
ATOM 3028 C C . SER B 1 129 ? 10.977 -6.898 -2.34 1 84.31 129 SER B C 1
ATOM 3030 O O . SER B 1 129 ? 10.398 -7.883 -2.801 1 84.31 129 SER B O 1
ATOM 3032 N N . ARG B 1 130 ? 12.312 -6.816 -2.254 1 88.12 130 ARG B N 1
ATOM 3033 C CA . ARG B 1 130 ? 13.234 -7.902 -2.574 1 88.12 130 ARG B CA 1
ATOM 3034 C C . ARG B 1 130 ? 13.18 -8.25 -4.059 1 88.12 130 ARG B C 1
ATOM 3036 O O . ARG B 1 130 ? 13.398 -9.398 -4.441 1 88.12 130 ARG B O 1
ATOM 3043 N N . GLN B 1 131 ? 12.703 -7.352 -4.82 1 92.56 131 GLN B N 1
ATOM 3044 C CA . GLN B 1 131 ? 12.617 -7.473 -6.27 1 92.56 131 GLN B CA 1
ATOM 3045 C C . GLN B 1 131 ? 13.273 -6.277 -6.961 1 92.56 131 GLN B C 1
ATOM 3047 O O . GLN B 1 131 ? 13.078 -5.133 -6.547 1 92.56 131 GLN B O 1
ATOM 3052 N N . CYS B 1 132 ? 14.008 -6.594 -8.023 1 93.69 132 CYS B N 1
ATOM 3053 C CA . CYS B 1 132 ? 14.727 -5.52 -8.695 1 93.69 132 CYS B CA 1
ATOM 3054 C C . CYS B 1 132 ? 14.695 -5.695 -10.203 1 93.69 132 CYS B C 1
ATOM 3056 O O . CYS B 1 132 ? 14.328 -6.762 -10.703 1 93.69 132 CYS B O 1
ATOM 3058 N N . PHE B 1 133 ? 15.047 -4.586 -10.82 1 93.31 133 PHE B N 1
ATOM 3059 C CA . PHE B 1 133 ? 15.211 -4.582 -12.266 1 93.31 133 PHE B CA 1
ATOM 3060 C C . PHE B 1 133 ? 16.406 -3.719 -12.672 1 93.31 133 PHE B C 1
ATOM 3062 O O . PHE B 1 133 ? 16.859 -2.883 -11.898 1 93.31 133 PHE B O 1
ATOM 3069 N N . LEU B 1 134 ? 16.875 -4.027 -13.836 1 92.62 134 LEU B N 1
ATOM 3070 C CA . LEU B 1 134 ? 17.969 -3.242 -14.383 1 92.62 134 LEU B CA 1
ATOM 3071 C C . LEU B 1 134 ? 17.484 -2.307 -15.484 1 92.62 134 LEU B C 1
ATOM 3073 O O . LEU B 1 134 ? 17.109 -2.758 -16.562 1 92.62 134 LEU B O 1
ATOM 3077 N N . PRO B 1 135 ? 17.562 -0.988 -15.172 1 90 135 PRO B N 1
ATOM 3078 C CA . PRO B 1 135 ? 17.156 -0.06 -16.219 1 90 135 PRO B CA 1
ATOM 3079 C C . PRO B 1 135 ? 18.078 -0.094 -17.438 1 90 135 PRO B C 1
ATOM 3081 O O . PRO B 1 135 ? 19.266 -0.411 -17.297 1 90 135 PRO B O 1
ATOM 3084 N N . ALA B 1 136 ? 17.594 0.187 -18.672 1 87.38 136 ALA B N 1
ATOM 3085 C CA . ALA B 1 136 ? 18.344 0.099 -19.922 1 87.38 136 ALA B CA 1
ATOM 3086 C C . ALA B 1 136 ? 19.609 0.944 -19.875 1 87.38 136 ALA B C 1
ATOM 3088 O O . ALA B 1 136 ? 20.672 0.522 -20.344 1 87.38 136 ALA B O 1
ATOM 3089 N N . ASN B 1 137 ? 19.641 2.082 -19.281 1 86.81 137 ASN B N 1
ATOM 3090 C CA . ASN B 1 137 ? 20.781 2.979 -19.312 1 86.81 137 ASN B CA 1
ATOM 3091 C C . ASN B 1 137 ? 21.422 3.117 -17.938 1 86.81 137 ASN B C 1
ATOM 3093 O O . ASN B 1 137 ? 21.938 4.184 -17.578 1 86.81 137 ASN B O 1
ATOM 3097 N N . SER B 1 138 ? 21.359 2.018 -17.203 1 84.56 138 SER B N 1
ATOM 3098 C CA . SER B 1 138 ? 21.953 2.049 -15.875 1 84.56 138 SER B CA 1
ATOM 3099 C C . SER B 1 138 ? 22.641 0.735 -15.547 1 84.56 138 SER B C 1
ATOM 3101 O O . SER B 1 138 ? 22.312 -0.308 -16.125 1 84.56 138 SER B O 1
ATOM 3103 N N . SER B 1 139 ? 23.688 0.792 -14.773 1 88.19 139 SER B N 1
ATOM 3104 C CA . SER B 1 139 ? 24.391 -0.406 -14.312 1 88.19 139 SER B CA 1
ATOM 3105 C C . SER B 1 139 ? 23.953 -0.792 -12.906 1 88.19 139 SER B C 1
ATOM 3107 O O . SER B 1 139 ? 24.422 -1.784 -12.352 1 88.19 139 SER B O 1
ATOM 3109 N N . GLU B 1 140 ? 23.125 -0.064 -12.453 1 85.44 140 GLU B N 1
ATOM 3110 C CA . GLU B 1 140 ? 22.672 -0.317 -11.086 1 85.44 140 GLU B CA 1
ATOM 3111 C C . GLU B 1 140 ? 21.219 -0.78 -11.062 1 85.44 140 GLU B C 1
ATOM 3113 O O . GLU B 1 140 ? 20.391 -0.252 -11.789 1 85.44 140 GLU B O 1
ATOM 3118 N N . TYR B 1 141 ? 21 -1.808 -10.289 1 89.44 141 TYR B N 1
ATOM 3119 C CA . TYR B 1 141 ? 19.656 -2.322 -10.125 1 89.44 141 TYR B CA 1
ATOM 3120 C C . TYR B 1 141 ? 18.797 -1.353 -9.32 1 89.44 141 TYR B C 1
ATOM 3122 O O . TYR B 1 141 ? 19.297 -0.653 -8.438 1 89.44 141 TYR B O 1
ATOM 3130 N N . GLU B 1 142 ? 17.547 -1.3 -9.68 1 87.19 142 GLU B N 1
ATOM 3131 C CA . GLU B 1 142 ? 16.578 -0.484 -8.961 1 87.19 142 GLU B CA 1
ATOM 3132 C C . GLU B 1 142 ? 15.453 -1.344 -8.383 1 87.19 142 GLU B C 1
ATOM 3134 O O . GLU B 1 142 ? 15.227 -2.467 -8.836 1 87.19 142 GLU B O 1
ATOM 3139 N N . CYS B 1 143 ? 14.805 -0.777 -7.438 1 88.31 143 CYS B N 1
ATOM 3140 C CA . CYS B 1 143 ? 13.82 -1.558 -6.691 1 88.31 143 CYS B CA 1
ATOM 3141 C C . CYS B 1 143 ? 12.469 -1.545 -7.395 1 88.31 143 CYS B C 1
ATOM 3143 O O . CYS B 1 143 ? 12.039 -0.511 -7.914 1 88.31 143 CYS B O 1
ATOM 3145 N N . CYS B 1 144 ? 11.82 -2.713 -7.336 1 92.38 144 CYS B N 1
ATOM 3146 C CA . CYS B 1 144 ? 10.43 -2.773 -7.77 1 92.38 144 CYS B CA 1
ATOM 3147 C C . CYS B 1 144 ? 9.492 -2.303 -6.66 1 92.38 144 CYS B C 1
ATOM 3149 O O . CYS B 1 144 ? 9.859 -2.322 -5.484 1 92.38 144 CYS B O 1
ATOM 3151 N N . HIS B 1 145 ? 8.328 -1.886 -7.066 1 89.75 145 HIS B N 1
ATOM 3152 C CA . HIS B 1 145 ? 7.297 -1.561 -6.086 1 89.75 145 HIS B CA 1
ATOM 3153 C C . HIS B 1 145 ? 6.902 -2.789 -5.273 1 89.75 145 HIS B C 1
ATOM 3155 O O . HIS B 1 145 ? 6.906 -3.908 -5.789 1 89.75 145 HIS B O 1
ATOM 3161 N N . GLU B 1 146 ? 6.445 -2.6 -4.098 1 89.69 146 GLU B N 1
ATOM 3162 C CA . GLU B 1 146 ? 6.176 -3.695 -3.17 1 89.69 146 GLU B CA 1
ATOM 3163 C C . GLU B 1 146 ? 4.953 -4.496 -3.598 1 89.69 146 GLU B C 1
ATOM 3165 O O . GLU B 1 146 ? 4.816 -5.668 -3.244 1 89.69 146 GLU B O 1
ATOM 3170 N N . ALA B 1 147 ? 4.117 -3.9 -4.32 1 93.25 147 ALA B N 1
ATOM 3171 C CA . ALA B 1 147 ? 2.887 -4.574 -4.73 1 93.25 147 ALA B CA 1
ATOM 3172 C C . ALA B 1 147 ? 3.135 -5.488 -5.926 1 93.25 147 ALA B C 1
ATOM 3174 O O . ALA B 1 147 ? 2.24 -6.219 -6.355 1 93.25 147 ALA B O 1
ATOM 3175 N N . CYS B 1 148 ? 4.32 -5.504 -6.41 1 94.69 148 CYS B N 1
ATOM 3176 C CA . CYS B 1 148 ? 4.656 -6.301 -7.582 1 94.69 148 CYS B CA 1
ATOM 3177 C C . CYS B 1 148 ? 4.945 -7.746 -7.199 1 94.69 148 CYS B C 1
ATOM 3179 O O . CYS B 1 148 ? 5.363 -8.023 -6.074 1 94.69 148 CYS B O 1
ATOM 3181 N N . THR B 1 149 ? 4.672 -8.641 -8.148 1 94.25 149 THR B N 1
ATOM 3182 C CA . THR B 1 149 ? 5.176 -10.008 -8.094 1 94.25 149 THR B CA 1
ATOM 3183 C C . THR B 1 149 ? 5.773 -10.422 -9.438 1 94.25 149 THR B C 1
ATOM 3185 O O . THR B 1 149 ? 5.289 -10.008 -10.492 1 94.25 149 THR B O 1
ATOM 3188 N N . GLY B 1 150 ? 6.895 -11.164 -9.297 1 94.94 150 GLY B N 1
ATOM 3189 C CA . GLY B 1 150 ? 7.582 -11.555 -10.516 1 94.94 150 GLY B CA 1
ATOM 3190 C C . GLY B 1 150 ? 8.492 -10.477 -11.062 1 94.94 150 GLY B C 1
ATOM 3191 O O . GLY B 1 150 ? 8.914 -10.539 -12.219 1 94.94 150 GLY B O 1
ATOM 3192 N N . GLY B 1 151 ? 8.664 -9.508 -10.242 1 94.88 151 GLY B N 1
ATOM 3193 C CA . GLY B 1 151 ? 9.555 -8.438 -10.656 1 94.88 151 GLY B CA 1
ATOM 3194 C C . GLY B 1 151 ? 8.836 -7.289 -11.328 1 94.88 151 GLY B C 1
ATOM 3195 O O . GLY B 1 151 ? 7.609 -7.172 -11.227 1 94.88 151 GLY B O 1
ATOM 3196 N N . CYS B 1 152 ? 9.703 -6.359 -11.984 1 95.44 152 CYS B N 1
ATOM 3197 C CA . CYS B 1 152 ? 9.203 -5.164 -12.656 1 95.44 152 CYS B CA 1
ATOM 3198 C C . CYS B 1 152 ? 10.125 -4.758 -13.797 1 95.44 152 CYS B C 1
ATOM 3200 O O . CYS B 1 152 ? 11.219 -5.312 -13.953 1 95.44 152 CYS B O 1
ATOM 3202 N N . THR B 1 153 ? 9.562 -3.904 -14.633 1 93.44 153 THR B N 1
ATOM 3203 C CA . THR B 1 153 ? 10.336 -3.424 -15.766 1 93.44 153 THR B CA 1
ATOM 3204 C C . THR B 1 153 ? 10.664 -1.941 -15.609 1 93.44 153 THR B C 1
ATOM 3206 O O . THR B 1 153 ? 11.32 -1.352 -16.469 1 93.44 153 THR B O 1
ATOM 3209 N N . GLY B 1 154 ? 10.18 -1.427 -14.57 1 90.62 154 GLY B N 1
ATOM 3210 C CA . GLY B 1 154 ? 10.398 -0.018 -14.273 1 90.62 154 GLY B CA 1
ATOM 3211 C C . GLY B 1 154 ? 9.953 0.377 -12.883 1 90.62 154 GLY B C 1
ATOM 3212 O O . GLY B 1 154 ? 9.578 -0.479 -12.078 1 90.62 154 GLY B O 1
ATOM 3213 N N . ARG B 1 155 ? 10.016 1.698 -12.711 1 86.25 155 ARG B N 1
ATOM 3214 C CA . ARG B 1 155 ? 9.672 2.223 -11.391 1 86.25 155 ARG B CA 1
ATOM 3215 C C . ARG B 1 155 ? 8.164 2.34 -11.219 1 86.25 155 ARG B C 1
ATOM 3217 O O . ARG B 1 155 ? 7.445 2.641 -12.172 1 86.25 155 ARG B O 1
ATOM 3224 N N . GLY B 1 156 ? 7.766 2.098 -9.977 1 87.94 156 GLY B N 1
ATOM 3225 C CA . GLY B 1 156 ? 6.375 2.371 -9.648 1 87.94 156 GLY B CA 1
ATOM 3226 C C . GLY B 1 156 ? 5.484 1.152 -9.781 1 87.94 156 GLY B C 1
ATOM 3227 O O . GLY B 1 156 ? 5.895 0.132 -10.336 1 87.94 156 GLY B O 1
ATOM 3228 N N . ALA B 1 157 ? 4.262 1.302 -9.359 1 93.06 157 ALA B N 1
ATOM 3229 C CA . ALA B 1 157 ? 3.297 0.208 -9.266 1 93.06 157 ALA B CA 1
ATOM 3230 C C . ALA B 1 157 ? 2.67 -0.08 -10.633 1 93.06 157 ALA B C 1
ATOM 3232 O O . ALA B 1 157 ? 1.963 -1.078 -10.797 1 93.06 157 ALA B O 1
ATOM 3233 N N . HIS B 1 158 ? 2.969 0.764 -11.625 1 94.69 158 HIS B N 1
ATOM 3234 C CA . HIS B 1 158 ? 2.434 0.578 -12.969 1 94.69 158 HIS B CA 1
ATOM 3235 C C . HIS B 1 158 ? 3.389 -0.235 -13.836 1 94.69 158 HIS B C 1
ATOM 3237 O O . HIS B 1 158 ? 3.061 -0.581 -14.969 1 94.69 158 HIS B O 1
ATOM 3243 N N . GLN B 1 159 ? 4.504 -0.592 -13.305 1 94.56 159 GLN B N 1
ATOM 3244 C CA . GLN B 1 159 ? 5.535 -1.226 -14.125 1 94.56 159 GLN B CA 1
ATOM 3245 C C . GLN B 1 159 ? 5.848 -2.631 -13.617 1 94.56 159 GLN B C 1
ATOM 3247 O O . GLN B 1 159 ? 6.969 -3.117 -13.781 1 94.56 159 GLN B O 1
ATOM 3252 N N . CYS B 1 160 ? 4.855 -3.217 -12.938 1 96.19 160 CYS B N 1
ATOM 3253 C CA . CYS B 1 160 ? 5.016 -4.566 -12.406 1 96.19 160 CYS B CA 1
ATOM 3254 C C . CYS B 1 160 ? 4.805 -5.609 -13.5 1 96.19 160 CYS B C 1
ATOM 3256 O O . CYS B 1 160 ? 4.008 -5.402 -14.414 1 96.19 160 CYS B O 1
ATOM 3258 N N . VAL B 1 161 ? 5.508 -6.738 -13.453 1 96.06 161 VAL B N 1
ATOM 3259 C CA . VAL B 1 161 ? 5.215 -7.879 -14.32 1 96.06 161 VAL B CA 1
ATOM 3260 C C . VAL B 1 161 ? 3.816 -8.406 -14.008 1 96.06 161 VAL B C 1
ATOM 3262 O O . VAL B 1 161 ? 3.057 -8.742 -14.922 1 96.06 161 VAL B O 1
ATOM 3265 N N . ALA B 1 162 ? 3.561 -8.477 -12.75 1 95.62 162 ALA B N 1
ATOM 3266 C CA . ALA B 1 162 ? 2.238 -8.875 -12.273 1 95.62 162 ALA B CA 1
ATOM 3267 C C . ALA B 1 162 ? 1.955 -8.289 -10.898 1 95.62 162 ALA B C 1
ATOM 3269 O O . ALA B 1 162 ? 2.869 -7.816 -10.211 1 95.62 162 ALA B O 1
ATOM 3270 N N . CYS B 1 163 ? 0.649 -8.336 -10.578 1 96 163 CYS B N 1
ATOM 3271 C CA . CYS B 1 163 ? 0.258 -7.801 -9.273 1 96 163 CYS B CA 1
ATOM 3272 C C . CYS B 1 163 ? 0.14 -8.914 -8.242 1 96 163 CYS B C 1
ATOM 3274 O O . CYS B 1 163 ? -0.527 -9.922 -8.484 1 96 163 CYS B O 1
ATOM 3276 N N . ARG B 1 164 ? 0.73 -8.625 -7.137 1 94.12 164 ARG B N 1
ATOM 3277 C CA . ARG B 1 164 ? 0.737 -9.617 -6.066 1 94.12 164 ARG B CA 1
ATOM 3278 C C . ARG B 1 164 ? -0.676 -9.891 -5.559 1 94.12 164 ARG B C 1
ATOM 3280 O O . ARG B 1 164 ? -1.035 -11.031 -5.285 1 94.12 164 ARG B O 1
ATOM 3287 N N . GLU B 1 165 ? -1.469 -8.789 -5.492 1 93.62 165 GLU B N 1
ATOM 3288 C CA . GLU B 1 165 ? -2.818 -8.953 -4.957 1 93.62 165 GLU B CA 1
ATOM 3289 C C . GLU B 1 165 ? -3.865 -8.438 -5.941 1 93.62 165 GLU B C 1
ATOM 3291 O O . GLU B 1 165 ? -4.621 -9.227 -6.52 1 93.62 165 GLU B O 1
ATOM 3296 N N . LEU B 1 166 ? -3.852 -7.164 -6.148 1 96.12 166 LEU B N 1
ATOM 3297 C CA . LEU B 1 166 ? -4.934 -6.582 -6.938 1 96.12 166 LEU B CA 1
ATOM 3298 C C . LEU B 1 166 ? -4.387 -5.578 -7.949 1 96.12 166 LEU B C 1
ATOM 3300 O O . LEU B 1 166 ? -3.336 -4.977 -7.727 1 96.12 166 LEU B O 1
ATOM 3304 N N . SER B 1 167 ? -5.113 -5.477 -9.031 1 97.25 167 SER B N 1
ATOM 3305 C CA . SER B 1 167 ? -4.809 -4.48 -10.055 1 97.25 167 SER B CA 1
ATOM 3306 C C . SER B 1 167 ? -5.863 -3.381 -10.086 1 97.25 167 SER B C 1
ATOM 3308 O O . SER B 1 167 ? -7.059 -3.664 -10.195 1 97.25 167 SER B O 1
ATOM 3310 N N . LEU B 1 168 ? -5.434 -2.127 -9.922 1 97.69 168 LEU B N 1
ATOM 3311 C CA . LEU B 1 168 ? -6.285 -0.945 -10 1 97.69 168 LEU B CA 1
ATOM 3312 C C . LEU B 1 168 ? -5.902 -0.081 -11.195 1 97.69 168 LEU B C 1
ATOM 3314 O O . LEU B 1 168 ? -4.914 0.655 -11.148 1 97.69 168 LEU B O 1
ATOM 3318 N N . ASP B 1 169 ? -6.652 -0.137 -12.242 1 95.31 169 ASP B N 1
ATOM 3319 C CA . ASP B 1 169 ? -6.434 0.683 -13.43 1 95.31 169 ASP B CA 1
ATOM 3320 C C . ASP B 1 169 ? -5 0.55 -13.938 1 95.31 169 ASP B C 1
ATOM 3322 O O . ASP B 1 169 ? -4.336 1.552 -14.211 1 95.31 169 ASP B O 1
ATOM 3326 N N . GLY B 1 170 ? -4.48 -0.622 -13.867 1 94.81 170 GLY B N 1
ATOM 3327 C CA . GLY B 1 170 ? -3.17 -0.906 -14.43 1 94.81 170 GLY B CA 1
ATOM 3328 C C . GLY B 1 170 ? -2.057 -0.835 -13.398 1 94.81 170 GLY B C 1
ATOM 3329 O O . GLY B 1 170 ? -0.91 -1.181 -13.695 1 94.81 170 GLY B O 1
ATOM 3330 N N . ALA B 1 171 ? -2.334 -0.352 -12.242 1 96.62 171 ALA B N 1
ATOM 3331 C CA . ALA B 1 171 ? -1.35 -0.306 -11.164 1 96.62 171 ALA B CA 1
ATOM 3332 C C . ALA B 1 171 ? -1.623 -1.391 -10.125 1 96.62 171 ALA B C 1
ATOM 3334 O O . ALA B 1 171 ? -2.779 -1.676 -9.812 1 96.62 171 ALA B O 1
ATOM 3335 N N . CYS B 1 172 ? -0.581 -1.923 -9.625 1 96.75 172 CYS B N 1
ATOM 3336 C CA . CYS B 1 172 ? -0.727 -2.945 -8.594 1 96.75 172 CYS B CA 1
ATOM 3337 C C . CYS B 1 172 ? -0.97 -2.314 -7.227 1 96.75 172 CYS B C 1
ATOM 3339 O O . CYS B 1 172 ? -0.296 -1.354 -6.852 1 96.75 172 CYS B O 1
ATOM 3341 N N . VAL B 1 173 ? -1.937 -2.842 -6.484 1 95.06 173 VAL B N 1
ATOM 3342 C CA . VAL B 1 173 ? -2.258 -2.328 -5.156 1 95.06 173 VAL B CA 1
ATOM 3343 C C . VAL B 1 173 ? -2.514 -3.492 -4.199 1 95.06 173 VAL B C 1
ATOM 3345 O O . VAL B 1 173 ? -2.854 -4.594 -4.633 1 95.06 173 VAL B O 1
ATOM 3348 N N . HIS B 1 174 ? -2.344 -3.215 -2.908 1 92.69 174 HIS B N 1
ATOM 3349 C CA . HIS B 1 174 ? -2.615 -4.238 -1.904 1 92.69 174 HIS B CA 1
ATOM 3350 C C . HIS B 1 174 ? -4.109 -4.359 -1.629 1 92.69 174 HIS B C 1
ATOM 3352 O O . HIS B 1 174 ? -4.598 -5.438 -1.292 1 92.69 174 HIS B O 1
ATOM 3358 N N . GLN B 1 175 ? -4.777 -3.264 -1.753 1 94.38 175 GLN B N 1
ATOM 3359 C CA . GLN B 1 175 ? -6.215 -3.199 -1.503 1 94.38 175 GLN B CA 1
ATOM 3360 C C . GLN B 1 175 ? -6.887 -2.184 -2.424 1 94.38 175 GLN B C 1
ATOM 3362 O O . GLN B 1 175 ? -6.285 -1.173 -2.787 1 94.38 175 GLN B O 1
ATOM 3367 N N . CYS B 1 176 ? -8.133 -2.506 -2.752 1 96.81 176 CYS B N 1
ATOM 3368 C CA . CYS B 1 176 ? -8.898 -1.529 -3.52 1 96.81 176 CYS B CA 1
ATOM 3369 C C . CYS B 1 176 ? -9.297 -0.342 -2.652 1 96.81 176 CYS B C 1
ATOM 3371 O O . CYS B 1 176 ? -9.516 -0.493 -1.449 1 96.81 176 CYS B O 1
ATOM 3373 N N . PRO B 1 177 ? -9.352 0.841 -3.266 1 96.06 177 PRO B N 1
ATOM 3374 C CA . PRO B 1 177 ? -9.945 1.946 -2.508 1 96.06 177 PRO B CA 1
ATOM 3375 C C . PRO B 1 177 ? -11.359 1.638 -2.023 1 96.06 177 PRO B C 1
ATOM 3377 O O . PRO B 1 177 ? -12.211 1.216 -2.812 1 96.06 177 PRO B O 1
ATOM 3380 N N . PRO B 1 178 ? -11.586 1.83 -0.753 1 95.69 178 PRO B N 1
ATOM 3381 C CA . PRO B 1 178 ? -12.898 1.471 -0.225 1 95.69 178 PRO B CA 1
ATOM 3382 C C . PRO B 1 178 ? -14.016 2.359 -0.771 1 95.69 178 PRO B C 1
ATOM 3384 O O . PRO B 1 178 ? -13.773 3.521 -1.111 1 95.69 178 PRO B O 1
ATOM 3387 N N . MET B 1 179 ? -15.25 1.818 -0.828 1 95.31 179 MET B N 1
ATOM 3388 C CA . MET B 1 179 ? -16.406 2.549 -1.357 1 95.31 179 MET B CA 1
ATOM 3389 C C . MET B 1 179 ? -16.781 3.699 -0.435 1 95.31 179 MET B C 1
ATOM 3391 O O . MET B 1 179 ? -17.422 4.66 -0.869 1 95.31 179 MET B O 1
ATOM 3395 N N . MET B 1 180 ? -16.5 3.561 0.849 1 94.88 180 MET B N 1
ATOM 3396 C CA . MET B 1 180 ? -16.734 4.598 1.848 1 94.88 180 MET B CA 1
ATOM 3397 C C . MET B 1 180 ? -15.477 4.887 2.646 1 94.88 180 MET B C 1
ATOM 3399 O O . MET B 1 180 ? -14.688 3.979 2.91 1 94.88 180 MET B O 1
ATOM 3403 N N . VAL B 1 181 ? -15.266 6.113 3.029 1 94.31 181 VAL B N 1
ATOM 3404 C CA . VAL B 1 181 ? -14.086 6.48 3.803 1 94.31 181 VAL B CA 1
ATOM 3405 C C . VAL B 1 181 ? -14.508 7.27 5.043 1 94.31 181 VAL B C 1
ATOM 3407 O O . VAL B 1 181 ? -15.5 7.992 5.016 1 94.31 181 VAL B O 1
ATOM 3410 N N . HIS B 1 182 ? -13.688 7.09 6.043 1 92.56 182 HIS B N 1
ATOM 3411 C CA . HIS B 1 182 ? -13.945 7.805 7.289 1 92.56 182 HIS B CA 1
ATOM 3412 C C . HIS B 1 182 ? -13.586 9.281 7.164 1 92.56 182 HIS B C 1
ATOM 3414 O O . HIS B 1 182 ? -12.469 9.617 6.754 1 92.56 182 HIS B O 1
ATOM 3420 N N . ASP B 1 183 ? -14.508 10.117 7.445 1 88.94 183 ASP B N 1
ATOM 3421 C CA . ASP B 1 183 ? -14.266 11.555 7.559 1 88.94 183 ASP B CA 1
ATOM 3422 C C . ASP B 1 183 ? -14.094 11.969 9.016 1 88.94 183 ASP B C 1
ATOM 3424 O O . ASP B 1 183 ? -15.062 12 9.773 1 88.94 183 ASP B O 1
ATOM 3428 N N . PRO B 1 184 ? -12.945 12.242 9.352 1 83.88 184 PRO B N 1
ATOM 3429 C CA . PRO B 1 184 ? -12.711 12.555 10.766 1 83.88 184 PRO B CA 1
ATOM 3430 C C . PRO B 1 184 ? -13.469 13.789 11.234 1 83.88 184 PRO B C 1
ATOM 3432 O O . PRO B 1 184 ? -13.836 13.891 12.406 1 83.88 184 PRO B O 1
ATOM 3435 N N . LYS B 1 185 ? -13.633 14.758 10.414 1 84.31 185 LYS B N 1
ATOM 3436 C CA . LYS B 1 185 ? -14.344 15.977 10.789 1 84.31 185 LYS B CA 1
ATOM 3437 C C . LYS B 1 185 ? -15.82 15.695 11.047 1 84.31 185 LYS B C 1
ATOM 3439 O O . LYS B 1 185 ? -16.375 16.156 12.047 1 84.31 185 LYS B O 1
ATOM 3444 N N . LYS B 1 186 ? -16.422 14.914 10.203 1 88.12 186 LYS B N 1
ATOM 3445 C CA . LYS B 1 186 ? -17.828 14.594 10.336 1 88.12 186 LYS B CA 1
ATOM 3446 C C . LYS B 1 186 ? -18.047 13.406 11.266 1 88.12 186 LYS B C 1
ATOM 3448 O O . LYS B 1 186 ? -19.156 13.188 11.758 1 88.12 186 LYS B O 1
ATOM 3453 N N . GLY B 1 187 ? -16.953 12.719 11.484 1 90.62 187 GLY B N 1
ATOM 3454 C CA . GLY B 1 187 ? -17.031 11.555 12.359 1 90.62 187 GLY B CA 1
ATOM 3455 C C . GLY B 1 187 ? -17.875 10.438 11.789 1 90.62 187 GLY B C 1
ATOM 3456 O O . GLY B 1 187 ? -18.562 9.734 12.539 1 90.62 187 GLY B O 1
ATOM 3457 N N . MET B 1 188 ? -18 10.391 10.492 1 93.25 188 MET B N 1
ATOM 3458 C CA . MET B 1 188 ? -18.828 9.375 9.852 1 93.25 188 MET B CA 1
ATOM 3459 C C . MET B 1 188 ? -18.203 8.914 8.539 1 93.25 188 MET B C 1
ATOM 3461 O O . MET B 1 188 ? -17.25 9.516 8.062 1 93.25 188 MET B O 1
ATOM 3465 N N . LEU B 1 189 ? -18.781 7.848 8 1 94.38 189 LEU B N 1
ATOM 3466 C CA . LEU B 1 189 ? -18.375 7.387 6.68 1 94.38 189 LEU B CA 1
ATOM 3467 C C . LEU B 1 189 ? -19.062 8.188 5.582 1 94.38 189 LEU B C 1
ATOM 3469 O O . LEU B 1 189 ? -20.25 8.508 5.688 1 94.38 189 LEU B O 1
ATOM 3473 N N . ILE B 1 190 ? -18.297 8.547 4.68 1 95.31 190 ILE B N 1
ATOM 3474 C CA . ILE B 1 190 ? -18.828 9.242 3.518 1 95.31 190 ILE B CA 1
ATOM 3475 C C . ILE B 1 190 ? -18.438 8.5 2.242 1 95.31 190 ILE B C 1
ATOM 3477 O O . ILE B 1 190 ? -17.469 7.746 2.229 1 95.31 190 ILE B O 1
ATOM 3481 N N . PRO B 1 191 ? -19.203 8.703 1.197 1 95.31 191 PRO B N 1
ATOM 3482 C CA . PRO B 1 191 ? -18.844 8.039 -0.063 1 95.31 191 PRO B CA 1
ATOM 3483 C C . PRO B 1 191 ? -17.469 8.445 -0.575 1 95.31 191 PRO B C 1
ATOM 3485 O O . PRO B 1 191 ? -17.094 9.617 -0.484 1 95.31 191 PRO B O 1
ATOM 3488 N N . ASN B 1 192 ? -16.734 7.488 -1.069 1 95.94 192 ASN B N 1
ATOM 3489 C CA . ASN B 1 192 ? -15.438 7.691 -1.707 1 95.94 192 ASN B CA 1
ATOM 3490 C C . ASN B 1 192 ? -15.57 7.773 -3.225 1 95.94 192 ASN B C 1
ATOM 3492 O O . ASN B 1 192 ? -15.898 6.785 -3.881 1 95.94 192 ASN B O 1
ATOM 3496 N N . PRO B 1 193 ? -15.273 8.867 -3.738 1 95.62 193 PRO B N 1
ATOM 3497 C CA . PRO B 1 193 ? -15.391 8.984 -5.191 1 95.62 193 PRO B CA 1
ATOM 3498 C C . PRO B 1 193 ? -14.445 8.047 -5.941 1 95.62 193 PRO B C 1
ATOM 3500 O O . PRO B 1 193 ? -14.695 7.711 -7.102 1 95.62 193 PRO B O 1
ATOM 3503 N N . LYS B 1 194 ? -13.398 7.598 -5.332 1 95.62 194 LYS B N 1
ATOM 3504 C CA . LYS B 1 194 ? -12.422 6.711 -5.961 1 95.62 194 LYS B CA 1
ATOM 3505 C C . LYS B 1 194 ? -12.68 5.254 -5.582 1 95.62 194 LYS B C 1
ATOM 3507 O O . LYS B 1 194 ? -11.859 4.379 -5.871 1 95.62 194 LYS B O 1
ATOM 3512 N N . GLY B 1 195 ? -13.703 5.027 -4.914 1 96.94 195 GLY B N 1
ATOM 3513 C CA . GLY B 1 195 ? -14.031 3.695 -4.43 1 96.94 195 GLY B CA 1
ATOM 3514 C C . GLY B 1 195 ? -14.164 2.674 -5.543 1 96.94 195 GLY B C 1
ATOM 3515 O O . GLY B 1 195 ? -14.633 2.994 -6.637 1 96.94 195 GLY B O 1
ATOM 3516 N N . ARG B 1 196 ? -13.758 1.434 -5.242 1 97.75 196 ARG B N 1
ATOM 3517 C CA . ARG B 1 196 ? -13.836 0.311 -6.172 1 97.75 196 ARG B CA 1
ATOM 3518 C C . ARG B 1 196 ? -14.281 -0.96 -5.457 1 97.75 196 ARG B C 1
ATOM 3520 O O . ARG B 1 196 ? -14.086 -1.103 -4.25 1 97.75 196 ARG B O 1
ATOM 3527 N N . TYR B 1 197 ? -14.914 -1.831 -6.281 1 97.12 197 TYR B N 1
ATOM 3528 C CA . TYR B 1 197 ? -15.266 -3.154 -5.777 1 97.12 197 TYR B CA 1
ATOM 3529 C C . TYR B 1 197 ? -14.164 -4.164 -6.082 1 97.12 197 TYR B C 1
ATOM 3531 O O . TYR B 1 197 ? -13.562 -4.133 -7.16 1 97.12 197 TYR B O 1
ATOM 3539 N N . VAL B 1 198 ? -13.922 -4.961 -5.082 1 96.88 198 VAL B N 1
ATOM 3540 C CA . VAL B 1 198 ? -12.992 -6.059 -5.316 1 96.88 198 VAL B CA 1
ATOM 3541 C C . VAL B 1 198 ? -13.68 -7.152 -6.133 1 96.88 198 VAL B C 1
ATOM 3543 O O . VAL B 1 198 ? -14.727 -7.664 -5.738 1 96.88 198 VAL B O 1
ATOM 3546 N N . TYR B 1 199 ? -13.148 -7.461 -7.289 1 94.5 199 TYR B N 1
ATOM 3547 C CA . TYR B 1 199 ? -13.609 -8.547 -8.141 1 94.5 199 TYR B CA 1
ATOM 3548 C C . TYR B 1 199 ? -12.438 -9.375 -8.656 1 94.5 199 TYR B C 1
ATOM 3550 O O . TYR B 1 199 ? -11.695 -8.93 -9.539 1 94.5 199 TYR B O 1
ATOM 3558 N N . ASP B 1 200 ? -12.352 -10.617 -8 1 89.25 200 ASP B N 1
ATOM 3559 C CA . ASP B 1 200 ? -11.203 -11.469 -8.32 1 89.25 200 ASP B CA 1
ATOM 3560 C C . ASP B 1 200 ? -9.891 -10.758 -7.992 1 89.25 200 ASP B C 1
ATOM 3562 O O . ASP B 1 200 ? -9.602 -10.477 -6.828 1 89.25 200 ASP B O 1
ATOM 3566 N N . ARG B 1 201 ? -9.102 -10.367 -9.039 1 92.06 201 ARG B N 1
ATOM 3567 C CA . ARG B 1 201 ? -7.816 -9.711 -8.812 1 92.06 201 ARG B CA 1
ATOM 3568 C C . ARG B 1 201 ? -7.84 -8.266 -9.312 1 92.06 201 ARG B C 1
ATOM 3570 O O . ARG B 1 201 ? -6.789 -7.684 -9.594 1 92.06 201 ARG B O 1
ATOM 3577 N N . TYR B 1 202 ? -9.023 -7.801 -9.406 1 95.81 202 TYR B N 1
ATOM 3578 C CA . TYR B 1 202 ? -9.156 -6.465 -9.969 1 95.81 202 TYR B CA 1
ATOM 3579 C C . TYR B 1 202 ? -10.023 -5.578 -9.078 1 95.81 202 TYR B C 1
ATOM 3581 O O . TYR B 1 202 ? -10.891 -6.074 -8.359 1 95.81 202 TYR B O 1
ATOM 3589 N N . CYS B 1 203 ? -9.742 -4.309 -9.102 1 97.75 203 CYS B N 1
ATOM 3590 C CA . CYS B 1 203 ? -10.617 -3.283 -8.555 1 97.75 203 CYS B CA 1
ATOM 3591 C C . CYS B 1 203 ? -11.516 -2.697 -9.633 1 97.75 203 CYS B C 1
ATOM 3593 O O . CYS B 1 203 ? -11.031 -2.053 -10.57 1 97.75 203 CYS B O 1
ATOM 3595 N N . VAL B 1 204 ? -12.805 -2.877 -9.508 1 97.25 204 VAL B N 1
ATOM 3596 C CA . VAL B 1 204 ? -13.695 -2.5 -10.602 1 97.25 204 VAL B CA 1
ATOM 3597 C C . VAL B 1 204 ? -14.695 -1.458 -10.109 1 97.25 204 VAL B C 1
ATOM 3599 O O . VAL B 1 204 ? -15.016 -1.406 -8.922 1 97.25 204 VAL B O 1
ATOM 3602 N N . GLU B 1 205 ? -15.188 -0.672 -10.969 1 96.75 205 GLU B N 1
ATOM 3603 C CA . GLU B 1 205 ? -16.141 0.384 -10.633 1 96.75 205 GLU B CA 1
ATOM 3604 C C . GLU B 1 205 ? -17.516 -0.194 -10.305 1 96.75 205 GLU B C 1
ATOM 3606 O O . GLU B 1 205 ? -18.219 0.326 -9.438 1 96.75 205 GLU B O 1
ATOM 3611 N N . GLU B 1 206 ? -17.812 -1.202 -11.078 1 96.06 206 GLU B N 1
ATOM 3612 C CA . GLU B 1 206 ? -19.109 -1.865 -10.906 1 96.06 206 GLU B CA 1
ATOM 3613 C C . GLU B 1 206 ? -18.953 -3.381 -10.992 1 96.06 206 GLU B C 1
ATOM 3615 O O . GLU B 1 206 ? -18.188 -3.893 -11.812 1 96.06 206 GLU B O 1
ATOM 3620 N N . CYS B 1 207 ? -19.797 -4.043 -10.156 1 95.5 207 CYS B N 1
ATOM 3621 C CA . CYS B 1 207 ? -19.766 -5.5 -10.195 1 95.5 207 CYS B CA 1
ATOM 3622 C C . CYS B 1 207 ? -20.5 -6.027 -11.43 1 95.5 207 CYS B C 1
ATOM 3624 O O . CYS B 1 207 ? -21.516 -5.461 -11.844 1 95.5 207 CYS B O 1
ATOM 3626 N N . PRO B 1 208 ? -19.984 -7.141 -11.977 1 94 208 PRO B N 1
ATOM 3627 C CA . PRO B 1 208 ? -20.75 -7.793 -13.039 1 94 208 PRO B CA 1
ATOM 3628 C C . PRO B 1 208 ? -22.203 -8.078 -12.633 1 94 208 PRO B C 1
ATOM 3630 O O . PRO B 1 208 ? -22.469 -8.391 -11.477 1 94 208 PRO B O 1
ATOM 3633 N N . LYS B 1 209 ? -23.078 -8.023 -13.648 1 91.56 209 LYS B N 1
ATOM 3634 C CA . LYS B 1 209 ? -24.516 -8.117 -13.391 1 91.56 209 LYS B CA 1
ATOM 3635 C C . LYS B 1 209 ? -24.891 -9.477 -12.805 1 91.56 209 LYS B C 1
ATOM 3637 O O . LYS B 1 209 ? -25.875 -9.602 -12.086 1 91.56 209 LYS B O 1
ATOM 3642 N N . GLU B 1 210 ? -24.078 -10.445 -13.07 1 91.69 210 GLU B N 1
ATOM 3643 C CA . GLU B 1 210 ? -24.375 -11.812 -12.656 1 91.69 210 GLU B CA 1
ATOM 3644 C C . GLU B 1 210 ? -23.969 -12.047 -11.203 1 91.69 210 GLU B C 1
ATOM 3646 O O . GLU B 1 210 ? -24.281 -13.102 -10.641 1 91.69 210 GLU B O 1
ATOM 3651 N N . LEU B 1 211 ? -23.297 -11.109 -10.602 1 93.81 211 LEU B N 1
ATOM 3652 C CA . LEU B 1 211 ? -22.797 -11.297 -9.242 1 93.81 211 LEU B CA 1
ATOM 3653 C C . LEU B 1 211 ? -23.547 -10.398 -8.266 1 93.81 211 LEU B C 1
ATOM 3655 O O . LEU B 1 211 ? -24.156 -9.406 -8.664 1 93.81 211 LEU B O 1
ATOM 3659 N N . LEU B 1 212 ? -23.484 -10.805 -7.035 1 94.56 212 LEU B N 1
ATOM 3660 C CA . LEU B 1 212 ? -24.031 -10 -5.949 1 94.56 212 LEU B CA 1
ATOM 3661 C C . LEU B 1 212 ? -22.969 -9.047 -5.395 1 94.56 212 LEU B C 1
ATOM 3663 O O . LEU B 1 212 ? -21.797 -9.164 -5.723 1 94.56 212 LEU B O 1
ATOM 3667 N N . VAL B 1 213 ? -23.469 -8.062 -4.664 1 94.94 213 VAL B N 1
ATOM 3668 C CA . VAL B 1 213 ? -22.578 -7.094 -4.031 1 94.94 213 VAL B CA 1
ATOM 3669 C C . VAL B 1 213 ? -22.688 -7.207 -2.512 1 94.94 213 VAL B C 1
ATOM 3671 O O . VAL B 1 213 ? -23.797 -7.176 -1.959 1 94.94 213 VAL B O 1
ATOM 3674 N N . GLU B 1 214 ? -21.609 -7.402 -1.873 1 93.38 214 GLU B N 1
ATOM 3675 C CA . GLU B 1 214 ? -21.531 -7.336 -0.417 1 93.38 214 GLU B CA 1
ATOM 3676 C C . GLU B 1 214 ? -20.359 -6.465 0.036 1 93.38 214 GLU B C 1
ATOM 3678 O O . GLU B 1 214 ? -19.203 -6.727 -0.313 1 93.38 214 GLU B O 1
ATOM 3683 N N . ARG B 1 215 ? -20.672 -5.414 0.81 1 92.5 215 ARG B N 1
ATOM 3684 C CA . ARG B 1 215 ? -19.656 -4.445 1.2 1 92.5 215 ARG B CA 1
ATOM 3685 C C . ARG B 1 215 ? -18.953 -3.871 -0.023 1 92.5 215 ARG B C 1
ATOM 3687 O O . ARG B 1 215 ? -19.578 -3.254 -0.881 1 92.5 215 ARG B O 1
ATOM 3694 N N . ASP B 1 216 ? -17.625 -4.105 -0.135 1 95.25 216 ASP B N 1
ATOM 3695 C CA . ASP B 1 216 ? -16.859 -3.574 -1.258 1 95.25 216 ASP B CA 1
ATOM 3696 C C . ASP B 1 216 ? -16.359 -4.699 -2.154 1 95.25 216 ASP B C 1
ATOM 3698 O O . ASP B 1 216 ? -15.227 -4.641 -2.648 1 95.25 216 ASP B O 1
ATOM 3702 N N . ALA B 1 217 ? -17.219 -5.734 -2.303 1 96.44 217 ALA B N 1
ATOM 3703 C CA . ALA B 1 217 ? -16.766 -6.871 -3.092 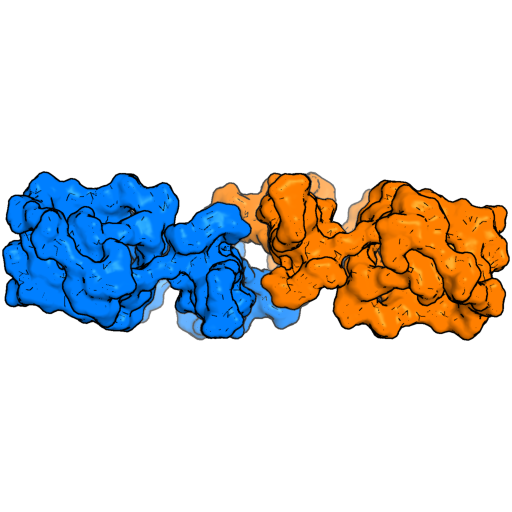1 96.44 217 ALA B CA 1
ATOM 3704 C C . ALA B 1 217 ? -17.891 -7.438 -3.947 1 96.44 217 ALA B C 1
ATOM 3706 O O . ALA B 1 217 ? -19.062 -7.391 -3.557 1 96.44 217 ALA B O 1
ATOM 3707 N N . CYS B 1 218 ? -17.594 -7.926 -5.094 1 96.69 218 CYS B N 1
ATOM 3708 C CA . CYS B 1 218 ? -18.484 -8.703 -5.934 1 96.69 218 CYS B CA 1
ATOM 3709 C C . CYS B 1 218 ? -18.469 -10.172 -5.547 1 96.69 218 CYS B C 1
ATOM 3711 O O . CYS B 1 218 ? -17.422 -10.828 -5.641 1 96.69 218 CYS B O 1
ATOM 3713 N N . VAL B 1 219 ? -19.594 -10.727 -5.184 1 95.75 219 VAL B N 1
ATOM 3714 C CA . VAL B 1 219 ? -19.594 -12.07 -4.613 1 95.75 219 VAL B CA 1
ATOM 3715 C C . VAL B 1 219 ? -20.625 -12.938 -5.312 1 95.75 219 VAL B C 1
ATOM 3717 O O . VAL B 1 219 ? -21.609 -12.422 -5.855 1 95.75 219 VAL B O 1
ATOM 3720 N N . ARG B 1 220 ? -20.328 -14.195 -5.363 1 93.88 220 ARG B N 1
ATOM 3721 C CA . ARG B 1 220 ? -21.312 -15.141 -5.891 1 93.88 220 ARG B CA 1
ATOM 3722 C C . ARG B 1 220 ? -22.344 -15.5 -4.836 1 93.88 220 ARG B C 1
ATOM 3724 O O . ARG B 1 220 ? -23.531 -15.688 -5.16 1 93.88 220 ARG B O 1
ATOM 3731 N N . HIS B 1 221 ? -21.859 -15.609 -3.609 1 92.19 221 HIS B N 1
ATOM 3732 C CA . HIS B 1 221 ? -22.703 -15.914 -2.459 1 92.19 221 HIS B CA 1
ATOM 3733 C C . HIS B 1 221 ? -22.516 -14.891 -1.345 1 92.19 221 HIS B C 1
ATOM 3735 O O . HIS B 1 221 ? -21.406 -14.422 -1.114 1 92.19 221 HIS B O 1
ATOM 3741 N N . CYS B 1 222 ? -23.625 -14.625 -0.608 1 93.12 222 CYS B N 1
ATOM 3742 C CA . CYS B 1 222 ? -23.5 -13.75 0.553 1 93.12 222 CYS B CA 1
ATOM 3743 C C . CYS B 1 222 ? -22.75 -14.445 1.68 1 93.12 222 CYS B C 1
ATOM 3745 O O . CYS B 1 222 ? -22.781 -15.672 1.786 1 93.12 222 CYS B O 1
ATOM 3747 N N . SER B 1 223 ? -22.141 -13.656 2.465 1 92.44 223 SER B N 1
ATOM 3748 C CA . SER B 1 223 ? -21.391 -14.188 3.604 1 92.44 223 SER B CA 1
ATOM 3749 C C . SER B 1 223 ? -22.344 -14.789 4.645 1 92.44 223 SER B C 1
ATOM 3751 O O . SER B 1 223 ? -23.547 -14.562 4.59 1 92.44 223 SER B O 1
ATOM 3753 N N . GLU B 1 224 ? -21.672 -15.508 5.523 1 87.94 224 GLU B N 1
ATOM 3754 C CA . GLU B 1 224 ? -22.469 -16.094 6.598 1 87.94 224 GLU B CA 1
ATOM 3755 C C . GLU B 1 224 ? -23.188 -15.016 7.41 1 87.94 224 GLU B C 1
ATOM 3757 O O . GLU B 1 224 ? -22.578 -14.016 7.789 1 87.94 224 GLU B O 1
ATOM 3762 N N . GLY B 1 225 ? -24.469 -15.18 7.645 1 86.31 225 GLY B N 1
ATOM 3763 C CA . GLY B 1 225 ? -25.266 -14.227 8.406 1 86.31 225 GLY B CA 1
ATOM 3764 C C . GLY B 1 225 ? -25.906 -13.164 7.539 1 86.31 225 GLY B C 1
ATOM 3765 O O . GLY B 1 225 ? -26.609 -12.289 8.047 1 86.31 225 GLY B O 1
ATOM 3766 N N . SER B 1 226 ? -25.625 -13.219 6.246 1 88.44 226 SER B N 1
ATOM 3767 C CA . SER B 1 226 ? -26.219 -12.281 5.297 1 88.44 226 SER B CA 1
ATOM 3768 C C . SER B 1 226 ? -27.031 -13.008 4.23 1 88.44 226 SER B C 1
ATOM 3770 O O . SER B 1 226 ? -26.891 -14.219 4.055 1 88.44 226 SER B O 1
ATOM 3772 N N . HIS B 1 227 ? -27.938 -12.25 3.625 1 87.25 227 HIS B N 1
ATOM 3773 C CA . HIS B 1 227 ? -28.766 -12.828 2.574 1 87.25 227 HIS B CA 1
ATOM 3774 C C . HIS B 1 227 ? -29.172 -11.781 1.538 1 87.25 227 HIS B C 1
ATOM 3776 O O . HIS B 1 227 ? -29.047 -10.578 1.79 1 87.25 227 HIS B O 1
ATOM 3782 N N . HIS B 1 228 ? -29.438 -12.328 0.401 1 87.12 228 HIS B N 1
ATOM 3783 C CA . HIS B 1 228 ? -29.953 -11.477 -0.659 1 87.12 228 HIS B CA 1
ATOM 3784 C C . HIS B 1 228 ? -31.469 -11.664 -0.828 1 87.12 228 HIS B C 1
ATOM 3786 O O . HIS B 1 228 ? -31.938 -12.789 -0.957 1 87.12 228 HIS B O 1
ATOM 3792 N N . ASP B 1 229 ? -32.094 -10.562 -0.75 1 77.88 229 ASP B N 1
ATOM 3793 C CA . ASP B 1 229 ? -33.562 -10.609 -0.967 1 77.88 229 ASP B CA 1
ATOM 3794 C C . ASP B 1 229 ? -33.875 -10.562 -2.455 1 77.88 229 ASP B C 1
ATOM 3796 O O . ASP B 1 229 ? -33.75 -9.508 -3.09 1 77.88 229 ASP B O 1
ATOM 3800 N N . MET B 1 230 ? -34.375 -11.625 -3.004 1 76.38 230 MET B N 1
ATOM 3801 C CA . MET B 1 230 ? -34.656 -11.758 -4.434 1 76.38 230 MET B CA 1
ATOM 3802 C C . MET B 1 230 ? -35.812 -10.875 -4.852 1 76.38 230 MET B C 1
ATOM 3804 O O . MET B 1 230 ? -36 -10.594 -6.039 1 76.38 230 MET B O 1
ATOM 3808 N N . THR B 1 231 ? -36.594 -10.547 -3.832 1 71.75 231 THR B N 1
ATOM 3809 C CA . THR B 1 231 ? -37.781 -9.75 -4.152 1 71.75 231 THR B CA 1
ATOM 3810 C C . THR B 1 231 ? -37.406 -8.289 -4.371 1 71.75 231 THR B C 1
ATOM 3812 O O . THR B 1 231 ? -38.156 -7.52 -4.949 1 71.75 231 THR B O 1
ATOM 3815 N N . LYS B 1 232 ? -36.281 -7.957 -3.908 1 67 232 LYS B N 1
ATOM 3816 C CA . LYS B 1 232 ? -35.812 -6.586 -4.062 1 67 232 LYS B CA 1
ATOM 3817 C C . LYS B 1 232 ? -34.906 -6.453 -5.297 1 67 232 LYS B C 1
ATOM 3819 O O . LYS B 1 232 ? -34.219 -7.398 -5.672 1 67 232 LYS B O 1
ATOM 3824 N N . ASP B 1 233 ? -35.094 -5.453 -6.02 1 68.19 233 ASP B N 1
ATOM 3825 C CA . ASP B 1 233 ? -34.281 -5.207 -7.203 1 68.19 233 ASP B CA 1
ATOM 3826 C C . ASP B 1 233 ? -32.844 -4.832 -6.816 1 68.19 233 ASP B C 1
ATOM 3828 O O . ASP B 1 233 ? -32.188 -4.078 -7.531 1 68.19 233 ASP B O 1
ATOM 3832 N N . SER B 1 234 ? -32.5 -5.355 -5.625 1 78.88 234 SER B N 1
ATOM 3833 C CA . SER B 1 234 ? -31.141 -5.012 -5.215 1 78.88 234 SER B CA 1
ATOM 3834 C C . SER B 1 234 ? -30.234 -6.242 -5.195 1 78.88 234 SER B C 1
ATOM 3836 O O . SER B 1 234 ? -30.688 -7.34 -4.863 1 78.88 234 SER B O 1
ATOM 3838 N N . ARG B 1 235 ? -29.141 -6.23 -5.805 1 88.62 235 ARG B N 1
ATOM 3839 C CA . ARG B 1 235 ? -28.156 -7.305 -5.809 1 88.62 235 ARG B CA 1
ATOM 3840 C C . ARG B 1 235 ? -27.266 -7.23 -4.57 1 88.62 235 ARG B C 1
ATOM 3842 O O . ARG B 1 235 ? -26.172 -7.801 -4.547 1 88.62 235 ARG B O 1
ATOM 3849 N N . ARG B 1 236 ? -27.719 -6.648 -3.514 1 89.75 236 ARG B N 1
ATOM 3850 C CA . ARG B 1 236 ? -26.875 -6.43 -2.342 1 89.75 236 ARG B CA 1
ATOM 3851 C C . ARG B 1 236 ? -27.188 -7.449 -1.249 1 89.75 236 ARG B C 1
ATOM 3853 O O . ARG B 1 236 ? -28.344 -7.773 -1.002 1 89.75 236 ARG B O 1
ATOM 3860 N N . CYS B 1 237 ? -26.203 -7.926 -0.659 1 90.94 237 CYS B N 1
ATOM 3861 C CA . CYS B 1 237 ? -26.344 -8.781 0.514 1 90.94 237 CYS B CA 1
ATOM 3862 C C . CYS B 1 237 ? -26.641 -7.949 1.757 1 90.94 237 CYS B C 1
ATOM 3864 O O . CYS B 1 237 ? -26 -6.93 1.998 1 90.94 237 CYS B O 1
ATOM 3866 N N . GLU B 1 238 ? -27.594 -8.391 2.516 1 84.94 238 GLU B N 1
ATOM 3867 C CA . GLU B 1 238 ? -28 -7.691 3.734 1 84.94 238 GLU B CA 1
ATOM 3868 C C . GLU B 1 238 ? -27.953 -8.617 4.941 1 84.94 238 GLU B C 1
ATOM 3870 O O . GLU B 1 238 ? -28.219 -9.82 4.816 1 84.94 238 GLU B O 1
ATOM 3875 N N . PRO B 1 239 ? -27.641 -7.996 6.082 1 83.5 239 PRO B N 1
ATOM 3876 C CA . PRO B 1 239 ? -27.656 -8.844 7.277 1 83.5 239 PRO B CA 1
ATOM 3877 C C . PRO B 1 239 ? -29.031 -9.445 7.559 1 83.5 239 PRO B C 1
ATOM 3879 O O . PRO B 1 239 ? -30.047 -8.781 7.359 1 83.5 239 PRO B O 1
ATOM 3882 N N . CYS B 1 240 ? -29.047 -10.594 7.953 1 81.38 240 CYS B N 1
ATOM 3883 C CA . CYS B 1 240 ? -30.297 -11.266 8.281 1 81.38 240 CYS B CA 1
ATOM 3884 C C . CYS B 1 240 ? -30.875 -10.742 9.594 1 81.38 240 CYS B C 1
ATOM 3886 O O . CYS B 1 240 ? -30.125 -10.453 10.531 1 81.38 240 CYS B O 1
ATOM 3888 N N . LYS B 1 241 ? -32.219 -10.383 9.453 1 72.56 241 LYS B N 1
ATOM 3889 C CA . LYS B 1 241 ? -33 -10.086 10.664 1 72.56 241 LYS B CA 1
ATOM 3890 C C . LYS B 1 241 ? -33.625 -11.352 11.234 1 72.56 241 LYS B C 1
ATOM 3892 O O . LYS B 1 241 ? -34.594 -11.859 10.688 1 72.56 241 LYS B O 1
ATOM 3897 N N . GLY B 1 242 ? -32.844 -12.031 12.141 1 70.69 242 GLY B N 1
ATOM 3898 C CA . GLY B 1 242 ? -33.25 -13.344 12.609 1 70.69 242 GLY B CA 1
ATOM 3899 C C . GLY B 1 242 ? -32.562 -14.477 11.883 1 70.69 242 GLY B C 1
ATOM 3900 O O . GLY B 1 242 ? -31.406 -14.328 11.445 1 70.69 242 GLY B O 1
ATOM 3901 N N . PRO B 1 243 ? -33.281 -15.68 11.906 1 74.62 243 PRO B N 1
ATOM 3902 C CA . PRO B 1 243 ? -32.656 -16.781 11.164 1 74.62 243 PRO B CA 1
ATOM 3903 C C . PRO B 1 243 ? -32.531 -16.5 9.672 1 74.62 243 PRO B C 1
ATOM 3905 O O . PRO B 1 243 ? -33.5 -16.016 9.055 1 74.62 243 PRO B O 1
ATOM 3908 N N . CYS B 1 244 ? -31.359 -16.547 9.227 1 73.88 244 CYS B N 1
ATOM 3909 C CA . CYS B 1 244 ? -31.141 -16.281 7.805 1 73.88 244 CYS B CA 1
ATOM 3910 C C . CYS B 1 244 ? -31.812 -17.328 6.941 1 73.88 244 CYS B C 1
ATOM 3912 O O . CYS B 1 244 ? -31.781 -18.516 7.27 1 73.88 244 CYS B O 1
ATOM 3914 N N . PRO B 1 245 ? -32.625 -16.859 6.023 1 65.69 245 PRO B N 1
ATOM 3915 C CA . PRO B 1 245 ? -33.188 -17.875 5.117 1 65.69 245 PRO B CA 1
ATOM 3916 C C . PRO B 1 245 ? -32.156 -18.828 4.57 1 65.69 245 PRO B C 1
ATOM 3918 O O . PRO B 1 245 ? -30.984 -18.453 4.402 1 65.69 245 PRO B O 1
ATOM 3921 N N . LYS B 1 246 ? -32.344 -20.062 4.945 1 55.53 246 LYS B N 1
ATOM 3922 C CA . LYS B 1 246 ? -31.406 -21.047 4.402 1 55.53 246 LYS B CA 1
ATOM 3923 C C . LYS B 1 246 ? -31.078 -20.734 2.943 1 55.53 246 LYS B C 1
ATOM 3925 O O . LYS B 1 246 ? -31.953 -20.734 2.086 1 55.53 246 LYS B O 1
ATOM 3930 N N . GLY B 1 247 ? -30.562 -19.656 2.773 1 47.5 247 GLY B N 1
ATOM 3931 C CA . GLY B 1 247 ? -30.219 -19.266 1.42 1 47.5 247 GLY B CA 1
ATOM 3932 C C . GLY B 1 247 ? -29.859 -20.438 0.528 1 47.5 247 GLY B C 1
ATOM 3933 O O . GLY B 1 247 ? -29.188 -21.375 0.963 1 47.5 247 GLY B O 1
ATOM 3934 N N . ASN B 1 248 ? -30.672 -20.656 -0.424 1 39.62 248 ASN B N 1
ATOM 3935 C CA . ASN B 1 248 ? -30.344 -21.453 -1.601 1 39.62 248 ASN B CA 1
ATOM 3936 C C . ASN B 1 248 ? -28.938 -21.125 -2.104 1 39.62 248 ASN B C 1
ATOM 3938 O O . ASN B 1 248 ? -28.578 -19.969 -2.254 1 39.62 248 ASN B O 1
ATOM 3942 N N . LEU B 1 249 ? -27.812 -21.688 -1.642 1 38.53 249 LEU B N 1
ATOM 3943 C CA . LEU B 1 249 ? -26.656 -21.719 -2.523 1 38.53 249 LEU B CA 1
ATOM 3944 C C . LEU B 1 249 ? -27.062 -21.453 -3.969 1 38.53 249 LEU B C 1
ATOM 3946 O O . LEU B 1 249 ? -27.562 -22.344 -4.648 1 38.53 249 LEU B O 1
ATOM 3950 N N . THR B 1 250 ? -27.828 -20.531 -4.234 1 34.69 250 THR B N 1
ATOM 3951 C CA . THR B 1 250 ? -28.156 -20.375 -5.648 1 34.69 250 THR B CA 1
ATOM 3952 C C . THR B 1 250 ? -26.891 -20.484 -6.504 1 34.69 250 THR B C 1
ATOM 3954 O O . THR B 1 250 ? -25.969 -19.688 -6.367 1 34.69 250 THR B O 1
ATOM 3957 N N . LEU B 1 251 ? -26.422 -21.641 -6.742 1 29.69 251 LEU B N 1
ATOM 3958 C CA . LEU B 1 251 ? -25.547 -22.062 -7.836 1 29.69 251 LEU B CA 1
ATOM 3959 C C . LEU B 1 251 ? -25.859 -21.266 -9.109 1 29.69 251 LEU B C 1
ATOM 3961 O O . LEU B 1 251 ? -26.953 -21.375 -9.656 1 29.69 251 LEU B O 1
ATOM 3965 N N . PHE B 1 252 ? -25.609 -20.062 -9.211 1 27.94 252 PHE B N 1
ATOM 3966 C CA . PHE B 1 252 ? -25.625 -19.609 -10.602 1 27.94 252 PHE B CA 1
ATOM 3967 C C . PHE B 1 252 ? -24.906 -20.625 -11.492 1 27.94 252 PHE B C 1
ATOM 3969 O O . PHE B 1 252 ? -23.719 -20.891 -11.305 1 27.94 252 PHE B O 1
ATOM 3976 N N . VAL B 1 253 ? -25.516 -21.797 -11.859 1 21.67 253 VAL B N 1
ATOM 3977 C CA . VAL B 1 253 ? -25.125 -22.625 -13 1 21.67 253 VAL B CA 1
ATOM 3978 C C . VAL B 1 253 ? -25.172 -21.797 -14.281 1 21.67 253 VAL B C 1
ATOM 3980 O O . VAL B 1 253 ? -26.156 -21.109 -14.539 1 21.67 253 VAL B O 1
#

Organism: Heligmosomoides polygyrus (NCBI:txid6339)

Nearest PDB structures (foldseek):
  3u7u-assembly6_F  TM=8.572E-01  e=4.400E-16  Homo sapiens
  8u4j-assembly1_A  TM=8.526E-01  e=8.581E-16  Homo sapiens
  3u7u-assembly5_E  TM=8.534E-01  e=2.470E-15  Homo sapiens
  8u4l-assembly1_A  TM=8.104E-01  e=2.134E-16  Homo sapiens
  7mn6-assembly1_A  TM=8.286E-01  e=1.416E-15  Homo sapiens

InterPro domains:
  IPR000494 Receptor L-domain [PF01030] (1-75)
  IPR006211 Furin-like cysteine-rich domain [PF00757] (99-246)
  IPR006212 Furin-like repeat [SM00261] (140-182)
  IPR006212 Furin-like repeat [cd00064] (143-188)
  IPR009030 Growth factor receptor cysteine-rich domain superfamily [SSF57184] (92-245)
  IPR036941 Receptor L-domain superfamily [G3DSA:3.80.20.20] (1-122)

Secondary structure (DSSP, 8-state):
-EEES--SSEEE-TT--EE--SS-BTTTEEEEEES-SS--EEE-TT--EE-SSEEEEES-TT-HHHHHTS-HHHHSGGGHHHHEEE-TTTTTT--GGG---SSSS-BSSSSGGGBPP-SSTTTTTS-TT--EE--TT-SS-EEPPTTEEEEESSSSTTSEEEESSEEETTEEESSPPPSEEEETTTTEEEE-TT--EEETTEEESS--TTSEEETTEEESSPPTTEEE-TTSS--BEEE-SSSPP--------/-EEES--SSEEE-TT--EE--SS-BTTTEEEEEES-SS--EEE-TT--EE-SSEEEEES-TT-HHHHHTS-HHHHSGGGHHHHEEE-TTTTTT--GGG---SSSS-BSSSSGGGBPP-SSTTTTTS-TT--EE--TT-SS-EEPPTTEEEEESSSSGGGEEEESSEEETTEEESSPPPSEEEETTTTEEEE-TT--EEETTEEESS--TTSEEETTEEESSPPTTEEE-TTSS--BEEE-SSSPP--------

Solvent-accessible surface area (backbone atoms only — not comparable to full-atom values): 26843 Å² total; per-residue (Å²): 86,76,49,61,60,44,90,43,50,66,46,79,37,76,78,44,39,66,45,60,34,86,67,42,50,96,77,42,28,20,35,40,38,35,49,18,70,52,26,39,36,65,35,42,30,46,42,25,26,42,74,29,61,21,38,35,38,29,42,24,28,40,36,35,36,68,72,68,26,43,62,53,52,54,30,38,47,96,47,26,80,80,28,53,45,70,41,85,53,28,34,69,72,46,58,69,88,76,60,60,47,40,96,47,85,31,15,33,40,56,46,56,85,24,30,53,61,76,25,32,78,80,35,52,83,78,29,91,50,35,20,18,30,68,49,93,91,48,93,54,72,42,56,25,35,67,35,36,33,60,24,30,82,40,72,43,43,66,24,37,70,34,50,64,53,21,32,48,91,70,23,29,29,86,65,58,47,50,48,54,39,79,34,76,89,74,24,18,48,38,82,31,93,73,28,20,26,39,45,94,50,32,39,33,84,66,67,60,87,91,40,30,36,43,94,49,29,46,19,70,39,61,30,90,65,36,38,65,52,82,88,44,99,52,58,44,44,36,74,42,87,68,82,53,71,80,66,70,79,62,67,84,123,86,77,49,64,60,44,91,44,51,64,48,79,38,77,78,44,38,68,44,62,33,86,70,42,48,95,79,41,28,20,35,38,36,34,51,19,70,51,26,39,37,66,34,44,28,45,41,24,27,40,74,29,61,21,38,34,38,27,42,24,26,38,36,37,37,69,70,68,27,44,61,54,52,53,30,39,46,97,46,26,82,80,29,54,45,70,42,84,52,27,34,67,73,46,59,70,86,76,60,58,48,41,96,45,85,30,13,34,41,57,48,56,86,23,31,52,59,75,26,31,78,81,35,54,83,78,31,91,51,35,20,17,31,69,50,92,92,48,92,54,73,42,57,25,34,66,34,36,33,61,24,30,82,39,73,42,43,64,25,38,70,33,50,62,54,22,33,46,92,70,23,31,30,84,66,60,48,51,47,54,39,80,34,75,89,74,25,20,50,38,82,31,92,73,28,20,27,38,43,93,51,31,39,32,86,67,68,59,88,90,40,31,38,44,94,51,28,47,18,69,39,60,30,90,66,37,39,66,53,82,88,44,100,50,58,44,45,37,74,41,86,66,83,52,69,80,65,71,79,62,67,83,122

pLDDT: mean 89.29, std 11.33, range [21.67, 97.75]